Protein AF-A0AAV6L7T2-F1 (afdb_monomer)

Foldseek 3Di:
DDPPQDDQKDKDWPPVQLVVLVVVVVVVVVVLVVVLVVLVVCLVVPDDVPDVVVNVVSVVVSVVSVVVVVVVVVVSVCRNIDMDMDGDPVSPDPPDDDFAKEKEFEDEFCVQDPLLVSLLVVLLQQLDPDDQARYAYEYEYQLPWVLNVVLNLLSVCLSQVAQNCLCVVVVPPPRRPVCVVPDDPPPPPPPDDPVNVVSNVVSVVSVVVSVVVSVVSVVVDDRDSDQADAKDKDWNDDPPPPDPDDPDDSDRTHTYMYIYHGGDPPDDDDRPVRRVVVVVVVVVVVVVVVVVVPDPPVPDDPDPPVVVPVVPPPPDDDDDDDDDPPDPDDDDDDDDDPVVVVVVVVVVVVVVVVVVVVVVVPPPDDDDDDDDDDDDDDDDDDDDDDDDDDDDPDDPPPRDIDMDGDDDD

Secondary structure (DSSP, 8-state):
----PPPSEEEEE-HHHHHHHHHHHHHHHHHHHHHHHHHHHHHHHH--TT-HHHHHHHHHHHHHHHHHHHHHHHHHHHHSS-EEEEE-GGGS-TT--PPPEEEEEEE--TTTS-HHHHHHHHHHHHTSSS-TTTEEEEEEESS--HHHHHHHHHHHHHIIIIIHHHHHHTT-S---HHHHHHS-GGGS-TT--HHHHHHHHHHHHHHHHHHHHHHHHHHHS-----SSB--EEEE------------S------EEEEEE--B-TTS---SHHHHHHHHHHHHHHHHHHHHHHTS-GGG-PSPPGGGGSSS--------PPPPPTT---PPP-----HHHHHHHHHHHHHHHHHHHHHHHHS--S-----------------------------------EEEEEPPP-

InterPro domains:
  IPR005150 Cellulose synthase [PF03552] (101-283)
  IPR029044 Nucleotide-diphospho-sugar transferases [G3DSA:3.90.550.10] (89-190)

Solvent-accessible surface area (backbone atoms only — not comparable to full-atom values): 25681 Å² total; per-residue (Å²): 131,88,80,77,74,74,74,54,58,48,80,45,67,45,61,68,61,18,50,54,40,47,53,48,51,51,56,50,49,53,50,49,52,51,49,51,49,50,52,54,52,45,50,76,72,67,69,56,93,84,51,63,72,61,53,51,54,53,49,53,53,51,51,50,52,51,52,53,52,49,56,54,56,66,55,44,68,72,45,55,66,44,71,49,77,49,76,39,75,90,68,59,62,92,84,61,85,76,72,46,36,42,38,42,38,59,45,64,36,71,86,86,43,58,55,68,61,54,34,38,51,51,39,21,62,64,44,47,98,60,62,30,94,37,33,35,39,36,40,34,36,72,23,65,42,67,57,59,58,53,38,46,52,53,34,46,52,45,28,69,75,44,48,38,58,51,34,62,76,68,63,50,82,64,45,32,61,68,62,48,74,69,47,74,83,84,76,63,66,97,76,70,50,76,64,56,57,52,51,50,50,53,48,48,54,52,48,55,52,48,54,50,52,45,51,47,48,55,71,77,44,83,89,62,73,57,58,66,41,74,61,46,77,45,73,68,73,86,81,84,69,96,65,96,80,72,98,76,76,88,71,78,65,39,53,39,35,44,35,22,69,62,39,45,85,90,52,91,78,55,68,67,70,42,46,54,56,47,49,57,52,51,52,52,50,54,53,53,52,52,59,54,70,73,46,65,82,91,71,70,67,86,78,66,74,76,72,66,59,77,77,69,70,74,81,92,71,88,82,77,80,82,84,65,97,84,60,101,66,84,82,79,90,77,90,74,59,74,75,56,51,55,53,49,52,51,50,52,49,54,52,53,53,54,51,53,53,54,58,65,68,64,75,80,74,85,87,83,92,84,89,91,80,89,84,88,86,89,88,85,88,88,89,84,84,90,89,88,85,87,84,86,81,83,75,82,80,73,73,62,77,48,76,47,73,59,79,88,130

Nearest PDB structures (foldseek):
  6wlb-assembly1_B  TM=8.086E-01  e=9.911E-19  Populus tremula x Populus tremuloides
  7ck2-assembly2_B  TM=8.846E-01  e=3.029E-15  Arabidopsis thaliana
  7ck2-assembly1_A  TM=8.701E-01  e=1.972E-15  Arabidopsis thaliana
  7ck1-assembly1_A  TM=8.756E-01  e=4.650E-15  Arabidopsis thaliana
  7ck3-assembly2_B  TM=8.503E-01  e=4.114E-15  Arabidopsis thaliana

Radius of gyration: 33.1 Å; Cα contacts (8 Å, |Δi|>4): 336; chains: 1; bounding box: 85×81×101 Å

Organism: NCBI:txid479676

Sequence (409 aa):
MDNTTLPLHLSHVQKSSSIINRSHTLLHSTALIALIYYRIASFFQTTKPSDLPTTFSCLLVFTGELILSFIWFLGQAYRFRPVTRTVFPERLPENVELPAVDVFICTADPSKEPTLEVMNIVISAIALDYPPDKLHVYLSDDGGCSVTLEAMKEAWRFAKGYWVPYCRAYGIKTRCPEAYFLGEEGNTESSSGSEFMADRERVKEKYENFKSRVTRIRQNSTIIVNRDHAAVVEVINDVSIDEASQEDKAEEMPLLVYVSREKRPSLPHHFKAGALNVLAKVAKQTWQEKKLEEVPEDSFGPLPECLLSSSYRPLRGQIREARDETTDEEGEEIEMSPRNIIADLEERKKKKDAARAKTKAGSSAGGPTNQEEVADENLAPGDATESVAEGSTAEANAAAIEATVTPEA

Structure (mmCIF, N/CA/C/O backbone):
data_AF-A0AAV6L7T2-F1
#
_entry.id   AF-A0AAV6L7T2-F1
#
loop_
_atom_site.group_PDB
_atom_site.id
_atom_site.type_symbol
_atom_site.label_atom_id
_atom_site.label_alt_id
_atom_site.label_comp_id
_atom_site.label_asym_id
_atom_site.label_entity_id
_atom_site.label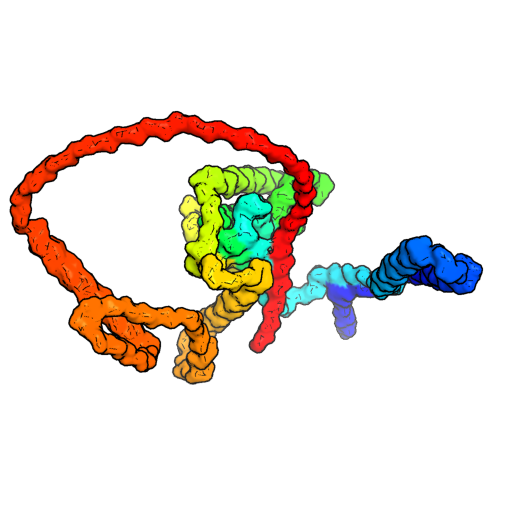_seq_id
_atom_site.pdbx_PDB_ins_code
_atom_site.Cartn_x
_atom_site.Cartn_y
_atom_site.Cartn_z
_atom_site.occupancy
_atom_site.B_iso_or_equiv
_atom_site.auth_seq_id
_atom_site.auth_comp_id
_atom_site.auth_asym_id
_atom_site.auth_atom_id
_atom_site.pdbx_PDB_model_num
ATOM 1 N N . MET A 1 1 ? -35.651 5.954 -26.604 1.00 39.06 1 MET A N 1
ATOM 2 C CA . MET A 1 1 ? -34.485 6.855 -26.661 1.00 39.06 1 MET A CA 1
ATOM 3 C C . MET A 1 1 ? -33.321 6.028 -26.182 1.00 39.06 1 MET A C 1
ATOM 5 O O . MET A 1 1 ? -33.349 5.582 -25.043 1.00 39.06 1 MET A O 1
ATOM 9 N N . ASP A 1 2 ? -32.414 5.697 -27.090 1.00 43.19 2 ASP A N 1
ATOM 10 C CA . ASP A 1 2 ? -31.301 4.797 -26.815 1.00 43.19 2 ASP A CA 1
ATOM 11 C C . ASP A 1 2 ? -30.358 5.469 -25.815 1.00 43.19 2 ASP A C 1
ATOM 13 O O . ASP A 1 2 ? -29.634 6.403 -26.157 1.00 43.19 2 ASP A O 1
ATOM 17 N N . ASN A 1 3 ? -30.411 5.031 -24.555 1.00 49.44 3 ASN A N 1
ATOM 18 C CA . ASN A 1 3 ? -29.464 5.433 -23.522 1.00 49.44 3 ASN A CA 1
ATOM 19 C C . ASN A 1 3 ? -28.104 4.826 -23.875 1.00 49.44 3 ASN A C 1
ATOM 21 O O . ASN A 1 3 ? -27.748 3.750 -23.400 1.00 49.44 3 ASN A O 1
ATOM 25 N N . THR A 1 4 ? -27.340 5.494 -24.738 1.00 55.94 4 THR A N 1
ATOM 26 C CA . THR A 1 4 ? -25.929 5.174 -24.942 1.00 55.94 4 THR A CA 1
ATOM 27 C C . THR A 1 4 ? -25.197 5.488 -23.642 1.00 55.94 4 THR A C 1
ATOM 29 O O . THR A 1 4 ? -24.807 6.630 -23.396 1.00 55.94 4 THR A O 1
ATOM 32 N N . THR A 1 5 ? -25.071 4.487 -22.774 1.00 75.50 5 THR A N 1
ATOM 33 C CA . THR A 1 5 ? -24.314 4.562 -21.525 1.00 75.50 5 THR A CA 1
ATOM 34 C C . THR A 1 5 ? -22.894 5.008 -21.846 1.00 75.50 5 THR A C 1
ATOM 36 O O . THR A 1 5 ? -22.181 4.345 -22.604 1.00 75.50 5 THR A O 1
ATOM 39 N N . LEU A 1 6 ? -22.499 6.165 -21.312 1.00 85.31 6 LEU A N 1
ATOM 40 C CA . LEU A 1 6 ? -21.147 6.686 -21.470 1.00 85.31 6 LEU A CA 1
ATOM 41 C C . LEU A 1 6 ? -20.125 5.656 -20.955 1.00 85.31 6 LEU A C 1
ATOM 43 O O . LEU A 1 6 ? -20.397 4.957 -19.979 1.00 85.31 6 LEU A O 1
ATOM 47 N N . PRO A 1 7 ? -18.934 5.559 -21.568 1.00 86.19 7 PRO A N 1
ATOM 48 C CA . PRO A 1 7 ? -17.927 4.601 -21.133 1.00 86.19 7 PRO A CA 1
ATOM 49 C C . PRO A 1 7 ? -17.406 4.946 -19.729 1.00 86.19 7 PRO A C 1
ATOM 51 O O . PRO A 1 7 ? -17.123 6.112 -19.433 1.00 86.19 7 PRO A O 1
ATOM 54 N N . LEU A 1 8 ? -17.230 3.916 -18.895 1.00 84.25 8 LEU A N 1
ATOM 55 C CA . LEU A 1 8 ? -16.670 4.015 -17.535 1.00 84.25 8 LEU A CA 1
ATOM 56 C C . LEU A 1 8 ? -15.159 4.293 -17.532 1.00 84.25 8 LEU A C 1
ATOM 58 O O . LEU A 1 8 ? -14.614 4.828 -16.570 1.00 84.25 8 LEU A O 1
ATOM 62 N N . HIS A 1 9 ? -14.472 3.945 -18.620 1.00 88.75 9 HIS A N 1
ATOM 63 C CA . HIS A 1 9 ? -13.054 4.226 -18.805 1.00 88.75 9 HIS A CA 1
ATOM 64 C C . HIS A 1 9 ? -12.739 4.498 -20.277 1.00 88.75 9 HIS A C 1
ATOM 66 O O . HIS A 1 9 ? -13.398 3.978 -21.179 1.00 88.75 9 HIS A O 1
ATOM 72 N N . LEU A 1 10 ? -11.703 5.292 -20.531 1.00 89.06 10 LEU A N 1
ATOM 73 C CA . LEU A 1 10 ? -11.167 5.534 -21.867 1.00 89.06 10 LEU A CA 1
ATOM 74 C C . LEU A 1 10 ? -9.681 5.182 -21.902 1.00 89.06 10 LEU A C 1
ATOM 76 O O . LEU A 1 10 ? -8.926 5.437 -20.966 1.00 89.06 10 LEU A O 1
ATOM 80 N N . SER A 1 11 ? -9.253 4.577 -23.009 1.00 89.56 11 SER A N 1
ATOM 81 C CA . SER A 1 11 ? -7.847 4.261 -23.260 1.00 89.56 11 SER A CA 1
ATOM 82 C C . SER A 1 11 ? -7.298 5.194 -24.335 1.00 89.56 11 SER A C 1
ATOM 84 O O . SER A 1 11 ? -7.688 5.121 -25.500 1.00 89.56 11 SER A O 1
ATOM 86 N N . HIS A 1 12 ? -6.368 6.061 -23.950 1.00 89.81 12 HIS A N 1
ATOM 87 C CA . HIS A 1 12 ? -5.725 7.029 -24.827 1.00 89.81 12 HIS A CA 1
ATOM 88 C C . HIS A 1 12 ? -4.330 6.542 -25.214 1.00 89.81 12 HIS A C 1
ATOM 90 O O . HIS A 1 12 ? -3.447 6.367 -24.376 1.00 89.81 12 HIS A O 1
ATOM 96 N N . VAL A 1 13 ? -4.110 6.340 -26.512 1.00 89.81 13 VAL A N 1
ATOM 97 C CA . VAL A 1 13 ? -2.767 6.070 -27.037 1.00 89.81 13 VAL A CA 1
ATOM 98 C C . VAL A 1 13 ? -2.040 7.395 -27.197 1.00 89.81 13 VAL A C 1
ATOM 100 O O . VAL A 1 13 ? -2.502 8.272 -27.933 1.00 89.81 13 VAL A O 1
ATOM 103 N N . GLN A 1 14 ? -0.875 7.529 -26.569 1.00 90.19 14 GLN A N 1
ATOM 104 C CA . GLN A 1 14 ? -0.043 8.721 -26.717 1.00 90.19 14 GLN A CA 1
ATOM 105 C C . GLN A 1 14 ? 0.672 8.690 -28.076 1.00 90.19 14 GLN A C 1
ATOM 107 O O . GLN A 1 14 ? 1.778 8.162 -28.211 1.00 90.19 14 GLN A O 1
ATOM 112 N N . LYS A 1 15 ? 0.012 9.216 -29.116 1.00 89.81 15 LYS A N 1
ATOM 113 C CA . LYS A 1 15 ? 0.489 9.144 -30.509 1.00 89.81 15 LYS A CA 1
ATOM 114 C C . LYS A 1 15 ? 1.849 9.822 -30.703 1.00 89.81 15 LYS A C 1
ATOM 116 O O . LYS A 1 15 ? 2.726 9.226 -31.317 1.00 89.81 15 LYS A O 1
ATOM 121 N N . SER A 1 16 ? 2.039 11.022 -30.153 1.00 89.94 16 SER A N 1
ATOM 122 C CA . SER A 1 16 ? 3.306 11.764 -30.229 1.00 89.94 16 SER A CA 1
ATOM 123 C C . SER A 1 16 ? 4.453 10.997 -29.566 1.00 89.94 16 SER A C 1
ATOM 125 O O . SER A 1 16 ? 5.459 10.728 -30.218 1.00 89.94 16 SER A O 1
ATOM 127 N N . SER A 1 17 ? 4.269 10.549 -28.320 1.00 89.81 17 SER A N 1
ATOM 128 C CA . SER A 1 17 ? 5.251 9.735 -27.590 1.00 89.81 17 SER A CA 1
ATOM 129 C C . SER A 1 17 ? 5.570 8.426 -28.315 1.00 89.81 17 SER A C 1
ATOM 131 O O . SER A 1 17 ? 6.727 8.027 -28.388 1.00 89.81 17 SER A O 1
ATOM 133 N N . SER A 1 18 ? 4.563 7.766 -28.897 1.00 90.06 18 SER A N 1
ATOM 134 C CA . SER A 1 18 ? 4.754 6.542 -29.685 1.00 90.06 18 SER A CA 1
ATOM 135 C C . SER A 1 18 ? 5.591 6.795 -30.942 1.00 90.06 18 SER A C 1
ATOM 137 O O . SER A 1 18 ? 6.488 6.007 -31.231 1.00 90.06 18 SER A O 1
ATOM 139 N N . ILE A 1 19 ? 5.356 7.899 -31.659 1.00 93.19 19 ILE A N 1
ATOM 140 C CA . ILE A 1 19 ? 6.155 8.278 -32.834 1.00 93.19 19 ILE A CA 1
ATOM 141 C C . ILE A 1 19 ? 7.598 8.582 -32.422 1.00 93.19 19 ILE A C 1
ATOM 143 O O . ILE A 1 19 ? 8.518 8.023 -33.010 1.00 93.19 19 ILE A O 1
ATOM 147 N N . ILE A 1 20 ? 7.802 9.397 -31.382 1.00 93.62 20 ILE A N 1
ATOM 148 C CA . ILE A 1 20 ? 9.140 9.736 -30.868 1.00 93.62 20 ILE A CA 1
ATOM 149 C C . ILE A 1 20 ? 9.892 8.469 -30.454 1.00 93.62 20 ILE A C 1
ATOM 151 O O . ILE A 1 20 ? 11.025 8.259 -30.884 1.00 93.62 20 ILE A O 1
ATOM 155 N N . ASN A 1 21 ? 9.251 7.594 -29.674 1.00 93.06 21 ASN A N 1
ATOM 156 C CA . ASN A 1 21 ? 9.854 6.343 -29.231 1.00 93.06 21 ASN A CA 1
ATOM 157 C C . ASN A 1 21 ? 10.215 5.443 -30.414 1.00 93.06 21 ASN A C 1
ATOM 159 O O . ASN A 1 21 ? 11.323 4.928 -30.442 1.00 93.06 21 ASN A O 1
ATOM 163 N N . ARG A 1 22 ? 9.335 5.287 -31.411 1.00 93.25 22 ARG A N 1
ATOM 164 C CA . ARG A 1 22 ? 9.615 4.464 -32.601 1.00 93.25 22 ARG A CA 1
ATOM 165 C C . ARG A 1 22 ? 10.762 5.022 -33.435 1.00 93.25 22 ARG A C 1
ATOM 167 O O . ARG A 1 22 ? 11.619 4.254 -33.859 1.00 93.25 22 ARG A O 1
ATOM 174 N N . SER A 1 23 ? 10.804 6.336 -33.637 1.00 93.25 23 SER A N 1
ATOM 175 C CA . SER A 1 23 ? 11.905 6.997 -34.344 1.00 93.25 23 SER A CA 1
ATOM 176 C C . SER A 1 23 ? 13.228 6.827 -33.598 1.00 93.25 23 SER A C 1
ATOM 178 O O . SER A 1 23 ? 14.237 6.490 -34.211 1.00 93.25 23 SER A O 1
ATOM 180 N N . HIS A 1 24 ? 13.217 6.984 -32.271 1.00 93.00 24 HIS A N 1
ATOM 181 C CA . HIS A 1 24 ? 14.378 6.719 -31.425 1.00 93.00 24 HIS A CA 1
ATOM 182 C C . HIS A 1 24 ? 14.819 5.251 -31.512 1.00 93.00 24 HIS A C 1
ATOM 184 O O . HIS A 1 24 ? 16.001 4.982 -31.709 1.00 93.00 24 HIS A O 1
ATOM 190 N N . THR A 1 25 ? 13.886 4.297 -31.418 1.00 93.94 25 THR A N 1
ATOM 191 C CA . THR A 1 25 ? 14.174 2.864 -31.561 1.00 93.94 25 THR A CA 1
ATOM 192 C C . THR A 1 25 ? 14.802 2.562 -32.918 1.00 93.94 25 THR A C 1
ATOM 194 O O . THR A 1 25 ? 15.790 1.837 -32.966 1.00 93.94 25 THR A O 1
ATOM 197 N N . LEU A 1 26 ? 14.280 3.127 -34.011 1.00 94.12 26 LEU A N 1
ATOM 198 C CA . LEU A 1 26 ? 14.851 2.951 -35.350 1.00 94.12 26 LEU A CA 1
ATOM 199 C C . LEU A 1 26 ? 16.277 3.498 -35.428 1.00 94.12 26 LEU A C 1
ATOM 201 O O . LEU A 1 26 ? 17.187 2.754 -35.782 1.00 94.12 26 LEU A O 1
ATOM 205 N N . LEU A 1 27 ? 16.485 4.757 -35.036 1.00 95.31 27 LEU A N 1
ATOM 206 C CA . LEU A 1 27 ? 17.795 5.408 -35.100 1.00 95.31 27 LEU A CA 1
ATOM 207 C C . LEU A 1 27 ? 18.840 4.676 -34.249 1.00 95.31 27 LEU A C 1
ATOM 209 O O . LEU A 1 27 ? 19.947 4.407 -34.713 1.00 95.31 27 LEU A O 1
ATOM 213 N N . HIS A 1 28 ? 18.475 4.304 -33.025 1.00 94.31 28 HIS A N 1
ATOM 214 C CA . HIS A 1 28 ? 19.372 3.585 -32.130 1.00 94.31 28 HIS A CA 1
ATOM 215 C C . HIS A 1 28 ? 19.635 2.151 -32.613 1.00 94.31 28 HIS A C 1
ATOM 217 O O . HIS A 1 28 ? 20.776 1.704 -32.569 1.00 94.31 28 HIS A O 1
ATOM 223 N N . SER A 1 29 ? 18.634 1.454 -33.167 1.00 94.31 29 SER A N 1
ATOM 224 C CA . SER A 1 29 ? 18.840 0.127 -33.772 1.00 94.31 29 SER A CA 1
ATOM 225 C C . SER A 1 29 ? 19.802 0.198 -34.955 1.00 94.31 29 SER A C 1
ATOM 227 O O . SER A 1 29 ? 20.690 -0.640 -35.070 1.00 94.31 29 SER A O 1
ATOM 229 N N . THR A 1 30 ? 19.679 1.215 -35.812 1.00 95.94 30 THR A N 1
ATOM 230 C CA . THR A 1 30 ? 20.620 1.431 -36.918 1.00 95.94 30 THR A CA 1
ATOM 231 C C . THR A 1 30 ? 22.038 1.680 -36.403 1.00 95.94 30 THR A C 1
ATOM 233 O O . THR A 1 30 ? 22.980 1.081 -36.920 1.00 95.94 30 THR A O 1
ATOM 236 N N . ALA A 1 31 ? 22.199 2.503 -35.362 1.00 95.69 31 ALA A N 1
ATOM 237 C CA . ALA A 1 31 ? 23.500 2.756 -34.744 1.00 95.69 31 ALA A CA 1
ATOM 238 C C . ALA A 1 31 ? 24.110 1.487 -34.121 1.00 95.69 31 ALA A C 1
ATOM 240 O O . ALA A 1 31 ? 25.292 1.218 -34.323 1.00 95.69 31 ALA A O 1
ATOM 241 N N . LEU A 1 32 ? 23.305 0.672 -33.429 1.00 95.38 32 LEU A N 1
ATOM 242 C CA . LEU A 1 32 ? 23.744 -0.605 -32.860 1.00 95.38 32 LEU A CA 1
ATOM 243 C C . LEU A 1 32 ? 24.150 -1.605 -33.943 1.00 95.38 32 LEU A C 1
ATOM 245 O O . LEU A 1 32 ? 25.199 -2.230 -33.826 1.00 95.38 32 LEU A O 1
ATOM 249 N N . ILE A 1 33 ? 23.374 -1.726 -35.024 1.00 94.94 33 ILE A N 1
ATOM 250 C CA . ILE A 1 33 ? 23.723 -2.594 -36.159 1.00 94.94 33 ILE A CA 1
ATOM 251 C C . ILE A 1 33 ? 25.045 -2.140 -36.789 1.00 94.94 33 ILE A C 1
ATOM 253 O O . ILE A 1 33 ? 25.905 -2.976 -37.067 1.00 94.94 33 ILE A O 1
ATOM 257 N N . ALA A 1 34 ? 25.241 -0.831 -36.973 1.00 95.88 34 ALA A N 1
ATOM 258 C CA . ALA A 1 34 ? 26.489 -0.284 -37.500 1.00 95.88 34 ALA A CA 1
ATOM 259 C C . ALA A 1 34 ? 27.681 -0.551 -36.564 1.00 95.88 34 ALA A C 1
ATOM 261 O O . ALA A 1 34 ? 28.755 -0.923 -37.036 1.00 95.88 34 ALA A O 1
ATOM 262 N N . LEU A 1 35 ? 27.490 -0.418 -35.248 1.00 93.94 35 LEU A N 1
ATOM 263 C CA . LEU A 1 35 ? 28.510 -0.718 -34.243 1.00 93.94 35 LEU A CA 1
ATOM 264 C C . LEU A 1 35 ? 28.868 -2.207 -34.234 1.00 93.94 35 LEU A C 1
ATOM 266 O O . LEU A 1 35 ? 30.049 -2.546 -34.280 1.00 93.94 35 LEU A O 1
ATOM 270 N N . ILE A 1 36 ? 27.873 -3.097 -34.241 1.00 93.69 36 ILE A N 1
ATOM 271 C CA . ILE A 1 36 ? 28.083 -4.550 -34.297 1.00 93.69 36 ILE A CA 1
ATOM 272 C C . ILE A 1 36 ? 28.819 -4.924 -35.586 1.00 93.69 36 ILE A C 1
ATOM 274 O O . ILE A 1 36 ? 29.802 -5.662 -35.538 1.00 93.69 36 ILE A O 1
ATOM 278 N N . TYR A 1 37 ? 28.408 -4.369 -36.729 1.00 93.69 37 TYR A N 1
ATOM 279 C CA . TYR A 1 37 ? 29.098 -4.575 -38.000 1.00 93.69 37 TYR A CA 1
ATOM 280 C C . TYR A 1 37 ? 30.554 -4.100 -37.940 1.00 93.69 37 TYR A C 1
ATOM 282 O O . TYR A 1 37 ? 31.453 -4.840 -38.334 1.00 93.69 37 TYR A O 1
ATOM 290 N N . TYR A 1 38 ? 30.806 -2.904 -37.400 1.00 91.69 38 TYR A N 1
ATOM 291 C CA . TYR A 1 38 ? 32.156 -2.370 -37.225 1.00 91.69 38 TYR A CA 1
ATOM 292 C C . TYR A 1 38 ? 33.021 -3.270 -36.334 1.00 91.69 38 TYR A C 1
ATOM 294 O O . TYR A 1 38 ? 34.166 -3.553 -36.683 1.00 91.69 38 TYR A O 1
ATOM 302 N N . ARG A 1 39 ? 32.478 -3.771 -35.217 1.00 88.50 39 ARG A N 1
ATOM 303 C CA . ARG A 1 39 ? 33.181 -4.689 -34.307 1.00 88.50 39 ARG A CA 1
ATOM 304 C C . ARG A 1 39 ? 33.532 -6.008 -34.987 1.00 88.50 39 ARG A C 1
ATOM 306 O O . ARG A 1 39 ? 34.678 -6.439 -34.894 1.00 88.50 39 ARG A O 1
ATOM 313 N N . ILE A 1 40 ? 32.589 -6.602 -35.718 1.00 88.75 40 ILE A N 1
ATOM 314 C CA . ILE A 1 40 ? 32.805 -7.844 -36.472 1.00 88.75 40 ILE A CA 1
ATOM 315 C C . ILE A 1 40 ? 33.845 -7.628 -37.582 1.00 88.75 40 ILE A C 1
ATOM 317 O O . ILE A 1 40 ? 34.794 -8.400 -37.703 1.00 88.75 40 ILE A O 1
ATOM 321 N N . ALA A 1 41 ? 33.712 -6.560 -38.370 1.00 88.44 41 ALA A N 1
ATOM 322 C CA . ALA A 1 41 ? 34.638 -6.245 -39.455 1.00 88.44 41 ALA A CA 1
ATOM 323 C C . ALA A 1 41 ? 36.052 -5.941 -38.938 1.00 88.44 41 ALA A C 1
ATOM 325 O O . ALA A 1 41 ? 37.027 -6.427 -39.508 1.00 88.44 41 ALA A O 1
ATOM 326 N N . SER A 1 42 ? 36.168 -5.182 -37.843 1.00 83.50 42 SER A N 1
ATOM 327 C CA . SER A 1 42 ? 37.450 -4.919 -37.190 1.00 83.50 42 SER A CA 1
ATOM 328 C C . SER A 1 42 ? 38.066 -6.211 -36.676 1.00 83.50 42 SER A C 1
ATOM 330 O O . SER A 1 42 ? 39.248 -6.421 -36.916 1.00 83.50 42 SER A O 1
ATOM 332 N N . PHE A 1 43 ? 37.286 -7.087 -36.035 1.00 82.50 43 PHE A N 1
ATOM 333 C CA . PHE A 1 43 ? 37.775 -8.379 -35.558 1.00 82.50 43 PHE A CA 1
ATOM 334 C C . PHE A 1 43 ? 38.423 -9.177 -36.696 1.00 82.50 43 PHE A C 1
ATOM 336 O O . PHE A 1 43 ? 39.568 -9.582 -36.565 1.00 82.50 43 PHE A O 1
ATOM 343 N N . PHE A 1 44 ? 37.770 -9.301 -37.856 1.00 81.06 44 PHE A N 1
ATOM 344 C CA . PHE A 1 44 ? 38.341 -10.029 -38.998 1.00 81.06 44 PHE A CA 1
ATOM 345 C C . PHE A 1 44 ? 39.553 -9.349 -39.663 1.00 81.06 44 PHE A C 1
ATOM 347 O O . PHE A 1 44 ? 40.342 -10.033 -40.311 1.00 81.06 44 PHE A O 1
ATOM 354 N N . GLN A 1 45 ? 39.712 -8.027 -39.539 1.00 78.81 45 GLN A N 1
ATOM 355 C CA . GLN A 1 45 ? 40.800 -7.279 -40.186 1.00 78.81 45 GLN A CA 1
ATOM 356 C C . GLN A 1 45 ? 42.052 -7.126 -39.310 1.00 78.81 45 GLN A C 1
ATOM 358 O O . GLN A 1 45 ? 43.160 -7.073 -39.844 1.00 78.81 45 GLN A O 1
ATOM 363 N N . THR A 1 46 ? 41.905 -7.026 -37.985 1.00 67.25 46 THR A N 1
ATOM 364 C CA . THR A 1 46 ? 43.015 -6.694 -37.073 1.00 67.25 46 THR A CA 1
ATOM 365 C C . THR A 1 46 ? 43.531 -7.867 -36.247 1.00 67.25 46 THR A C 1
ATOM 367 O O . THR A 1 46 ? 44.607 -7.743 -35.657 1.00 67.25 46 THR A O 1
ATOM 370 N N . THR A 1 47 ? 42.850 -9.017 -36.216 1.00 62.94 47 THR A N 1
ATOM 371 C CA . THR A 1 47 ? 43.349 -10.193 -35.491 1.00 62.94 47 THR A CA 1
ATOM 372 C C . THR A 1 47 ? 44.537 -10.822 -36.216 1.00 62.94 47 THR A C 1
ATOM 374 O O . THR A 1 47 ? 44.378 -11.638 -37.125 1.00 62.94 47 THR A O 1
ATOM 377 N N . LYS A 1 48 ? 45.751 -10.470 -35.788 1.00 64.94 48 LYS A N 1
ATOM 378 C CA . LYS A 1 48 ? 46.944 -11.286 -36.035 1.00 64.94 48 LYS A CA 1
ATOM 379 C C . LYS A 1 48 ? 47.011 -12.387 -34.968 1.00 64.94 48 LYS A C 1
ATOM 381 O O . LYS A 1 48 ? 46.791 -12.092 -33.795 1.00 64.94 48 LYS A O 1
ATOM 386 N N . PRO A 1 49 ? 47.365 -13.633 -35.323 1.00 60.91 49 PRO A N 1
ATOM 387 C CA . PRO A 1 49 ? 47.384 -14.764 -34.388 1.00 60.91 49 PRO A CA 1
ATOM 388 C C . PRO A 1 49 ? 48.423 -14.645 -33.253 1.00 60.91 49 PRO A C 1
ATOM 390 O O . PRO A 1 49 ? 48.470 -15.514 -32.389 1.00 60.91 49 PRO A O 1
ATOM 393 N N . SER A 1 50 ? 49.255 -13.596 -33.236 1.00 60.78 50 SER A N 1
ATOM 394 C CA . SER A 1 50 ? 50.321 -13.390 -32.249 1.00 60.78 50 SER A CA 1
ATOM 395 C C . SER A 1 50 ? 49.896 -12.656 -30.966 1.00 60.78 50 SER A C 1
ATOM 397 O O . SER A 1 50 ? 50.616 -12.758 -29.979 1.00 60.78 50 SER A O 1
ATOM 399 N N . ASP A 1 51 ? 48.737 -11.979 -30.934 1.00 68.50 51 ASP A N 1
ATOM 400 C CA . ASP A 1 51 ? 48.322 -11.113 -29.809 1.00 68.50 51 ASP A CA 1
ATOM 401 C C . ASP A 1 51 ? 47.072 -11.659 -29.084 1.00 68.50 51 ASP A C 1
ATOM 403 O O . ASP A 1 51 ? 45.975 -11.085 -29.103 1.00 68.50 51 ASP A O 1
ATOM 407 N N . LEU A 1 52 ? 47.240 -12.815 -28.435 1.00 69.94 52 LEU A N 1
ATOM 408 C CA . LEU A 1 52 ? 46.177 -13.538 -27.722 1.00 69.94 52 LEU A CA 1
ATOM 409 C C . LEU A 1 52 ? 45.496 -12.726 -26.589 1.00 69.94 52 LEU A C 1
ATOM 411 O O . LEU A 1 52 ? 44.263 -12.744 -26.522 1.00 69.94 52 LEU A O 1
ATOM 415 N N . PRO A 1 53 ? 46.221 -11.969 -25.733 1.00 76.00 53 PRO A N 1
ATOM 416 C CA . PRO A 1 53 ? 45.602 -11.227 -24.626 1.00 76.00 53 PRO A CA 1
ATOM 417 C C . PRO A 1 53 ? 44.704 -10.074 -25.097 1.00 76.00 53 PRO A C 1
ATOM 419 O O . PRO A 1 53 ? 43.631 -9.839 -24.543 1.00 76.00 53 PRO A O 1
ATOM 422 N N . THR A 1 54 ? 45.118 -9.368 -26.151 1.00 76.25 54 THR A N 1
ATOM 423 C CA . THR A 1 54 ? 44.358 -8.254 -26.737 1.00 76.25 54 THR A CA 1
ATOM 424 C C . THR A 1 54 ? 43.074 -8.756 -27.392 1.00 76.25 54 THR A C 1
ATOM 426 O O . THR A 1 54 ? 42.006 -8.180 -27.196 1.00 76.25 54 THR A O 1
ATOM 429 N N . THR A 1 55 ? 43.160 -9.882 -28.104 1.00 78.75 55 THR A N 1
ATOM 430 C CA . THR A 1 55 ? 42.009 -10.521 -28.759 1.00 78.75 55 THR A CA 1
ATOM 431 C C . THR A 1 55 ? 40.957 -10.965 -27.739 1.00 78.75 55 THR A C 1
ATOM 433 O O . THR A 1 55 ? 39.763 -10.741 -27.944 1.00 78.75 55 THR A O 1
ATOM 436 N N . PHE A 1 56 ? 41.394 -11.532 -26.611 1.00 82.69 56 PHE A N 1
ATOM 437 C CA . PHE A 1 56 ? 40.506 -11.938 -25.522 1.00 82.69 56 PHE A CA 1
ATOM 438 C C . PHE A 1 56 ? 39.777 -10.742 -24.888 1.00 82.69 56 PHE A C 1
ATOM 440 O O . PHE A 1 56 ? 38.555 -10.773 -24.743 1.00 82.69 56 PHE A O 1
ATOM 447 N N . SER A 1 57 ? 40.497 -9.657 -24.586 1.00 83.50 57 SER A N 1
ATOM 448 C CA . SER A 1 57 ? 39.900 -8.426 -24.048 1.00 83.50 57 SER A CA 1
ATOM 449 C C . SER A 1 57 ? 38.874 -7.808 -25.007 1.00 83.50 57 SER A C 1
ATOM 451 O O . SER A 1 57 ? 37.793 -7.406 -24.576 1.00 83.50 57 SER A O 1
ATOM 453 N N . CYS A 1 58 ? 39.156 -7.780 -26.314 1.00 83.69 58 CYS A N 1
ATOM 454 C CA . CYS A 1 58 ? 38.206 -7.296 -27.321 1.00 83.69 58 CYS A CA 1
ATOM 455 C C . CYS A 1 58 ? 36.940 -8.162 -27.406 1.00 83.69 58 CYS A C 1
ATOM 457 O O . CYS A 1 58 ? 35.843 -7.619 -27.531 1.00 83.69 58 CYS A O 1
ATOM 459 N N . LEU A 1 59 ? 37.072 -9.488 -27.309 1.00 86.94 59 LEU A N 1
ATOM 460 C CA . LEU A 1 59 ? 35.934 -10.410 -27.324 1.00 86.94 59 LEU A CA 1
ATOM 461 C C . LEU A 1 59 ? 35.055 -10.249 -26.079 1.00 86.94 59 LEU A C 1
ATOM 463 O O . LEU A 1 59 ? 33.828 -10.274 -26.191 1.00 86.94 59 LEU A O 1
ATOM 467 N N . LEU A 1 60 ? 35.660 -10.032 -24.910 1.00 90.56 60 LEU A N 1
ATOM 468 C CA . LEU A 1 60 ? 34.934 -9.768 -23.668 1.00 90.56 60 LEU A CA 1
ATOM 469 C C . LEU A 1 60 ? 34.128 -8.466 -23.771 1.00 90.56 60 LEU A C 1
ATOM 471 O O . LEU A 1 60 ? 32.927 -8.469 -23.496 1.00 90.56 60 LEU A O 1
ATOM 475 N N . VAL A 1 61 ? 34.753 -7.379 -24.239 1.00 91.25 61 VAL A N 1
ATOM 476 C CA . VAL A 1 61 ? 34.068 -6.092 -24.464 1.00 91.25 61 VAL A CA 1
ATOM 477 C C . VAL A 1 61 ? 32.926 -6.249 -25.467 1.00 91.25 61 VAL A C 1
ATOM 479 O O . VAL A 1 61 ? 31.812 -5.809 -25.193 1.00 91.25 61 VAL A O 1
ATOM 482 N N . PHE A 1 62 ? 33.162 -6.933 -26.588 1.00 93.12 62 PHE A N 1
ATOM 483 C CA . PHE A 1 62 ? 32.132 -7.168 -27.600 1.00 93.12 62 PHE A CA 1
ATOM 484 C C . PHE A 1 62 ? 30.963 -8.005 -27.061 1.00 93.12 62 PHE A C 1
ATOM 486 O O . PHE A 1 62 ? 29.802 -7.705 -27.332 1.00 93.12 62 PHE A O 1
ATOM 493 N N . THR A 1 63 ? 31.247 -9.016 -26.239 1.00 93.75 63 THR A N 1
ATOM 494 C CA . THR A 1 63 ? 30.212 -9.818 -25.570 1.00 93.75 63 THR A CA 1
ATOM 495 C C . THR A 1 63 ? 29.365 -8.949 -24.636 1.00 93.75 63 THR A C 1
ATOM 497 O O . THR A 1 63 ? 28.138 -9.046 -24.654 1.00 93.75 63 THR A O 1
ATOM 500 N N . GLY A 1 64 ? 29.992 -8.048 -23.874 1.00 95.69 64 GLY A N 1
ATOM 501 C CA . GLY A 1 64 ? 29.286 -7.064 -23.049 1.00 95.69 64 GLY A CA 1
ATOM 502 C C . GLY A 1 64 ? 28.402 -6.122 -23.874 1.00 95.69 64 GLY A C 1
ATOM 503 O O . GLY A 1 64 ? 27.233 -5.930 -23.540 1.00 95.69 64 GLY A O 1
ATOM 504 N N . GLU A 1 65 ? 28.915 -5.589 -24.987 1.00 94.75 65 GLU A N 1
ATOM 505 C CA . GLU A 1 65 ? 28.151 -4.743 -25.918 1.00 94.75 65 GLU A CA 1
ATOM 506 C C . GLU A 1 65 ? 26.931 -5.484 -26.494 1.00 94.75 65 GLU A C 1
ATOM 508 O O . GLU A 1 65 ? 25.843 -4.906 -26.562 1.00 94.75 65 GLU A O 1
ATOM 513 N N . LEU A 1 66 ? 27.067 -6.767 -26.854 1.00 95.44 66 LEU A N 1
ATOM 514 C CA . LEU A 1 66 ? 25.955 -7.592 -27.339 1.00 95.44 66 LEU A CA 1
ATOM 515 C C . LEU A 1 66 ? 24.890 -7.826 -26.264 1.00 95.44 66 LEU A C 1
ATOM 517 O O . LEU A 1 66 ? 23.701 -7.691 -26.554 1.00 95.44 66 LEU A O 1
ATOM 521 N N . ILE A 1 67 ? 25.296 -8.134 -25.029 1.00 96.50 67 ILE A N 1
ATOM 522 C CA . ILE A 1 67 ? 24.365 -8.324 -23.906 1.00 96.50 67 ILE A CA 1
ATOM 523 C C . ILE A 1 67 ? 23.598 -7.028 -23.630 1.00 96.50 67 ILE A C 1
ATOM 525 O O . ILE A 1 67 ? 22.370 -7.049 -23.542 1.00 96.50 67 ILE A O 1
ATOM 529 N N . LEU A 1 68 ? 24.291 -5.889 -23.555 1.00 95.75 68 LEU A N 1
ATOM 530 C CA . LEU A 1 68 ? 23.657 -4.585 -23.345 1.00 95.75 68 LEU A CA 1
ATOM 531 C C . LEU A 1 68 ? 22.713 -4.218 -24.499 1.00 95.75 68 LEU A C 1
ATOM 533 O O . LEU A 1 68 ? 21.600 -3.753 -24.255 1.00 95.75 68 LEU A O 1
ATOM 537 N N . SER A 1 69 ? 23.114 -4.487 -25.745 1.00 95.38 69 SER A N 1
ATOM 538 C CA . SER A 1 69 ? 22.273 -4.280 -26.933 1.00 95.38 69 SER A CA 1
ATOM 539 C C . SER A 1 69 ? 21.016 -5.150 -26.897 1.00 95.38 69 SER A C 1
ATOM 541 O O . SER A 1 69 ? 19.927 -4.687 -27.240 1.00 95.38 69 SER A O 1
ATOM 543 N N . PHE A 1 70 ? 21.144 -6.400 -26.448 1.00 94.94 70 PHE A N 1
ATOM 544 C CA . PHE A 1 70 ? 20.027 -7.327 -26.309 1.00 94.94 70 PHE A CA 1
ATOM 545 C C . PHE A 1 70 ? 19.055 -6.892 -25.206 1.00 94.94 70 PHE A C 1
ATOM 547 O O . PHE A 1 70 ? 17.850 -6.829 -25.448 1.00 94.94 70 PHE A O 1
ATOM 554 N N . ILE A 1 71 ? 19.560 -6.504 -24.030 1.00 95.19 71 ILE A N 1
ATOM 555 C CA . ILE A 1 71 ? 18.736 -5.950 -22.941 1.00 95.19 71 ILE A CA 1
ATOM 556 C C . ILE A 1 71 ? 17.996 -4.696 -23.422 1.00 95.19 71 ILE A C 1
ATOM 558 O O . ILE A 1 71 ? 16.787 -4.565 -23.212 1.00 95.19 71 ILE A O 1
ATOM 562 N N . TRP A 1 72 ? 18.693 -3.795 -24.120 1.00 94.88 72 TRP A N 1
ATOM 563 C CA . TRP A 1 72 ? 18.082 -2.600 -24.697 1.00 94.88 72 TRP A CA 1
ATOM 564 C C . TRP A 1 72 ? 16.972 -2.945 -25.698 1.00 94.88 72 TRP A C 1
ATOM 566 O O . TRP A 1 72 ? 15.900 -2.335 -25.648 1.00 94.88 72 TRP A O 1
ATOM 576 N N . PHE A 1 73 ? 17.195 -3.931 -26.574 1.00 93.06 73 PHE A N 1
ATOM 577 C CA . PHE A 1 73 ? 16.208 -4.396 -27.551 1.00 93.06 73 PHE A CA 1
ATOM 578 C C . PHE A 1 73 ? 14.947 -4.944 -26.872 1.00 93.06 73 PHE A C 1
ATOM 580 O O . PHE A 1 73 ? 13.838 -4.538 -27.229 1.00 93.06 73 PHE A O 1
ATOM 587 N N . LEU A 1 74 ? 15.101 -5.788 -25.845 1.00 93.62 74 LEU A N 1
ATOM 588 C CA . LEU A 1 74 ? 13.973 -6.292 -25.051 1.00 93.62 74 LEU A CA 1
ATOM 589 C C . LEU A 1 74 ? 13.172 -5.147 -24.406 1.00 93.62 74 LEU A C 1
ATOM 591 O O . LEU A 1 74 ? 11.942 -5.186 -24.370 1.00 93.62 74 LEU A O 1
ATOM 595 N N . GLY A 1 75 ? 13.851 -4.081 -23.973 1.00 91.19 75 GLY A N 1
ATOM 596 C CA . GLY A 1 75 ? 13.219 -2.885 -23.413 1.00 91.19 75 GLY A CA 1
ATOM 597 C C . GLY A 1 75 ? 12.356 -2.080 -24.398 1.00 91.19 75 GLY A C 1
ATOM 598 O O . GLY A 1 75 ? 11.502 -1.300 -23.968 1.00 91.19 75 GLY A O 1
ATOM 599 N N . GLN A 1 76 ? 12.517 -2.261 -25.715 1.00 91.56 76 GLN A N 1
ATOM 600 C CA . GLN A 1 76 ? 11.773 -1.479 -26.715 1.00 91.56 76 GLN A CA 1
ATOM 601 C C . GLN A 1 76 ? 10.283 -1.834 -26.765 1.00 91.56 76 GLN A C 1
ATOM 603 O O . GLN A 1 76 ? 9.462 -0.967 -27.080 1.00 91.56 76 GLN A O 1
ATOM 608 N N . ALA A 1 77 ? 9.917 -3.068 -26.402 1.00 88.69 77 ALA A N 1
ATOM 609 C CA . ALA A 1 77 ? 8.529 -3.529 -26.396 1.00 88.69 77 ALA A CA 1
ATOM 610 C C . ALA A 1 77 ? 7.622 -2.613 -25.549 1.00 88.69 77 ALA A C 1
ATOM 612 O O . ALA A 1 77 ? 6.546 -2.213 -26.001 1.00 88.69 77 ALA A O 1
ATOM 613 N N . TYR A 1 78 ? 8.099 -2.180 -24.376 1.00 88.56 78 TYR A N 1
ATOM 614 C CA . TYR A 1 78 ? 7.357 -1.304 -23.459 1.00 88.56 78 TYR A CA 1
ATOM 615 C C . TYR A 1 78 ? 7.141 0.115 -24.004 1.00 88.56 78 TYR A C 1
ATOM 617 O O . TYR A 1 78 ? 6.180 0.793 -23.642 1.00 88.56 78 TYR A O 1
ATOM 625 N N . ARG A 1 79 ? 8.018 0.582 -24.899 1.00 88.44 79 ARG A N 1
ATOM 626 C CA . ARG A 1 79 ? 7.998 1.955 -25.434 1.00 88.44 79 ARG A CA 1
ATOM 627 C C . ARG A 1 79 ? 7.207 2.081 -26.735 1.00 88.44 79 ARG A C 1
ATOM 629 O O . ARG A 1 79 ? 6.919 3.199 -27.171 1.00 88.44 79 ARG A O 1
ATOM 636 N N . PHE A 1 80 ? 6.843 0.958 -27.355 1.00 87.06 80 PHE A N 1
ATOM 637 C CA . PHE A 1 80 ? 6.294 0.929 -28.711 1.00 87.06 80 PHE A CA 1
ATOM 638 C C . PHE A 1 80 ? 4.881 1.523 -28.819 1.00 87.06 80 PHE A C 1
ATOM 640 O O . PHE A 1 80 ? 4.528 2.134 -29.839 1.00 87.06 80 PHE A O 1
ATOM 647 N N . ARG A 1 81 ? 4.062 1.355 -27.773 1.00 89.19 81 ARG A N 1
ATOM 648 C CA . ARG A 1 81 ? 2.682 1.857 -27.707 1.00 89.19 81 ARG A CA 1
ATOM 649 C C . ARG A 1 81 ? 2.304 2.249 -26.269 1.00 89.19 81 ARG A C 1
ATOM 651 O O . ARG A 1 81 ? 1.567 1.510 -25.623 1.00 89.19 81 ARG A O 1
ATOM 658 N N . PRO A 1 82 ? 2.777 3.404 -25.770 1.00 89.75 82 PRO A N 1
ATOM 659 C CA . PRO A 1 82 ? 2.338 3.923 -24.478 1.00 89.75 82 PRO A CA 1
ATOM 660 C C . PRO A 1 82 ? 0.825 4.191 -24.490 1.00 89.75 82 PRO A C 1
ATOM 662 O O . PRO A 1 82 ? 0.306 4.882 -25.377 1.00 89.75 82 PRO A O 1
ATOM 665 N N . VAL A 1 83 ? 0.123 3.624 -23.508 1.00 90.44 83 VAL A N 1
ATOM 666 C CA . VAL A 1 83 ? -1.322 3.781 -23.304 1.00 90.44 83 VAL A CA 1
ATOM 667 C C . VAL A 1 83 ? -1.559 4.392 -21.931 1.00 90.44 83 VAL A C 1
ATOM 669 O O . VAL A 1 83 ? -1.058 3.886 -20.931 1.00 90.44 83 VAL A O 1
ATOM 672 N N . THR A 1 84 ? -2.353 5.455 -21.885 1.00 88.50 84 THR A N 1
ATOM 673 C CA . THR A 1 84 ? -2.863 6.053 -20.649 1.00 88.50 84 THR A CA 1
ATOM 674 C C . THR A 1 84 ? -4.341 5.704 -20.518 1.00 88.50 84 THR A C 1
ATOM 676 O O . THR A 1 84 ? -5.073 5.761 -21.507 1.00 88.50 84 THR A O 1
ATOM 679 N N . ARG A 1 85 ? -4.790 5.335 -19.317 1.00 88.88 85 ARG A N 1
ATOM 680 C CA . ARG A 1 85 ? -6.205 5.077 -19.029 1.00 88.88 85 ARG A CA 1
ATOM 681 C C . ARG A 1 85 ? -6.769 6.202 -18.173 1.00 88.88 85 ARG A C 1
ATOM 683 O O . ARG A 1 85 ? -6.132 6.603 -17.206 1.00 88.88 85 ARG A O 1
ATOM 690 N N . THR A 1 86 ? -7.941 6.693 -18.541 1.00 87.38 86 THR A N 1
ATOM 691 C CA . THR A 1 86 ? -8.743 7.626 -17.746 1.00 87.38 86 THR A CA 1
ATOM 692 C C . THR A 1 86 ? -9.992 6.892 -17.275 1.00 87.38 86 THR A C 1
ATOM 694 O O . THR A 1 86 ? -10.590 6.129 -18.036 1.00 87.38 86 THR A O 1
ATOM 697 N N . VAL A 1 87 ? -10.347 7.065 -16.005 1.00 87.81 87 VAL A N 1
ATOM 698 C CA . VAL A 1 87 ? -11.495 6.414 -15.358 1.00 87.81 87 VAL A CA 1
ATOM 699 C C . VAL A 1 87 ? -12.508 7.475 -14.949 1.00 87.81 87 VAL A C 1
ATOM 701 O O . VAL A 1 87 ? -12.116 8.603 -14.656 1.00 87.81 87 VAL A O 1
ATOM 704 N N . PHE A 1 88 ? -13.791 7.118 -14.950 1.00 84.94 88 PHE A N 1
ATOM 705 C CA . PHE A 1 88 ? -14.894 8.013 -14.592 1.00 84.94 88 PHE A CA 1
ATOM 706 C C . PHE A 1 88 ? -15.780 7.351 -13.528 1.00 84.94 88 PHE A C 1
ATOM 708 O O . PHE A 1 88 ? -16.830 6.800 -13.878 1.00 84.94 88 PHE A O 1
ATOM 715 N N . PRO A 1 89 ? -15.358 7.347 -12.249 1.00 81.56 89 PRO A N 1
ATOM 716 C CA . PRO A 1 89 ? -16.140 6.759 -11.163 1.00 81.56 89 PRO A CA 1
ATOM 717 C C . PRO A 1 89 ? -17.538 7.376 -11.035 1.00 81.56 89 PRO A C 1
ATOM 719 O O . PRO A 1 89 ? -18.488 6.683 -10.703 1.00 81.56 89 PRO A O 1
ATOM 722 N N . GLU A 1 90 ? -17.706 8.645 -11.402 1.00 82.38 90 GLU A N 1
ATOM 723 C CA . GLU A 1 90 ? -18.978 9.377 -11.321 1.00 82.38 90 GLU A CA 1
ATOM 724 C C . GLU A 1 90 ? -20.044 8.838 -12.289 1.00 82.38 90 GLU A C 1
ATOM 726 O O . GLU A 1 90 ? -21.211 9.210 -12.212 1.00 82.38 90 GLU A O 1
ATOM 731 N N . ARG A 1 91 ? -19.642 7.989 -13.243 1.00 83.75 91 ARG A N 1
ATOM 732 C CA . ARG A 1 91 ? -20.540 7.342 -14.210 1.00 83.75 91 ARG A CA 1
ATOM 733 C C . ARG A 1 91 ? -20.976 5.947 -13.771 1.00 83.75 91 ARG A C 1
ATOM 735 O O . ARG A 1 91 ? -21.700 5.295 -14.525 1.00 83.75 91 ARG A O 1
ATOM 742 N N . LEU A 1 92 ? -20.510 5.466 -12.616 1.00 81.88 92 LEU A N 1
ATOM 743 C CA . LEU A 1 92 ? -20.999 4.220 -12.037 1.00 81.88 92 LEU A CA 1
ATOM 744 C C . LEU A 1 92 ? -22.499 4.376 -11.721 1.00 81.88 92 LEU A C 1
ATOM 746 O O . LEU A 1 92 ? -22.882 5.351 -11.079 1.00 81.88 92 LEU A O 1
ATOM 750 N N . PRO A 1 93 ? -23.360 3.457 -12.191 1.00 80.12 93 PRO A N 1
ATOM 751 C CA . PRO A 1 93 ? -24.765 3.456 -11.811 1.00 80.12 93 PRO A CA 1
ATOM 752 C C . PRO A 1 93 ? -24.916 3.300 -10.293 1.00 80.12 93 PRO A C 1
ATOM 754 O O . PRO A 1 93 ? -24.214 2.497 -9.686 1.00 80.12 93 PRO A O 1
ATOM 757 N N . GLU A 1 94 ? -25.887 3.998 -9.704 1.00 73.06 94 GLU A N 1
ATOM 758 C CA . GLU A 1 94 ? -26.158 3.950 -8.255 1.00 73.06 94 GLU A CA 1
ATOM 759 C C . GLU A 1 94 ? -26.502 2.536 -7.750 1.00 73.06 94 GLU A C 1
ATOM 761 O O . GLU A 1 94 ? -26.209 2.203 -6.610 1.00 73.06 94 GLU A O 1
ATOM 766 N N . ASN A 1 95 ? -27.067 1.681 -8.611 1.00 73.88 95 ASN A N 1
ATOM 767 C CA . ASN A 1 95 ? -27.483 0.314 -8.272 1.00 73.88 95 ASN A CA 1
ATOM 768 C C . ASN A 1 95 ? -26.442 -0.763 -8.639 1.00 73.88 95 ASN A C 1
ATOM 770 O O . ASN A 1 95 ? -26.812 -1.923 -8.829 1.00 73.88 95 ASN A O 1
ATOM 774 N N . VAL A 1 96 ? -25.167 -0.411 -8.838 1.00 77.06 96 VAL A N 1
ATOM 775 C CA . VAL A 1 96 ? -24.136 -1.431 -9.087 1.00 77.06 96 VAL A CA 1
ATOM 776 C C . VAL A 1 96 ? -23.755 -2.109 -7.785 1.00 77.06 96 VAL A C 1
ATOM 778 O O . VAL A 1 96 ? -23.268 -1.476 -6.851 1.00 77.06 96 VAL A O 1
ATOM 781 N N . GLU A 1 97 ? -23.913 -3.426 -7.763 1.00 84.75 97 GLU A N 1
ATOM 782 C CA . GLU A 1 97 ? -23.358 -4.258 -6.713 1.00 84.75 97 GLU A CA 1
ATOM 783 C C . GLU A 1 97 ? -21.829 -4.261 -6.819 1.00 84.75 97 GLU A C 1
ATOM 785 O O . GLU A 1 97 ? -21.236 -4.810 -7.749 1.00 84.75 97 GLU A O 1
ATOM 790 N N . LEU A 1 98 ? -21.186 -3.556 -5.889 1.00 86.31 98 LEU A N 1
ATOM 791 C CA . LEU A 1 98 ? -19.733 -3.507 -5.791 1.00 86.31 98 LEU A CA 1
ATOM 792 C C . LEU A 1 98 ? -19.189 -4.854 -5.281 1.00 86.31 98 LEU A C 1
ATOM 794 O O . LEU A 1 98 ? -19.819 -5.446 -4.403 1.00 86.31 98 LEU A O 1
ATOM 798 N N . PRO A 1 99 ? -18.043 -5.344 -5.789 1.00 89.62 99 PRO A N 1
ATOM 799 C CA . PRO A 1 99 ? -17.451 -6.589 -5.311 1.00 89.62 99 PRO A CA 1
ATOM 800 C C . PRO A 1 99 ? -16.856 -6.434 -3.908 1.00 89.62 99 PRO A C 1
ATOM 802 O O . PRO A 1 99 ? -16.490 -5.342 -3.484 1.00 89.62 99 PRO A O 1
ATOM 805 N N . ALA A 1 100 ? -16.684 -7.537 -3.200 1.00 90.12 100 ALA A N 1
ATOM 806 C CA . ALA A 1 100 ? -15.842 -7.585 -2.014 1.00 90.12 100 ALA A CA 1
ATOM 807 C C . ALA A 1 100 ? -14.364 -7.264 -2.338 1.00 90.12 100 ALA A C 1
ATOM 809 O O . ALA A 1 100 ? -13.830 -7.704 -3.363 1.00 90.12 100 ALA A O 1
ATOM 810 N N . VAL A 1 101 ? -13.689 -6.509 -1.467 1.00 91.00 101 VAL A N 1
ATOM 811 C CA . VAL A 1 101 ? -12.273 -6.135 -1.612 1.00 91.00 101 VAL A CA 1
ATOM 812 C C . VAL A 1 101 ? -11.514 -6.409 -0.319 1.00 91.00 101 VAL A C 1
ATOM 814 O O . VAL A 1 101 ? -11.810 -5.825 0.725 1.00 91.00 101 VAL A O 1
ATOM 817 N N . ASP A 1 102 ? -10.467 -7.227 -0.428 1.00 94.69 102 ASP A N 1
ATOM 818 C CA . ASP A 1 102 ? -9.524 -7.484 0.656 1.00 94.69 102 ASP A CA 1
ATOM 819 C C . ASP A 1 102 ? -8.226 -6.693 0.418 1.00 94.69 102 ASP A C 1
ATOM 821 O O . ASP A 1 102 ? -7.569 -6.820 -0.624 1.00 94.69 102 ASP A O 1
ATOM 825 N N . VAL A 1 103 ? -7.831 -5.877 1.395 1.00 95.62 103 VAL A N 1
ATOM 826 C CA . VAL A 1 103 ? -6.570 -5.124 1.391 1.00 95.62 103 VAL A CA 1
ATOM 827 C C . VAL A 1 103 ? -5.557 -5.836 2.277 1.00 95.62 103 VAL A C 1
ATOM 829 O O . VAL A 1 103 ? -5.741 -5.941 3.491 1.00 95.62 103 VAL A O 1
ATOM 832 N N . PHE A 1 104 ? -4.462 -6.299 1.680 1.00 96.31 104 PHE A N 1
ATOM 833 C CA . PHE A 1 104 ? -3.376 -6.969 2.385 1.00 96.31 104 PHE A CA 1
ATOM 834 C C . PHE A 1 104 ? -2.209 -6.016 2.622 1.00 96.31 104 PHE A C 1
ATOM 836 O O . PHE A 1 104 ? -1.622 -5.456 1.692 1.00 96.31 104 PHE A O 1
ATOM 843 N N . ILE A 1 105 ? -1.854 -5.866 3.896 1.00 96.00 105 ILE A N 1
ATOM 844 C CA . ILE A 1 105 ? -0.708 -5.091 4.362 1.00 96.00 105 ILE A CA 1
ATOM 845 C C . ILE A 1 105 ? 0.251 -6.080 5.019 1.00 96.00 105 ILE A C 1
ATOM 847 O O . ILE A 1 105 ? -0.124 -6.791 5.947 1.00 96.00 105 ILE A O 1
ATOM 851 N N . CYS A 1 106 ? 1.490 -6.160 4.545 1.00 94.12 106 CYS A N 1
ATOM 852 C CA . CYS A 1 106 ? 2.527 -6.973 5.181 1.00 94.12 106 CYS A CA 1
AT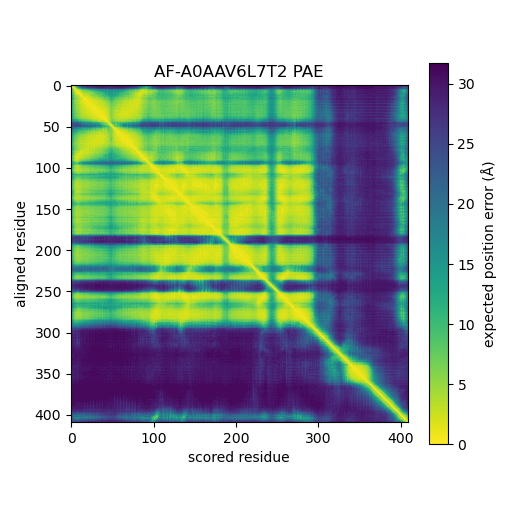OM 853 C C . CYS A 1 106 ? 3.562 -6.057 5.822 1.00 94.12 106 CYS A C 1
ATOM 855 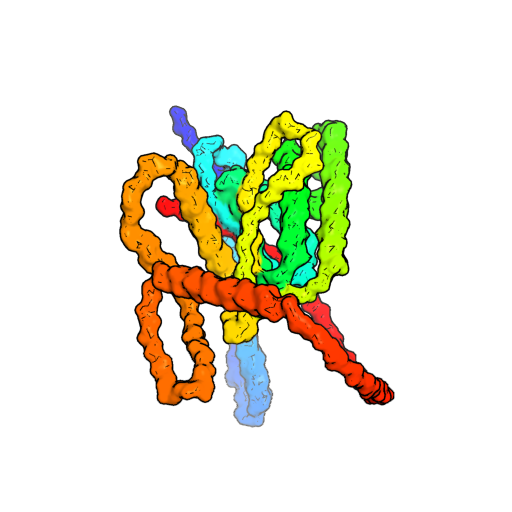O O . CYS A 1 106 ? 4.061 -5.155 5.151 1.00 94.12 106 CYS A O 1
ATOM 857 N N . THR A 1 107 ? 3.915 -6.335 7.074 1.00 93.44 107 THR A N 1
ATOM 858 C CA . THR A 1 107 ? 5.011 -5.669 7.776 1.00 93.44 107 THR A CA 1
ATOM 859 C C . THR A 1 107 ? 6.049 -6.676 8.255 1.00 93.44 107 THR A C 1
ATOM 861 O O . THR A 1 107 ? 5.714 -7.808 8.618 1.00 93.44 107 THR A O 1
ATOM 864 N N . ALA A 1 108 ? 7.322 -6.290 8.186 1.00 89.00 108 ALA A N 1
ATOM 865 C CA . ALA A 1 108 ? 8.439 -7.148 8.562 1.00 89.00 108 ALA A CA 1
ATOM 866 C C . ALA A 1 108 ? 8.656 -7.177 10.077 1.00 89.00 108 ALA A C 1
ATOM 868 O O . ALA A 1 108 ? 8.559 -8.235 10.686 1.00 89.00 108 ALA A O 1
ATOM 869 N N . ASP A 1 109 ? 8.997 -6.035 10.670 1.00 85.62 109 ASP A N 1
ATOM 870 C CA . ASP A 1 109 ? 9.138 -5.856 12.112 1.00 85.62 109 ASP A CA 1
ATOM 871 C C . ASP A 1 109 ? 9.207 -4.344 12.444 1.00 85.62 109 ASP A C 1
ATOM 873 O O . ASP A 1 109 ? 9.644 -3.553 11.599 1.00 85.62 109 ASP A O 1
ATOM 877 N N . PRO A 1 110 ? 8.853 -3.923 13.676 1.00 88.00 110 PRO A N 1
ATOM 878 C CA . PRO A 1 110 ? 8.914 -2.520 14.115 1.00 88.00 110 PRO A CA 1
ATOM 879 C C . PRO A 1 110 ? 10.305 -1.861 14.111 1.00 88.00 110 PRO A C 1
ATOM 881 O O . PRO A 1 110 ? 10.421 -0.661 14.385 1.00 88.00 110 PRO A O 1
ATOM 884 N N . SER A 1 111 ? 11.379 -2.637 13.916 1.00 86.31 111 SER A N 1
ATOM 885 C CA . SER A 1 111 ? 12.753 -2.123 13.893 1.00 86.31 111 SER A CA 1
ATOM 886 C C . SER A 1 111 ? 13.186 -1.697 12.491 1.00 86.31 111 SER A C 1
ATOM 888 O 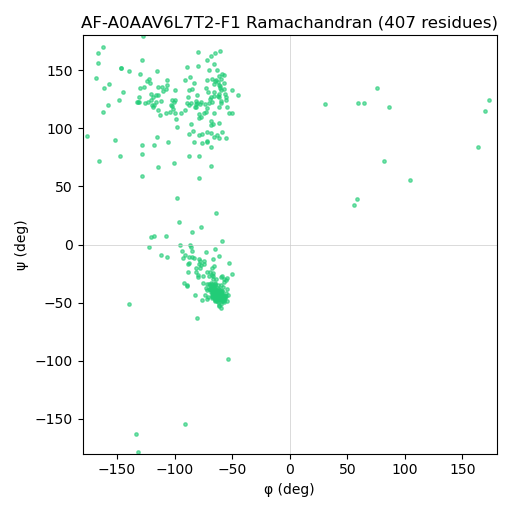O . SER A 1 111 ? 13.893 -0.699 12.357 1.00 86.31 111 SER A O 1
ATOM 890 N N . LYS A 1 112 ? 12.725 -2.409 11.458 1.00 88.00 112 LYS A N 1
ATOM 891 C CA . LYS A 1 112 ? 12.985 -2.103 10.045 1.00 88.00 112 LYS A CA 1
ATOM 892 C C . LYS A 1 112 ? 11.951 -1.163 9.444 1.00 88.00 112 LYS A C 1
ATOM 894 O O . LYS A 1 112 ? 12.302 -0.348 8.599 1.00 88.00 112 LYS A O 1
ATOM 899 N N . GLU A 1 113 ? 10.697 -1.291 9.865 1.00 90.00 113 GLU A N 1
ATOM 900 C CA . GLU A 1 113 ? 9.577 -0.507 9.352 1.00 90.00 113 GLU A CA 1
ATOM 901 C C . GLU A 1 113 ? 8.971 0.308 10.502 1.00 90.00 113 GLU A C 1
ATOM 903 O O . GLU A 1 113 ? 8.515 -0.270 11.495 1.00 90.00 113 GLU A O 1
ATOM 908 N N . PRO A 1 114 ? 8.977 1.652 10.428 1.00 91.81 114 PRO A N 1
ATOM 909 C CA . PRO A 1 114 ? 8.449 2.483 11.501 1.00 91.81 114 PRO A CA 1
ATOM 910 C C . PRO A 1 114 ? 6.968 2.192 11.764 1.00 91.81 114 PRO A C 1
ATOM 912 O O . PRO A 1 114 ? 6.118 2.370 10.895 1.00 91.81 114 PRO A O 1
ATOM 915 N N . THR A 1 115 ? 6.636 1.803 13.000 1.00 93.50 115 THR A N 1
ATOM 916 C CA . THR A 1 115 ? 5.265 1.416 13.382 1.00 93.50 115 THR A CA 1
ATOM 917 C C . THR A 1 115 ? 4.234 2.492 13.045 1.00 93.50 115 THR A C 1
ATOM 919 O O . THR A 1 115 ? 3.144 2.171 12.588 1.00 93.50 115 THR A O 1
ATOM 922 N N . LEU A 1 116 ? 4.579 3.772 13.221 1.00 95.12 116 LEU A N 1
ATOM 923 C CA . LEU A 1 116 ? 3.679 4.878 12.899 1.00 95.12 116 LEU A CA 1
ATOM 924 C C . LEU A 1 116 ? 3.348 4.951 11.398 1.00 95.12 116 LEU A C 1
ATOM 926 O O . LEU A 1 116 ? 2.199 5.200 11.040 1.00 95.12 116 LEU A O 1
ATOM 930 N N . GLU A 1 117 ? 4.324 4.708 10.522 1.00 95.00 117 GLU A N 1
ATOM 931 C CA . GLU A 1 117 ? 4.107 4.696 9.070 1.00 95.00 117 GLU A CA 1
ATOM 932 C C . GLU A 1 117 ? 3.186 3.541 8.672 1.00 95.00 117 GLU A C 1
ATOM 934 O O . GLU A 1 117 ? 2.218 3.748 7.938 1.00 95.00 117 GLU A O 1
ATOM 939 N N . VAL A 1 118 ? 3.411 2.350 9.239 1.00 95.88 118 VAL A N 1
ATOM 940 C CA . VAL A 1 118 ? 2.536 1.185 9.034 1.00 95.88 118 VAL A CA 1
ATOM 941 C C . VAL A 1 118 ? 1.114 1.482 9.517 1.00 95.88 118 VAL A C 1
ATOM 943 O O . VAL A 1 118 ? 0.153 1.192 8.807 1.00 95.88 118 VAL A O 1
ATOM 946 N N . MET A 1 119 ? 0.950 2.116 10.681 1.00 97.00 119 MET A N 1
ATOM 947 C CA . MET A 1 119 ? -0.382 2.464 11.183 1.00 97.00 119 MET A CA 1
ATOM 948 C C . MET A 1 119 ? -1.081 3.524 10.328 1.00 97.00 119 MET A C 1
ATOM 950 O O . MET A 1 119 ? -2.289 3.430 10.128 1.00 97.00 119 MET A O 1
ATOM 954 N N . ASN A 1 120 ? -0.353 4.488 9.763 1.00 96.25 120 ASN A N 1
ATOM 955 C CA . ASN A 1 120 ? -0.923 5.430 8.798 1.00 96.25 120 ASN A CA 1
ATOM 956 C C . ASN A 1 120 ? -1.426 4.721 7.534 1.00 96.25 120 ASN A C 1
ATOM 958 O O . ASN A 1 120 ? -2.482 5.084 7.015 1.00 96.25 120 ASN A O 1
ATOM 962 N N . ILE A 1 121 ? -0.727 3.683 7.065 1.00 96.50 121 ILE A N 1
ATOM 963 C CA . ILE A 1 121 ? -1.195 2.837 5.957 1.00 96.50 121 ILE A CA 1
ATOM 964 C C . ILE A 1 121 ? -2.478 2.095 6.348 1.00 96.50 121 ILE A C 1
ATOM 966 O O . ILE A 1 121 ? -3.441 2.112 5.584 1.00 96.50 121 ILE A O 1
ATOM 970 N N . VAL A 1 122 ? -2.526 1.502 7.546 1.00 97.12 122 VAL A N 1
ATOM 971 C CA . VAL A 1 122 ? -3.722 0.813 8.063 1.00 97.12 122 VAL A CA 1
ATOM 972 C C . VAL A 1 122 ? -4.917 1.768 8.148 1.00 97.12 122 VAL A C 1
ATOM 974 O O . VAL A 1 122 ? -5.981 1.464 7.615 1.00 97.12 122 VAL A O 1
ATOM 977 N N . ILE A 1 123 ? -4.739 2.953 8.738 1.00 96.69 123 ILE A N 1
ATOM 978 C CA . ILE A 1 123 ? -5.784 3.986 8.832 1.00 96.69 123 ILE A CA 1
ATOM 979 C C . ILE A 1 123 ? -6.246 4.421 7.434 1.00 96.69 123 ILE A C 1
ATOM 981 O O . ILE A 1 123 ? -7.444 4.569 7.200 1.00 96.69 123 ILE A O 1
ATOM 985 N N . SER A 1 124 ? -5.313 4.580 6.491 1.00 95.75 124 SER A N 1
ATOM 986 C CA . SER A 1 124 ? -5.632 4.938 5.102 1.00 95.75 124 SER A CA 1
ATOM 987 C C . SER A 1 124 ? -6.453 3.864 4.397 1.00 95.75 124 SER A C 1
ATOM 989 O O . SER A 1 124 ? -7.364 4.200 3.645 1.00 95.75 124 SER A O 1
ATOM 991 N N . ALA A 1 125 ? -6.130 2.588 4.628 1.00 95.56 125 ALA A N 1
ATOM 992 C CA . ALA A 1 125 ? -6.846 1.453 4.056 1.00 95.56 125 ALA A CA 1
ATOM 993 C C . ALA A 1 125 ? -8.276 1.361 4.602 1.00 95.56 125 ALA A C 1
ATOM 995 O O . ALA A 1 125 ? -9.209 1.162 3.836 1.00 95.56 125 ALA A O 1
ATOM 996 N N . ILE A 1 126 ? -8.458 1.576 5.906 1.00 94.69 126 ILE A N 1
ATOM 997 C CA . ILE A 1 126 ? -9.775 1.604 6.562 1.00 94.69 126 ILE A CA 1
ATOM 998 C C . ILE A 1 126 ? -10.621 2.786 6.064 1.00 94.69 126 ILE A C 1
ATOM 1000 O O . ILE A 1 126 ? -11.835 2.671 5.926 1.00 94.69 126 ILE A O 1
ATOM 1004 N N . ALA A 1 127 ? -9.989 3.928 5.785 1.00 93.69 127 ALA A N 1
ATOM 1005 C CA . ALA A 1 127 ? -10.658 5.141 5.321 1.00 93.69 127 ALA A CA 1
ATOM 1006 C C . ALA A 1 127 ? -10.897 5.182 3.799 1.00 93.69 127 ALA A C 1
ATOM 1008 O O . ALA A 1 127 ? -11.244 6.241 3.271 1.00 93.69 127 ALA A O 1
ATOM 1009 N N . LEU A 1 128 ? -10.689 4.077 3.072 1.00 92.19 128 LEU A N 1
ATOM 1010 C CA . LEU A 1 128 ? -11.024 4.008 1.650 1.00 92.19 128 LEU A CA 1
ATOM 1011 C C . LEU A 1 128 ? -12.516 4.288 1.428 1.00 92.19 128 LEU A C 1
ATOM 1013 O O . LEU A 1 128 ? -13.367 3.952 2.248 1.00 92.19 128 LEU A O 1
ATOM 1017 N N . ASP A 1 129 ? -12.817 4.923 0.295 1.00 88.81 129 ASP A N 1
ATOM 1018 C CA . ASP A 1 129 ? -14.189 5.243 -0.101 1.00 88.81 129 ASP A CA 1
ATOM 1019 C C . ASP A 1 129 ? -14.868 3.999 -0.682 1.00 88.81 129 ASP A C 1
ATOM 1021 O O . ASP A 1 129 ? -14.916 3.801 -1.898 1.00 88.81 129 ASP A O 1
ATOM 1025 N N . TYR A 1 130 ? -15.267 3.090 0.204 1.00 89.38 130 TYR A N 1
ATOM 1026 C CA . TYR A 1 130 ? -15.883 1.818 -0.147 1.00 89.38 130 TYR A CA 1
ATOM 1027 C C . TYR A 1 130 ? -16.917 1.411 0.907 1.00 89.38 130 TYR A C 1
ATOM 1029 O O . TYR A 1 130 ? -16.753 1.784 2.075 1.00 89.38 130 TYR A O 1
ATOM 1037 N N . PRO A 1 131 ? -17.957 0.639 0.537 1.00 89.44 131 PRO A N 1
ATOM 1038 C CA . PRO A 1 131 ? -18.892 0.097 1.512 1.00 89.44 131 PRO A CA 1
ATOM 1039 C C . PRO A 1 131 ? -18.154 -0.707 2.601 1.00 89.44 131 PRO A C 1
ATOM 1041 O O . PRO A 1 131 ? -17.342 -1.579 2.268 1.00 89.44 131 PRO A O 1
ATOM 1044 N N . PRO A 1 132 ? -18.371 -0.396 3.893 1.00 89.00 132 PRO A N 1
ATOM 1045 C CA . PRO A 1 132 ? -17.627 -1.006 4.996 1.00 89.00 132 PRO A CA 1
ATOM 1046 C C . PRO A 1 132 ? -17.916 -2.504 5.152 1.00 89.00 132 PRO A C 1
ATOM 1048 O O . PRO A 1 132 ? -17.042 -3.258 5.566 1.00 89.00 132 PRO A O 1
ATOM 1051 N N . ASP A 1 133 ? -19.094 -2.959 4.737 1.00 87.75 133 ASP A N 1
ATOM 1052 C CA . ASP A 1 133 ? -19.485 -4.366 4.659 1.00 87.75 133 ASP A CA 1
ATOM 1053 C C . ASP A 1 133 ? -18.702 -5.154 3.592 1.00 87.75 133 ASP A C 1
ATOM 1055 O O . ASP A 1 133 ? -18.610 -6.381 3.673 1.00 87.75 133 ASP A O 1
ATOM 1059 N N . LYS A 1 134 ? -18.107 -4.471 2.608 1.00 89.12 134 LYS A N 1
ATOM 1060 C CA . LYS A 1 134 ? -17.390 -5.091 1.480 1.00 89.12 134 LYS A CA 1
ATOM 1061 C C . LYS A 1 134 ? -15.888 -4.863 1.498 1.00 89.12 134 LYS A C 1
ATOM 1063 O O . LYS A 1 134 ? -15.183 -5.454 0.683 1.00 89.12 134 LYS A O 1
ATOM 1068 N N . LEU A 1 135 ? -15.402 -4.006 2.387 1.00 90.62 135 LEU A N 1
ATOM 1069 C CA . LEU A 1 135 ? -13.988 -3.710 2.544 1.00 90.62 135 LEU A CA 1
ATOM 1070 C C . LEU A 1 135 ? -13.450 -4.425 3.778 1.00 90.62 135 LEU A C 1
ATOM 1072 O O . LEU A 1 135 ? -13.876 -4.147 4.897 1.00 90.62 135 LEU A O 1
ATOM 1076 N N . HIS A 1 136 ? -12.464 -5.292 3.589 1.00 93.94 136 HIS A N 1
ATOM 1077 C CA . HIS A 1 136 ? -11.747 -5.925 4.690 1.00 93.94 136 HIS A CA 1
ATOM 1078 C C . HIS A 1 136 ? -10.255 -5.600 4.603 1.00 93.94 136 HIS A C 1
ATOM 1080 O O . HIS A 1 136 ? -9.653 -5.598 3.528 1.00 93.94 136 HIS A O 1
ATOM 1086 N N . VAL A 1 137 ? -9.635 -5.326 5.744 1.00 95.94 137 VAL A N 1
ATOM 1087 C CA . VAL A 1 137 ? -8.226 -4.948 5.851 1.00 95.94 137 VAL A CA 1
ATOM 1088 C C . VAL A 1 137 ? -7.510 -5.964 6.729 1.00 95.94 137 VAL A C 1
ATOM 1090 O O . VAL A 1 137 ? -7.881 -6.183 7.882 1.00 95.94 137 VAL A O 1
ATOM 1093 N N . TYR A 1 138 ? -6.444 -6.560 6.202 1.00 96.31 138 TYR A N 1
ATOM 1094 C CA . TYR A 1 138 ? -5.632 -7.536 6.919 1.00 96.31 138 TYR A CA 1
ATOM 1095 C C . TYR A 1 138 ? -4.195 -7.037 7.051 1.00 96.31 138 TYR A C 1
ATOM 1097 O O . TYR A 1 138 ? -3.542 -6.725 6.052 1.00 96.31 138 TYR A O 1
ATOM 1105 N N . LEU A 1 139 ? -3.681 -7.012 8.280 1.00 96.25 139 LEU A N 1
ATOM 1106 C CA . LEU A 1 139 ? -2.278 -6.732 8.571 1.00 96.25 139 LEU A CA 1
ATOM 1107 C C . LEU A 1 139 ? -1.562 -8.035 8.929 1.00 96.25 139 LEU A C 1
ATOM 1109 O O . LEU A 1 139 ? -1.838 -8.624 9.970 1.00 96.25 139 LEU A O 1
ATOM 1113 N N . SER A 1 140 ? -0.616 -8.463 8.095 1.00 94.81 140 SER A N 1
ATOM 1114 C CA . SER A 1 140 ? 0.316 -9.542 8.419 1.00 94.81 140 SER A CA 1
ATOM 1115 C C . SER A 1 140 ? 1.580 -8.981 9.059 1.00 94.81 140 SER A C 1
ATOM 1117 O O . SER A 1 140 ? 2.358 -8.311 8.383 1.00 94.81 140 SER A O 1
ATOM 1119 N N . ASP A 1 141 ? 1.833 -9.332 10.314 1.00 93.06 141 ASP 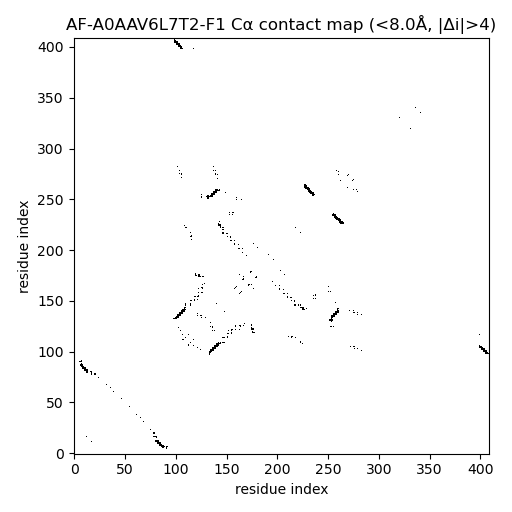A N 1
ATOM 1120 C CA . ASP A 1 141 ? 3.062 -9.023 11.044 1.00 93.06 141 ASP A CA 1
ATOM 1121 C C . ASP A 1 141 ? 4.007 -10.229 11.029 1.00 93.06 141 ASP A C 1
ATOM 1123 O O . ASP A 1 141 ? 3.759 -11.253 11.668 1.00 93.06 141 ASP A O 1
ATOM 1127 N N . ASP A 1 142 ? 5.095 -10.121 10.267 1.00 89.31 142 ASP A N 1
ATOM 1128 C CA . ASP A 1 142 ? 6.102 -11.176 10.164 1.00 89.31 142 ASP A CA 1
ATOM 1129 C C . ASP A 1 142 ? 7.036 -11.219 11.389 1.00 89.31 142 ASP A C 1
ATOM 1131 O O . ASP A 1 142 ? 7.712 -12.225 11.611 1.00 89.31 142 ASP A O 1
ATOM 1135 N N . GLY A 1 143 ? 7.086 -10.152 12.186 1.00 86.38 143 GLY A N 1
ATOM 1136 C CA . GLY A 1 143 ? 7.893 -10.054 13.401 1.00 86.38 143 GLY A CA 1
ATOM 1137 C C . GLY A 1 143 ? 7.162 -10.559 14.641 1.00 86.38 143 GLY A C 1
ATOM 1138 O O . GLY A 1 143 ? 7.807 -10.823 15.657 1.00 86.38 143 GLY A O 1
ATOM 1139 N N . GLY A 1 144 ? 5.832 -10.684 14.558 1.00 86.19 144 GLY A N 1
ATOM 1140 C CA . GLY A 1 144 ? 4.970 -11.136 15.649 1.00 86.19 144 GLY A CA 1
ATOM 1141 C C . GLY A 1 144 ? 5.126 -10.298 16.917 1.00 86.19 144 GLY A C 1
ATOM 1142 O O . GLY A 1 144 ? 5.080 -10.836 18.023 1.00 86.19 144 GLY A O 1
ATOM 1143 N N . CYS A 1 145 ? 5.380 -8.997 16.769 1.00 87.31 145 CYS A N 1
ATOM 1144 C CA . CYS A 1 145 ? 5.682 -8.114 17.888 1.00 87.31 145 CYS A CA 1
ATOM 1145 C C . CYS A 1 145 ? 4.393 -7.545 18.493 1.00 87.31 145 CYS A C 1
ATOM 1147 O O . CYS A 1 145 ? 3.562 -6.973 17.788 1.00 87.31 145 CYS A O 1
ATOM 1149 N N . SER A 1 146 ? 4.273 -7.590 19.825 1.00 88.50 146 SER A N 1
ATOM 1150 C CA . SER A 1 146 ? 3.132 -6.997 20.546 1.00 88.50 146 SER A CA 1
ATOM 1151 C C . SER A 1 146 ? 2.962 -5.502 20.259 1.00 88.50 146 SER A C 1
ATOM 1153 O O . SER A 1 146 ? 1.837 -5.022 20.169 1.00 88.50 146 SER A O 1
ATOM 1155 N N . VAL A 1 147 ? 4.068 -4.785 20.023 1.00 92.31 147 VAL A N 1
ATOM 1156 C CA . VAL A 1 147 ? 4.088 -3.364 19.629 1.00 92.31 147 VAL A CA 1
ATOM 1157 C C . VAL A 1 147 ? 3.213 -3.097 18.406 1.00 92.31 147 VAL A C 1
ATOM 1159 O O . VAL A 1 147 ? 2.473 -2.116 18.393 1.00 92.31 147 VAL A O 1
ATOM 1162 N N . THR A 1 148 ? 3.278 -3.956 17.384 1.00 93.00 148 THR A N 1
ATOM 1163 C CA . THR A 1 148 ? 2.494 -3.800 16.152 1.00 93.00 148 THR A CA 1
ATOM 1164 C C . THR A 1 148 ? 1.005 -3.964 16.438 1.00 93.00 148 THR A C 1
ATOM 1166 O O . THR A 1 148 ? 0.199 -3.149 15.998 1.00 93.00 148 THR A O 1
ATOM 1169 N N . LEU A 1 149 ? 0.647 -4.992 17.212 1.00 92.38 149 LEU A N 1
ATOM 1170 C CA . LEU A 1 149 ? -0.734 -5.290 17.586 1.00 92.38 149 LEU A CA 1
ATOM 1171 C C . LEU A 1 149 ? -1.346 -4.182 18.459 1.00 92.38 149 LEU A C 1
ATOM 1173 O O . LEU A 1 149 ? -2.465 -3.738 18.208 1.00 92.38 149 LEU A O 1
ATOM 1177 N N . GLU A 1 150 ? -0.618 -3.694 19.463 1.00 93.31 150 GLU A N 1
ATOM 1178 C CA . GLU A 1 150 ? -1.076 -2.594 20.320 1.00 93.31 150 GLU A CA 1
ATOM 1179 C C . GLU A 1 150 ? -1.214 -1.282 19.541 1.00 93.31 150 GLU A C 1
ATOM 1181 O O . GLU A 1 150 ? -2.220 -0.582 19.674 1.00 93.31 150 GLU A O 1
ATOM 1186 N N . ALA A 1 151 ? -0.248 -0.967 18.673 1.00 94.94 151 ALA A N 1
ATOM 1187 C CA . ALA A 1 151 ? -0.333 0.203 17.807 1.00 94.94 151 ALA A CA 1
ATOM 1188 C C . ALA A 1 151 ? -1.522 0.115 16.837 1.00 94.94 151 ALA A C 1
ATOM 1190 O O . ALA A 1 151 ? -2.161 1.131 16.568 1.00 94.94 151 ALA A O 1
ATOM 1191 N N . MET A 1 152 ? -1.864 -1.086 16.364 1.00 94.94 152 MET A N 1
ATOM 1192 C CA . MET A 1 152 ? -3.025 -1.330 15.505 1.00 94.94 152 MET A CA 1
ATOM 1193 C C . MET A 1 152 ? -4.351 -1.108 16.235 1.00 94.94 152 MET A C 1
ATOM 1195 O O . MET A 1 152 ? -5.273 -0.534 15.656 1.00 94.94 152 MET A O 1
ATOM 1199 N N . LYS A 1 153 ? -4.440 -1.464 17.522 1.00 94.56 153 LYS A N 1
ATOM 1200 C CA . LYS A 1 153 ? -5.602 -1.134 18.369 1.00 94.56 153 LYS A CA 1
ATOM 1201 C C . LYS A 1 153 ? -5.750 0.377 18.556 1.00 94.56 153 LYS A C 1
ATOM 1203 O O . LYS A 1 153 ? -6.848 0.912 18.421 1.00 94.56 153 LYS A O 1
ATOM 1208 N N . GLU A 1 154 ? -4.649 1.086 18.796 1.00 94.81 154 GLU A N 1
ATOM 1209 C CA . GLU A 1 154 ? -4.652 2.555 18.857 1.00 94.81 154 GLU A CA 1
ATOM 1210 C C . GLU A 1 154 ? -5.041 3.203 17.520 1.00 94.81 154 GLU A C 1
ATOM 1212 O O . GLU A 1 154 ? -5.804 4.172 17.498 1.00 94.81 154 GLU A O 1
ATOM 1217 N N . ALA A 1 155 ? -4.562 2.649 16.405 1.00 95.69 155 ALA A N 1
ATOM 1218 C CA . ALA A 1 155 ? -4.910 3.096 15.062 1.00 95.69 155 ALA A CA 1
ATOM 1219 C C . ALA A 1 155 ? -6.404 2.902 14.774 1.00 95.69 155 ALA A C 1
ATOM 1221 O O . ALA A 1 155 ? -7.049 3.817 14.267 1.00 95.69 155 ALA A O 1
ATOM 1222 N N . TRP A 1 156 ? -6.972 1.759 15.168 1.00 94.75 156 TRP A N 1
ATOM 1223 C CA . TRP A 1 156 ? -8.407 1.487 15.069 1.00 94.75 156 TRP A CA 1
ATOM 1224 C C . TRP A 1 156 ? -9.246 2.491 15.865 1.00 94.75 156 TRP A C 1
ATOM 1226 O O . TRP A 1 156 ? -10.197 3.056 15.326 1.00 94.75 156 TRP A O 1
ATOM 1236 N N . ARG A 1 157 ? -8.868 2.779 17.119 1.00 93.50 157 ARG A N 1
ATOM 1237 C CA . ARG A 1 157 ? -9.552 3.778 17.965 1.00 93.50 157 ARG A CA 1
ATOM 1238 C C . ARG A 1 157 ? -9.560 5.160 17.320 1.00 93.50 157 ARG A C 1
ATOM 1240 O O . ARG A 1 157 ? -10.594 5.825 17.298 1.00 93.50 157 ARG A O 1
ATOM 1247 N N . PHE A 1 158 ? -8.418 5.592 16.786 1.00 95.00 158 PHE A N 1
ATOM 1248 C CA . PHE A 1 158 ? -8.316 6.871 16.085 1.00 95.00 158 PHE A CA 1
ATOM 1249 C C . PHE A 1 158 ? -9.136 6.881 14.785 1.00 95.00 158 PHE A C 1
ATOM 1251 O O . PHE A 1 158 ? -9.869 7.841 14.531 1.00 95.00 158 PHE A O 1
ATOM 1258 N N . ALA A 1 159 ? -9.052 5.807 13.995 1.00 94.56 159 ALA A N 1
ATOM 1259 C CA . ALA A 1 159 ? -9.778 5.667 12.739 1.00 94.56 159 ALA A CA 1
ATOM 1260 C C . ALA A 1 159 ? -11.292 5.749 12.954 1.00 94.56 159 ALA A C 1
ATOM 1262 O O . ALA A 1 159 ? -11.945 6.608 12.364 1.00 94.56 159 ALA A O 1
ATOM 1263 N N . LYS A 1 160 ? -11.820 4.910 13.849 1.00 92.44 160 LYS A N 1
ATOM 1264 C CA . LYS A 1 160 ? -13.247 4.822 14.171 1.00 92.44 160 LYS A CA 1
ATOM 1265 C C . LYS A 1 160 ? -13.785 6.099 14.815 1.00 92.44 160 LYS A C 1
ATOM 1267 O O . LYS A 1 160 ? -14.851 6.565 14.439 1.00 92.44 160 LYS A O 1
ATOM 1272 N N . GLY A 1 161 ? -13.067 6.652 15.793 1.00 90.12 161 GLY A N 1
ATOM 1273 C CA . GLY A 1 161 ? -13.571 7.773 16.588 1.00 90.12 161 GLY A CA 1
ATOM 1274 C C . GLY A 1 161 ? -13.468 9.138 15.909 1.00 90.12 161 GLY A C 1
ATOM 1275 O O . GLY A 1 161 ? -14.225 10.038 16.256 1.00 90.12 161 GLY A O 1
ATOM 1276 N N . TYR A 1 162 ? -12.522 9.321 14.982 1.00 93.38 162 TYR A N 1
ATOM 1277 C CA . TYR A 1 162 ? -12.191 10.657 14.477 1.00 93.38 162 TYR A CA 1
ATOM 1278 C C . TYR A 1 162 ? -11.945 10.686 12.970 1.00 93.38 162 TYR A C 1
ATOM 1280 O O . TYR A 1 162 ? -12.528 11.512 12.274 1.00 93.38 162 TYR A O 1
ATOM 1288 N N . TRP A 1 163 ? -11.082 9.811 12.445 1.00 94.81 163 TRP A N 1
ATOM 1289 C CA . TRP A 1 163 ? -10.587 9.966 11.074 1.00 94.81 163 TRP A CA 1
ATOM 1290 C C . TRP A 1 163 ? -11.587 9.553 9.995 1.00 94.81 163 TRP A C 1
ATOM 1292 O O . TRP A 1 163 ? -11.774 10.303 9.040 1.00 94.81 163 TRP A O 1
ATOM 1302 N N . VAL A 1 164 ? -12.226 8.386 10.126 1.00 93.31 164 VAL A N 1
ATOM 1303 C CA . VAL A 1 164 ? -13.185 7.867 9.133 1.00 93.31 164 VAL A CA 1
ATOM 1304 C C . VAL A 1 164 ? -14.426 8.763 9.033 1.00 93.31 164 VAL A C 1
ATOM 1306 O O . VAL A 1 164 ? -14.723 9.184 7.909 1.00 93.31 164 VAL A O 1
ATOM 1309 N N . PRO A 1 165 ? -15.073 9.169 10.149 1.00 92.44 165 PRO A N 1
ATOM 1310 C CA . PRO A 1 165 ? -16.201 10.097 10.086 1.00 92.44 165 PRO A CA 1
ATOM 1311 C C . PRO A 1 165 ? -15.820 11.436 9.453 1.00 92.44 165 PRO A C 1
ATOM 1313 O O . PRO A 1 165 ? -16.515 11.924 8.566 1.00 92.44 165 PRO A O 1
ATOM 1316 N N . TYR A 1 166 ? -14.668 12.001 9.829 1.00 92.06 166 TYR A N 1
ATOM 1317 C CA . TYR A 1 166 ? -14.149 13.242 9.246 1.00 92.06 166 TYR A CA 1
ATOM 1318 C C . TYR A 1 166 ? -13.906 13.116 7.732 1.00 92.06 166 TYR A C 1
ATOM 1320 O O . TYR A 1 166 ? -14.306 13.970 6.938 1.00 92.06 166 TYR A O 1
ATOM 1328 N N . CYS A 1 167 ? -13.287 12.010 7.321 1.00 91.56 167 CYS A N 1
ATOM 1329 C CA . CYS A 1 167 ? -12.995 11.681 5.932 1.00 91.56 167 CYS A CA 1
ATOM 1330 C C . CYS A 1 167 ? -14.248 11.575 5.060 1.00 91.56 167 CYS A C 1
ATOM 1332 O O . CYS A 1 167 ? -14.207 11.976 3.891 1.00 91.56 167 CYS A O 1
ATOM 1334 N N . ARG A 1 168 ? -15.329 11.008 5.601 1.00 89.69 168 ARG A N 1
ATOM 1335 C CA . ARG A 1 168 ? -16.602 10.813 4.900 1.00 89.69 168 ARG A CA 1
ATOM 1336 C C . ARG A 1 168 ? -17.451 12.084 4.915 1.00 89.69 168 ARG A C 1
ATOM 1338 O O . ARG A 1 168 ? -17.940 12.479 3.862 1.00 89.69 168 ARG A O 1
ATOM 1345 N N . ALA A 1 169 ? -17.540 12.776 6.053 1.00 90.25 169 ALA A N 1
ATOM 1346 C CA . ALA A 1 169 ? -18.308 14.015 6.200 1.00 90.25 169 ALA A CA 1
ATOM 1347 C C . ALA A 1 169 ? -17.840 15.127 5.249 1.00 90.25 169 ALA A C 1
ATOM 1349 O O . ALA A 1 169 ? -18.664 15.830 4.667 1.00 90.25 169 ALA A O 1
ATOM 1350 N N . TYR A 1 170 ? -16.524 15.262 5.059 1.00 89.19 170 TYR A N 1
ATOM 1351 C CA . TYR A 1 170 ? -15.939 16.325 4.235 1.00 89.19 170 TYR A CA 1
ATOM 1352 C C . TYR A 1 170 ? -15.370 15.845 2.894 1.00 89.19 170 TYR A C 1
ATOM 1354 O O . TYR A 1 170 ? -14.724 16.623 2.194 1.00 89.19 170 TYR A O 1
ATOM 1362 N N . GLY A 1 171 ? -15.571 14.575 2.523 1.00 87.69 171 GLY A N 1
ATOM 1363 C CA . GLY A 1 171 ? -15.098 14.035 1.241 1.00 87.69 171 GLY A CA 1
ATOM 1364 C C . GLY A 1 171 ? -13.578 14.143 1.047 1.00 87.69 171 GLY A C 1
ATOM 1365 O O . GLY A 1 171 ? -13.102 14.465 -0.045 1.00 87.69 171 GLY A O 1
ATOM 1366 N N . ILE A 1 172 ? -12.798 13.913 2.109 1.00 87.75 172 ILE A N 1
ATOM 1367 C CA . ILE A 1 172 ? -11.340 14.100 2.103 1.00 87.75 172 ILE A CA 1
ATOM 1368 C C . ILE A 1 172 ? -10.671 13.096 1.159 1.00 87.75 172 ILE A C 1
ATOM 1370 O O . ILE A 1 172 ? -10.625 11.903 1.434 1.00 87.75 172 ILE A O 1
ATOM 1374 N N . LYS A 1 173 ? -10.074 13.571 0.061 1.00 86.94 173 LYS A N 1
ATOM 1375 C CA . LYS A 1 173 ? -9.419 12.690 -0.926 1.00 86.94 173 LYS A CA 1
ATOM 1376 C C . LYS A 1 173 ? -8.140 12.029 -0.396 1.00 86.94 173 LYS A C 1
ATOM 1378 O O . LYS A 1 173 ? -7.847 10.885 -0.735 1.00 86.94 173 LYS A O 1
ATOM 1383 N N . THR A 1 174 ? -7.373 12.731 0.437 1.00 89.38 174 THR A N 1
ATOM 1384 C CA . THR A 1 174 ? -6.119 12.217 1.009 1.00 89.38 174 THR A CA 1
ATOM 1385 C C . THR A 1 174 ? -6.414 11.370 2.244 1.00 89.38 174 THR A C 1
ATOM 1387 O O . THR A 1 174 ? -6.582 11.905 3.334 1.00 89.38 174 THR A O 1
ATOM 1390 N N . ARG A 1 175 ? -6.468 10.041 2.087 1.00 92.69 175 ARG A N 1
ATOM 1391 C CA . ARG A 1 175 ? -6.828 9.118 3.184 1.00 92.69 175 ARG A CA 1
ATOM 1392 C C . ARG A 1 175 ? -5.732 8.906 4.233 1.00 92.69 175 ARG A C 1
ATOM 1394 O O . ARG A 1 175 ? -6.042 8.447 5.326 1.00 92.69 175 ARG A O 1
ATOM 1401 N N . CYS A 1 176 ? -4.485 9.265 3.925 1.00 94.25 176 CYS A N 1
ATOM 1402 C CA . CYS A 1 176 ? -3.377 9.215 4.877 1.00 94.25 176 CYS A CA 1
ATOM 1403 C C . CYS A 1 176 ? -3.361 10.470 5.763 1.00 94.25 176 CYS A C 1
ATOM 1405 O O . CYS A 1 176 ? -3.158 11.560 5.219 1.00 94.25 176 CYS A O 1
ATOM 1407 N N . PRO A 1 177 ? -3.523 10.342 7.097 1.00 94.12 177 PRO A N 1
ATOM 1408 C CA . PRO A 1 177 ? -3.537 11.489 8.005 1.00 94.12 177 PRO A CA 1
ATOM 1409 C C . PRO A 1 177 ? -2.242 12.304 7.959 1.00 94.12 177 PRO A C 1
ATOM 1411 O O . PRO A 1 177 ? -2.295 13.525 7.834 1.00 94.12 177 PRO A O 1
ATOM 1414 N N . GLU A 1 178 ? -1.079 11.641 7.992 1.00 93.88 178 GLU A N 1
ATOM 1415 C CA . GLU A 1 178 ? 0.226 12.315 7.922 1.00 93.88 178 GLU A CA 1
ATOM 1416 C C . GLU A 1 178 ? 0.335 13.156 6.644 1.00 93.88 178 GLU A C 1
ATOM 1418 O O . GLU A 1 178 ? 0.620 14.347 6.702 1.00 93.88 178 GLU A O 1
ATOM 1423 N N . ALA A 1 179 ? 0.020 12.571 5.483 1.00 91.94 179 ALA A N 1
ATOM 1424 C CA . ALA A 1 179 ? 0.069 13.288 4.210 1.00 91.94 179 ALA A CA 1
ATOM 1425 C C . ALA A 1 179 ? -0.966 14.425 4.132 1.00 91.94 179 ALA A C 1
ATOM 1427 O O . ALA A 1 179 ? -0.689 15.468 3.543 1.00 91.94 179 ALA A O 1
ATOM 1428 N N . TYR A 1 180 ? -2.149 14.238 4.722 1.00 91.00 180 TYR A N 1
ATOM 1429 C CA . TYR A 1 180 ? -3.204 15.250 4.754 1.00 91.00 180 TYR A CA 1
ATOM 1430 C C . TYR A 1 180 ? -2.810 16.472 5.593 1.00 91.00 180 TYR A C 1
ATOM 1432 O O . TYR A 1 180 ? -3.007 17.603 5.153 1.00 91.00 180 TYR A O 1
ATOM 1440 N N . PHE A 1 181 ? -2.234 16.262 6.779 1.00 91.75 181 PHE A N 1
ATOM 1441 C CA . PHE A 1 181 ? -1.832 17.356 7.667 1.00 91.75 181 PHE A CA 1
ATOM 1442 C C . PHE A 1 181 ? -0.482 17.987 7.299 1.00 91.75 181 PHE A C 1
ATOM 1444 O O . PHE A 1 181 ? -0.240 19.127 7.695 1.00 91.75 181 PHE A O 1
ATOM 1451 N N . LEU A 1 182 ? 0.369 17.287 6.538 1.00 88.75 182 LEU A N 1
ATOM 1452 C CA . LEU A 1 182 ? 1.594 17.846 5.952 1.00 88.75 182 LEU A CA 1
ATOM 1453 C C . LEU A 1 182 ? 1.342 18.665 4.678 1.00 88.75 182 LEU A C 1
ATOM 1455 O O . LEU A 1 182 ? 2.141 19.543 4.358 1.00 88.75 182 LEU A O 1
ATOM 1459 N N . GLY A 1 183 ? 0.281 18.361 3.925 1.00 76.94 183 GLY A N 1
ATOM 1460 C CA . GLY A 1 183 ? -0.050 19.071 2.691 1.00 76.94 183 GLY A CA 1
ATOM 1461 C C . GLY A 1 183 ? -0.336 20.554 2.937 1.00 76.94 183 GLY A C 1
ATOM 1462 O O . GLY A 1 183 ? -1.028 20.906 3.893 1.00 76.94 183 GLY A O 1
ATOM 1463 N N . GLU A 1 184 ? 0.186 21.426 2.066 1.00 56.28 184 GLU A N 1
ATOM 1464 C CA . GLU A 1 184 ? -0.087 22.864 2.140 1.00 56.28 184 GLU A CA 1
ATOM 1465 C C . GLU A 1 184 ? -1.597 23.138 2.070 1.00 56.28 184 GLU A C 1
ATOM 1467 O O . GLU A 1 184 ? -2.323 22.571 1.251 1.00 56.28 184 GLU A O 1
ATOM 1472 N N . GLU A 1 185 ? -2.051 24.077 2.900 1.00 53.38 185 GLU A N 1
ATOM 1473 C CA . GLU A 1 185 ? -3.437 24.540 3.086 1.00 53.38 185 GLU A CA 1
ATOM 1474 C C . GLU A 1 185 ? -4.098 25.113 1.804 1.00 53.38 185 GLU A C 1
ATOM 1476 O O . GLU A 1 185 ? -5.240 25.575 1.827 1.00 53.38 185 GLU A O 1
ATOM 1481 N N . GLY A 1 186 ? -3.390 25.083 0.670 1.00 45.34 186 GLY A N 1
ATOM 1482 C CA . GLY A 1 186 ? -3.694 25.798 -0.568 1.00 45.34 186 GLY A CA 1
ATOM 1483 C C . GLY A 1 186 ? -4.633 25.105 -1.556 1.00 45.34 186 GLY A C 1
ATOM 1484 O O . GLY A 1 186 ? -4.913 25.692 -2.597 1.00 45.34 186 GLY A O 1
ATOM 1485 N N . ASN A 1 187 ? -5.128 23.895 -1.272 1.00 42.75 187 ASN A N 1
ATOM 1486 C CA . ASN A 1 187 ? -6.120 23.225 -2.133 1.00 42.75 187 ASN A CA 1
ATOM 1487 C C . ASN A 1 187 ? -7.461 22.956 -1.437 1.00 42.75 187 ASN A C 1
ATOM 1489 O O . ASN A 1 187 ? -8.332 22.278 -1.983 1.00 42.75 187 ASN A O 1
ATOM 1493 N N . THR A 1 188 ? -7.628 23.487 -0.227 1.00 49.53 188 THR A N 1
ATOM 1494 C CA . THR A 1 188 ? -8.932 23.590 0.417 1.00 49.53 188 THR A CA 1
ATOM 1495 C C . THR A 1 188 ? -9.725 24.604 -0.388 1.00 49.53 188 THR A C 1
ATOM 1497 O O . THR A 1 188 ? -9.453 25.802 -0.308 1.00 49.53 188 THR A O 1
ATOM 1500 N N . GLU A 1 189 ? -10.650 24.130 -1.227 1.00 49.28 189 GLU A N 1
ATOM 1501 C CA . GLU A 1 189 ? -11.583 25.011 -1.915 1.00 49.28 189 GLU A CA 1
ATOM 1502 C C . GLU A 1 189 ? -12.129 26.018 -0.900 1.00 49.28 189 GLU A C 1
ATOM 1504 O O . GLU A 1 189 ? -12.559 25.665 0.206 1.00 49.28 189 GLU A O 1
ATOM 1509 N N . SER A 1 190 ? -12.039 27.290 -1.278 1.00 45.66 190 SER A N 1
ATOM 1510 C CA . SER A 1 190 ? -12.286 28.508 -0.502 1.00 45.66 190 SER A CA 1
ATOM 1511 C C . SER A 1 190 ? -13.739 28.678 -0.023 1.00 45.66 190 SER A C 1
ATOM 1513 O O . SER A 1 190 ? -14.214 29.795 0.158 1.00 45.66 190 SER A O 1
ATOM 1515 N N . SER A 1 191 ? -14.457 27.571 0.152 1.00 49.38 191 SER A N 1
ATOM 1516 C CA . SER A 1 191 ? -15.853 27.455 0.565 1.00 49.38 191 SER A CA 1
ATOM 1517 C C . SER A 1 191 ? -16.026 26.647 1.861 1.00 49.38 191 SER A C 1
ATOM 1519 O O . SER A 1 191 ? -17.154 26.340 2.247 1.00 49.38 191 SER A O 1
ATOM 1521 N N . SER A 1 192 ? -14.938 26.265 2.534 1.00 58.81 192 SER A N 1
ATOM 1522 C CA . SER A 1 192 ? -15.020 25.432 3.736 1.00 58.81 192 SER A CA 1
ATOM 1523 C C . SER A 1 192 ? -15.407 26.291 4.949 1.00 58.81 192 SER A C 1
ATOM 1525 O O . SER A 1 192 ? -14.658 27.180 5.349 1.00 58.81 192 SER A O 1
ATOM 1527 N N . GLY A 1 193 ? -16.611 26.075 5.490 1.00 70.31 193 GLY A N 1
ATOM 1528 C CA . GLY A 1 193 ? -17.171 26.850 6.605 1.00 70.31 193 GLY A CA 1
ATOM 1529 C C . GLY A 1 193 ? -16.336 26.785 7.892 1.00 70.31 193 GLY A C 1
ATOM 1530 O O . GLY A 1 193 ? -15.463 25.934 8.049 1.00 70.31 193 GLY A O 1
ATOM 1531 N N . SER A 1 194 ? -16.623 27.670 8.853 1.00 81.69 194 SER A N 1
ATOM 1532 C CA . SER A 1 194 ? -15.915 27.735 10.147 1.00 81.69 194 SER A CA 1
ATOM 1533 C C . SER A 1 194 ? -15.910 26.408 10.917 1.00 81.69 194 SER A C 1
ATOM 1535 O O . SER A 1 194 ? -14.963 26.122 11.643 1.00 81.69 194 SER A O 1
ATOM 1537 N N . GLU A 1 195 ? -16.953 25.597 10.737 1.00 87.56 195 GLU A N 1
ATOM 1538 C CA . GLU A 1 195 ? -17.094 24.262 11.324 1.00 87.56 195 GLU A CA 1
ATOM 1539 C C . GLU A 1 195 ? -16.033 23.284 10.803 1.00 87.56 195 GLU A C 1
ATOM 1541 O O . GLU A 1 195 ? -15.357 22.643 11.600 1.00 87.56 195 GLU A O 1
ATOM 1546 N N . PHE A 1 196 ? -15.779 23.265 9.488 1.00 88.62 196 PHE A N 1
ATOM 1547 C CA . PHE A 1 196 ? -14.732 22.431 8.891 1.00 88.62 196 PHE A CA 1
ATOM 1548 C C . PHE A 1 196 ? -13.349 22.748 9.463 1.00 88.62 196 PHE A C 1
ATOM 1550 O O . PHE A 1 196 ? -12.573 21.841 9.754 1.00 88.62 196 PHE A O 1
ATOM 1557 N N . MET A 1 197 ? -13.031 24.034 9.636 1.00 87.12 197 MET A N 1
ATOM 1558 C CA . MET A 1 197 ? -11.744 24.452 10.200 1.00 87.12 197 MET A CA 1
ATOM 1559 C C . MET A 1 197 ? -11.608 24.041 11.670 1.00 87.12 197 MET A C 1
ATOM 1561 O O . MET A 1 197 ? -10.537 23.592 12.078 1.00 87.12 197 MET A O 1
ATOM 1565 N N . ALA A 1 198 ? -12.686 24.155 12.451 1.00 90.62 198 ALA A N 1
ATOM 1566 C CA . ALA A 1 198 ? -12.705 23.724 13.845 1.00 90.62 198 ALA A CA 1
ATOM 1567 C C . ALA A 1 198 ? -12.536 22.201 13.975 1.00 90.62 198 ALA A C 1
ATOM 1569 O O . ALA A 1 198 ? -11.725 21.740 14.781 1.00 90.62 198 ALA A O 1
ATOM 1570 N N . ASP A 1 199 ? -13.236 21.420 13.152 1.00 91.12 199 ASP A N 1
ATOM 1571 C CA . ASP A 1 199 ? -13.127 19.961 13.166 1.00 91.12 199 ASP A CA 1
ATOM 1572 C C . ASP A 1 199 ? -11.800 19.469 12.591 1.00 91.12 199 ASP A C 1
ATOM 1574 O O . ASP A 1 199 ? -11.221 18.523 13.125 1.00 91.12 199 ASP A O 1
ATOM 1578 N N . ARG A 1 200 ? -11.242 20.154 11.586 1.00 92.31 200 ARG A N 1
ATOM 1579 C CA . ARG A 1 200 ? -9.882 19.886 11.100 1.00 92.31 200 ARG A CA 1
ATOM 1580 C C . ARG A 1 200 ? -8.861 20.009 12.227 1.00 92.31 200 ARG A C 1
ATOM 1582 O O . ARG A 1 200 ? -8.027 19.118 12.377 1.00 92.31 200 ARG A O 1
ATOM 1589 N N . GLU A 1 201 ? -8.918 21.084 13.014 1.00 92.38 201 GLU A N 1
ATOM 1590 C CA . GLU A 1 201 ? -7.978 21.290 14.122 1.00 92.38 201 GLU A CA 1
ATOM 1591 C C . GLU A 1 201 ? -8.198 20.270 15.246 1.00 92.38 201 GLU A C 1
ATOM 1593 O O . GLU A 1 201 ? -7.240 19.683 15.747 1.00 92.38 201 GLU A O 1
ATOM 1598 N N . ARG A 1 202 ? -9.459 19.959 15.573 1.00 94.31 202 ARG A N 1
ATOM 1599 C CA . ARG A 1 202 ? -9.808 18.904 16.536 1.00 94.31 202 ARG A CA 1
ATOM 1600 C C . ARG A 1 202 ? -9.236 17.545 16.121 1.00 94.31 202 ARG A C 1
ATOM 1602 O O . ARG A 1 202 ? -8.637 16.846 16.938 1.00 94.31 202 ARG A O 1
ATOM 1609 N N . VAL A 1 203 ? -9.410 17.147 14.860 1.00 95.19 203 VAL A N 1
ATOM 1610 C CA . VAL A 1 203 ? -8.900 15.865 14.346 1.00 95.19 203 VAL A CA 1
ATOM 1611 C C . VAL A 1 203 ? -7.373 15.872 14.287 1.00 95.19 203 VAL A C 1
ATOM 1613 O O . VAL A 1 203 ? -6.756 14.859 14.618 1.00 95.19 203 VAL A O 1
ATOM 1616 N N . LYS A 1 204 ? -6.750 17.009 13.954 1.00 95.44 204 LYS A N 1
ATOM 1617 C CA . LYS A 1 204 ? -5.292 17.183 13.997 1.00 95.44 204 LYS A CA 1
ATOM 1618 C C . LYS A 1 204 ? -4.737 16.974 15.406 1.00 95.44 204 LYS A C 1
ATOM 1620 O O . LYS A 1 204 ? -3.789 16.214 15.578 1.00 95.44 204 LYS A O 1
ATOM 1625 N N . GLU A 1 205 ? -5.360 17.560 16.425 1.00 96.12 205 GLU A N 1
ATOM 1626 C CA . GLU A 1 205 ? -4.980 17.344 17.827 1.00 96.12 205 GLU A CA 1
ATOM 1627 C C . GLU A 1 205 ? -5.090 15.859 18.217 1.00 96.12 205 GLU A C 1
ATOM 1629 O O . GLU A 1 205 ? -4.190 15.282 18.835 1.00 96.12 205 GLU A O 1
ATOM 1634 N N . LYS A 1 206 ? -6.181 15.192 17.822 1.00 96.88 206 LYS A N 1
ATOM 1635 C CA . LYS A 1 206 ? -6.371 13.753 18.070 1.00 96.88 206 LYS A CA 1
ATOM 1636 C C . LYS A 1 206 ? -5.339 12.899 17.329 1.00 96.88 206 LYS A C 1
ATOM 1638 O O . LYS A 1 206 ? -4.901 11.889 17.882 1.00 96.88 206 LYS A O 1
ATOM 1643 N N . TYR A 1 207 ? -4.911 13.318 16.140 1.00 96.88 207 TYR A N 1
ATOM 1644 C CA . TYR A 1 207 ? -3.847 12.669 15.380 1.00 96.88 207 TYR A CA 1
ATOM 1645 C C . TYR A 1 207 ? -2.477 12.807 16.063 1.00 96.88 207 TYR A C 1
ATOM 1647 O O . TYR A 1 207 ? -1.770 11.812 16.222 1.00 96.88 207 TYR A O 1
ATOM 1655 N N . GLU A 1 208 ? -2.120 13.995 16.558 1.00 97.06 208 GLU A N 1
ATOM 1656 C CA . GLU A 1 208 ? -0.891 14.196 17.345 1.00 97.06 208 GLU A CA 1
ATOM 1657 C C . GLU A 1 208 ? -0.889 13.352 18.630 1.00 97.06 208 GLU A C 1
ATOM 1659 O O . GLU A 1 208 ? 0.105 12.697 18.963 1.00 97.06 208 GLU A O 1
ATOM 1664 N N . ASN A 1 209 ? -2.033 13.277 19.317 1.00 96.56 209 ASN A N 1
ATOM 1665 C CA . ASN A 1 209 ? -2.210 12.404 20.476 1.00 96.56 209 ASN A CA 1
ATOM 1666 C C . ASN A 1 209 ? -2.021 10.921 20.117 1.00 96.56 209 ASN A C 1
ATOM 1668 O O . ASN A 1 209 ? -1.356 10.186 20.849 1.00 96.56 209 ASN A O 1
ATOM 1672 N N . PHE A 1 210 ? -2.560 10.476 18.981 1.00 96.38 210 PHE A N 1
ATOM 1673 C CA . PHE A 1 210 ? -2.334 9.130 18.458 1.00 96.38 210 PHE A CA 1
ATOM 1674 C C . PHE A 1 210 ? -0.843 8.868 18.171 1.00 96.38 210 PHE A C 1
ATOM 1676 O O . PHE A 1 210 ? -0.307 7.862 18.646 1.00 96.38 210 PHE A O 1
ATOM 1683 N N . LYS A 1 211 ? -0.138 9.788 17.495 1.00 96.81 211 LYS A N 1
ATOM 1684 C CA . LYS A 1 211 ? 1.312 9.676 17.236 1.00 96.81 211 LYS A CA 1
ATOM 1685 C C . LYS A 1 211 ? 2.117 9.524 18.523 1.00 96.81 211 LYS A C 1
ATOM 1687 O O . LYS A 1 211 ? 2.993 8.658 18.614 1.00 96.81 211 LYS A O 1
ATOM 1692 N N . SER A 1 212 ? 1.791 10.331 19.530 1.00 96.38 212 SER A N 1
ATOM 1693 C CA . SER A 1 212 ? 2.378 10.250 20.870 1.00 96.38 212 SER A CA 1
ATOM 1694 C C . SER A 1 212 ? 2.151 8.874 21.508 1.00 96.38 212 SER A C 1
ATOM 1696 O O . SER A 1 212 ? 3.106 8.244 21.971 1.00 96.38 212 SER A O 1
ATOM 1698 N N . ARG A 1 213 ? 0.917 8.347 21.466 1.00 94.88 213 ARG A N 1
ATOM 1699 C CA . ARG A 1 213 ? 0.589 7.022 22.024 1.00 94.88 213 ARG A CA 1
ATOM 1700 C C . ARG A 1 213 ? 1.351 5.891 21.335 1.00 94.88 213 ARG A C 1
ATOM 1702 O O . ARG A 1 213 ? 1.956 5.081 22.034 1.00 94.88 213 ARG A O 1
ATOM 1709 N N . VAL A 1 214 ? 1.399 5.868 20.002 1.00 94.31 214 VAL A N 1
ATOM 1710 C CA . VAL A 1 214 ? 2.161 4.859 19.239 1.00 94.31 214 VAL A CA 1
ATOM 1711 C C . VAL A 1 214 ? 3.657 4.943 19.547 1.00 94.31 214 VAL A C 1
ATOM 1713 O O . VAL A 1 214 ? 4.311 3.924 19.772 1.00 94.31 214 VAL A O 1
ATOM 1716 N N . THR A 1 215 ? 4.201 6.158 19.631 1.00 93.50 215 THR A N 1
ATOM 1717 C CA . THR A 1 215 ? 5.612 6.371 19.986 1.00 93.50 215 THR A CA 1
ATOM 1718 C C . THR A 1 215 ? 5.913 5.858 21.395 1.00 93.50 215 THR A C 1
ATOM 1720 O O . THR A 1 215 ? 6.926 5.189 21.603 1.00 93.50 215 THR A O 1
ATOM 1723 N N . ARG A 1 216 ? 5.009 6.095 22.351 1.00 93.06 216 ARG A N 1
ATOM 1724 C CA . ARG A 1 216 ? 5.131 5.598 23.726 1.00 93.06 216 ARG A CA 1
ATOM 1725 C C . ARG A 1 216 ? 5.070 4.072 23.804 1.00 93.06 216 ARG A C 1
ATOM 1727 O O . ARG A 1 216 ? 5.866 3.489 24.532 1.00 93.06 216 ARG A O 1
ATOM 1734 N N . ILE A 1 217 ? 4.177 3.421 23.052 1.00 90.19 217 ILE A N 1
ATOM 1735 C CA . ILE A 1 217 ? 4.105 1.947 22.973 1.00 90.19 217 ILE A CA 1
ATOM 1736 C C . ILE A 1 217 ? 5.455 1.384 22.526 1.00 90.19 217 ILE A C 1
ATOM 1738 O O . ILE A 1 217 ? 5.987 0.462 23.146 1.00 90.19 217 ILE A O 1
ATOM 1742 N N . ARG A 1 218 ? 6.052 1.990 21.494 1.00 86.69 218 ARG A N 1
ATOM 1743 C CA . ARG A 1 218 ? 7.365 1.586 20.984 1.00 86.69 218 ARG A CA 1
ATOM 1744 C C . ARG A 1 218 ? 8.492 1.805 21.999 1.00 86.69 218 ARG A C 1
ATOM 1746 O O . ARG A 1 218 ? 9.374 0.964 22.085 1.00 86.69 218 ARG A O 1
ATOM 1753 N N . GLN A 1 219 ? 8.481 2.910 22.745 1.00 86.56 219 GLN A N 1
ATOM 1754 C CA . GLN A 1 219 ? 9.517 3.225 23.742 1.00 86.56 219 GLN A CA 1
ATOM 1755 C C . GLN A 1 219 ? 9.427 2.355 25.001 1.00 86.56 219 GLN A C 1
ATOM 1757 O O . GLN A 1 219 ? 10.455 1.978 25.558 1.00 86.56 219 GLN A O 1
ATOM 1762 N N . ASN A 1 220 ? 8.211 2.037 25.447 1.00 83.88 220 ASN A N 1
ATOM 1763 C CA . ASN A 1 220 ? 7.984 1.242 26.654 1.00 83.88 220 ASN A CA 1
ATOM 1764 C C . ASN A 1 220 ? 8.192 -0.260 26.431 1.00 83.88 220 ASN A C 1
ATOM 1766 O O . ASN A 1 220 ? 8.328 -1.009 27.398 1.00 83.88 220 ASN A O 1
ATOM 1770 N N . SER A 1 221 ? 8.195 -0.703 25.176 1.00 79.31 221 SER A N 1
ATOM 1771 C CA . SER A 1 221 ? 8.306 -2.112 24.824 1.00 79.31 221 SER A CA 1
ATOM 1772 C C . SER A 1 221 ? 9.729 -2.465 24.416 1.00 79.31 221 SER A C 1
ATOM 1774 O O . SER A 1 221 ? 10.334 -1.815 23.565 1.00 79.31 221 SER A O 1
ATOM 1776 N N . THR A 1 222 ? 10.252 -3.563 24.949 1.00 74.31 222 THR A N 1
ATOM 1777 C CA . THR A 1 222 ? 11.437 -4.202 24.380 1.00 74.31 222 THR A CA 1
ATOM 1778 C C . THR A 1 222 ? 11.042 -4.887 23.072 1.00 74.31 222 THR A C 1
ATOM 1780 O O . THR A 1 222 ? 10.259 -5.835 23.064 1.00 74.31 222 THR A O 1
ATOM 1783 N N . ILE A 1 223 ? 11.567 -4.399 21.942 1.00 71.44 223 ILE A N 1
ATOM 1784 C CA . ILE A 1 223 ? 11.336 -5.012 20.626 1.00 71.44 223 ILE A CA 1
ATOM 1785 C C . ILE A 1 223 ? 12.115 -6.329 20.575 1.00 71.44 223 ILE A C 1
ATOM 1787 O O . ILE A 1 223 ? 13.277 -6.378 20.172 1.00 71.44 223 ILE A O 1
ATOM 1791 N N . ILE A 1 224 ? 11.479 -7.406 21.022 1.00 69.38 224 ILE A N 1
ATOM 1792 C CA . ILE A 1 224 ? 12.003 -8.761 20.893 1.00 69.38 224 ILE A CA 1
ATOM 1793 C C . ILE A 1 224 ? 11.335 -9.369 19.667 1.00 69.38 224 ILE A C 1
ATOM 1795 O O . ILE A 1 224 ? 10.184 -9.798 19.724 1.00 69.38 224 ILE A O 1
ATOM 1799 N N . VAL A 1 225 ? 12.066 -9.406 18.551 1.00 71.38 225 VAL A N 1
ATOM 1800 C CA . VAL A 1 225 ? 11.650 -10.178 17.376 1.00 71.38 225 VAL A CA 1
ATOM 1801 C C . VAL A 1 225 ? 11.840 -11.647 17.722 1.00 71.38 225 VAL A C 1
ATOM 1803 O O . VAL A 1 225 ? 12.916 -12.224 17.537 1.00 71.38 225 VAL A O 1
ATOM 1806 N N . ASN A 1 226 ? 10.802 -12.239 18.300 1.00 71.94 226 ASN A N 1
ATOM 1807 C CA . ASN A 1 226 ? 10.811 -13.648 18.611 1.00 71.94 226 ASN A CA 1
ATOM 1808 C C . ASN A 1 226 ? 10.742 -14.418 17.287 1.00 71.94 226 ASN A C 1
ATOM 1810 O O . ASN A 1 226 ? 9.827 -14.224 16.500 1.00 71.94 226 ASN A O 1
ATOM 1814 N N . ARG A 1 227 ? 11.731 -15.268 17.003 1.00 78.81 227 ARG A N 1
ATOM 1815 C CA . ARG A 1 227 ? 11.707 -16.150 15.819 1.00 78.81 227 ARG A CA 1
ATOM 1816 C C . ARG A 1 227 ? 10.970 -17.462 16.087 1.00 78.81 227 ARG A C 1
ATOM 1818 O O . ARG A 1 227 ? 10.860 -18.288 15.181 1.00 78.81 227 ARG A O 1
ATOM 1825 N N . ASP A 1 228 ? 10.513 -17.643 17.321 1.00 87.69 228 ASP A N 1
ATOM 1826 C CA . ASP A 1 228 ? 9.795 -18.807 17.809 1.00 87.69 228 ASP A CA 1
ATOM 1827 C C . ASP A 1 228 ? 8.494 -18.386 18.507 1.00 87.69 228 ASP A C 1
ATOM 1829 O O . ASP A 1 228 ? 8.443 -18.177 19.721 1.00 87.69 228 ASP A O 1
ATOM 1833 N N . HIS A 1 229 ? 7.431 -18.212 17.727 1.00 85.12 229 HIS A N 1
ATOM 1834 C CA . HIS A 1 229 ? 6.123 -17.816 18.243 1.00 85.12 229 HIS A CA 1
ATOM 1835 C C . HIS A 1 229 ? 5.000 -18.572 17.540 1.00 85.12 229 HIS A C 1
ATOM 1837 O O . HIS A 1 229 ? 5.098 -18.930 16.366 1.00 85.12 229 HIS A O 1
ATOM 1843 N N . ALA A 1 230 ? 3.917 -18.803 18.282 1.00 87.62 230 ALA A N 1
ATOM 1844 C CA . ALA A 1 230 ? 2.693 -19.372 17.738 1.00 87.62 230 ALA A CA 1
ATOM 1845 C C . ALA A 1 230 ? 1.998 -18.383 16.788 1.00 87.62 230 ALA A C 1
ATOM 1847 O O . ALA A 1 230 ? 2.262 -17.178 16.814 1.00 87.62 230 ALA A O 1
ATOM 1848 N N . ALA A 1 231 ? 1.097 -18.907 15.958 1.00 89.31 231 ALA A N 1
ATOM 1849 C CA . ALA A 1 231 ? 0.228 -18.070 15.146 1.00 89.31 231 ALA A CA 1
ATOM 1850 C C . ALA A 1 231 ? -0.764 -17.299 16.031 1.00 89.31 231 ALA A C 1
ATOM 1852 O O . ALA A 1 231 ? -1.293 -17.840 17.003 1.00 89.31 231 ALA A O 1
ATOM 1853 N N . VAL A 1 232 ? -1.040 -16.054 15.658 1.00 88.50 232 VAL A N 1
ATOM 1854 C CA . VAL A 1 232 ? -2.027 -15.175 16.284 1.00 88.50 232 VAL A CA 1
ATOM 1855 C C . VAL A 1 232 ? -2.892 -14.591 15.177 1.00 88.50 232 VAL A C 1
ATOM 1857 O O . VAL A 1 232 ? -2.376 -14.020 14.222 1.00 88.50 232 VAL A O 1
ATOM 1860 N N . VAL A 1 233 ? -4.207 -14.733 15.301 1.00 91.75 233 VAL A N 1
ATOM 1861 C CA . VAL A 1 233 ? -5.180 -14.045 14.450 1.00 91.75 233 VAL A CA 1
ATOM 1862 C C . VAL A 1 233 ? -6.132 -13.320 15.383 1.00 91.75 233 VAL A C 1
ATOM 1864 O O . VAL A 1 233 ? -6.733 -13.951 16.249 1.00 91.75 233 VAL A O 1
ATOM 1867 N N . GLU A 1 234 ? -6.236 -12.005 15.240 1.00 90.44 234 GLU A N 1
ATOM 1868 C CA . GLU A 1 234 ? -7.095 -11.178 16.083 1.00 90.44 234 GLU A CA 1
ATOM 1869 C C . GLU A 1 234 ? -7.925 -10.238 15.212 1.00 90.44 234 GLU A C 1
ATOM 1871 O O . GLU A 1 234 ? -7.384 -9.443 14.445 1.00 90.44 234 GLU A O 1
ATOM 1876 N N . VAL A 1 235 ? -9.248 -10.325 15.338 1.00 91.06 235 VAL A N 1
ATOM 1877 C CA . VAL A 1 235 ? -10.166 -9.353 14.742 1.00 91.06 235 VAL A CA 1
ATOM 1878 C C . VAL A 1 235 ? -10.230 -8.143 15.666 1.00 91.06 235 VAL A C 1
ATOM 1880 O O . VAL A 1 235 ? -10.623 -8.255 16.829 1.00 91.06 235 VAL A O 1
ATOM 1883 N N . ILE A 1 236 ? -9.816 -6.985 15.162 1.00 90.56 236 ILE A N 1
ATOM 1884 C CA . ILE A 1 236 ? -9.717 -5.756 15.944 1.00 90.56 236 ILE A CA 1
ATOM 1885 C C . ILE A 1 236 ? -11.088 -5.094 16.009 1.00 90.56 236 ILE A C 1
ATOM 1887 O O . ILE A 1 236 ? -11.419 -4.221 15.215 1.00 90.56 236 ILE A O 1
ATOM 1891 N N . ASN A 1 237 ? -11.864 -5.493 17.010 1.00 77.44 237 ASN A N 1
ATOM 1892 C CA . ASN A 1 237 ? -13.147 -4.888 17.332 1.00 77.44 237 ASN A CA 1
ATOM 1893 C C . ASN A 1 237 ? -13.067 -4.305 18.738 1.00 77.44 237 ASN A C 1
ATOM 1895 O O . ASN A 1 237 ? -13.406 -4.964 19.719 1.00 77.44 237 ASN A O 1
ATOM 1899 N N . ASP A 1 238 ? -12.579 -3.070 18.859 1.00 65.25 238 ASP A N 1
ATOM 1900 C CA . ASP A 1 238 ? -12.588 -2.416 20.165 1.00 65.25 238 ASP A CA 1
ATOM 1901 C C . ASP A 1 238 ? -13.992 -1.875 20.485 1.00 65.25 238 ASP A C 1
ATOM 1903 O O . ASP A 1 238 ? -14.486 -0.935 19.847 1.00 65.25 238 ASP A O 1
ATOM 1907 N N . VAL A 1 239 ? -14.648 -2.532 21.447 1.00 53.44 239 VAL A N 1
ATOM 1908 C CA . VAL A 1 239 ? -15.949 -2.152 22.025 1.00 53.44 239 VAL A CA 1
ATOM 1909 C C . VAL A 1 239 ? -15.763 -1.170 23.195 1.00 53.44 239 VAL A C 1
ATOM 1911 O O . VAL A 1 239 ? -16.725 -0.547 23.633 1.00 53.44 239 VAL A O 1
ATOM 1914 N N . SER A 1 240 ? -14.532 -0.958 23.677 1.00 48.31 240 SER A N 1
ATOM 1915 C CA . SER A 1 240 ? -14.252 -0.040 24.785 1.00 48.31 240 SER A CA 1
ATOM 1916 C C . SER A 1 240 ? -14.015 1.394 24.300 1.00 48.31 240 SER A C 1
ATOM 1918 O O . SER A 1 240 ? -12.893 1.891 24.239 1.00 48.31 240 SER A O 1
ATOM 1920 N N . ILE A 1 241 ? -15.100 2.087 23.952 1.00 52.56 241 ILE A N 1
ATOM 1921 C CA . ILE A 1 241 ? -15.126 3.551 24.025 1.00 52.56 241 ILE A CA 1
ATOM 1922 C C . ILE A 1 241 ? -15.989 3.905 25.235 1.00 52.56 241 ILE A C 1
ATOM 1924 O O . ILE A 1 241 ? -17.198 4.087 25.122 1.00 52.56 241 ILE A O 1
ATOM 1928 N N . ASP A 1 242 ? -15.351 3.992 26.403 1.00 44.12 242 ASP A N 1
ATOM 1929 C CA . ASP A 1 242 ? -15.881 4.723 27.554 1.00 44.12 242 ASP A CA 1
ATOM 1930 C C . ASP A 1 242 ? -15.863 6.227 27.239 1.00 44.12 242 ASP A C 1
ATOM 1932 O O . ASP A 1 242 ? -15.079 6.953 27.825 1.00 44.12 242 ASP A O 1
ATOM 1936 N N . GLU A 1 243 ? -16.682 6.700 26.297 1.00 42.78 243 GLU A N 1
ATOM 1937 C CA . GLU A 1 243 ? -17.158 8.090 26.234 1.00 42.78 243 GLU A CA 1
ATOM 1938 C C . GLU A 1 243 ? -18.522 8.099 25.537 1.00 42.78 243 GLU A C 1
ATOM 1940 O O . GLU A 1 243 ? -18.655 8.226 24.320 1.00 42.78 243 GLU A O 1
ATOM 1945 N N . ALA A 1 244 ? -19.559 7.963 26.361 1.00 42.19 244 ALA A N 1
ATOM 1946 C CA . ALA A 1 244 ? -20.922 8.345 26.048 1.00 42.19 244 ALA A CA 1
ATOM 1947 C C . ALA A 1 244 ? -20.967 9.828 25.637 1.00 42.19 244 ALA A C 1
ATOM 1949 O O . ALA A 1 244 ? -21.079 10.709 26.483 1.00 42.19 244 ALA A O 1
ATOM 1950 N N . SER A 1 245 ? -20.842 10.121 24.343 1.00 42.25 245 SER A N 1
ATOM 1951 C CA . SER A 1 245 ? -21.301 11.387 23.755 1.00 42.25 245 SER A CA 1
ATOM 1952 C C . SER A 1 245 ? -21.346 11.319 22.228 1.00 42.25 245 SER A C 1
ATOM 1954 O O . SER A 1 245 ? -20.524 11.911 21.544 1.00 42.25 245 SER A O 1
ATOM 1956 N N . GLN A 1 246 ? -22.323 10.569 21.717 1.00 42.44 246 GLN A N 1
ATOM 1957 C CA . GLN A 1 246 ? -23.195 10.887 20.573 1.00 42.44 246 GLN A CA 1
ATOM 1958 C C . GLN A 1 246 ? -23.849 9.578 20.125 1.00 42.44 246 GLN A C 1
ATOM 1960 O O . GLN A 1 246 ? -23.375 8.864 19.245 1.00 42.44 246 GLN A O 1
ATOM 1965 N N . GLU A 1 247 ? -24.942 9.239 20.807 1.00 40.66 247 GLU A N 1
ATOM 1966 C CA . GLU A 1 247 ? -25.964 8.351 20.264 1.00 40.66 247 GLU A CA 1
ATOM 1967 C C . GLU A 1 247 ? -26.535 9.039 19.018 1.00 40.66 247 GLU A C 1
ATOM 1969 O O . GLU A 1 247 ? -27.356 9.937 19.146 1.00 40.66 247 GLU A O 1
ATOM 1974 N N . ASP A 1 248 ? -25.967 8.750 17.845 1.00 40.94 248 ASP A N 1
ATOM 1975 C CA . ASP A 1 248 ? -26.657 8.637 16.551 1.00 40.94 248 ASP A CA 1
ATOM 1976 C C . ASP A 1 248 ? -25.619 8.550 15.417 1.00 40.94 248 ASP A C 1
ATOM 1978 O O . ASP A 1 248 ? -24.897 9.503 15.135 1.00 40.94 248 ASP A O 1
ATOM 1982 N N . LYS A 1 249 ? -25.602 7.394 14.734 1.00 45.81 249 LYS A N 1
ATOM 1983 C CA . LYS A 1 249 ? -24.638 6.909 13.719 1.00 45.81 249 LYS A CA 1
ATOM 1984 C C . LYS A 1 249 ? -23.365 6.282 14.294 1.00 45.81 249 LYS A C 1
ATOM 1986 O O . LYS A 1 249 ? -22.265 6.801 14.137 1.00 45.81 249 LYS A O 1
ATOM 1991 N N . ALA A 1 250 ? -23.507 5.086 14.870 1.00 55.09 250 ALA A N 1
ATOM 1992 C CA . ALA A 1 250 ? -22.402 4.132 14.883 1.00 55.09 250 ALA A CA 1
ATOM 1993 C C . ALA A 1 250 ? -22.021 3.857 13.422 1.00 55.09 250 ALA A C 1
ATOM 1995 O O . ALA A 1 250 ? -22.709 3.119 12.720 1.00 55.09 250 ALA A O 1
ATOM 1996 N N . GLU A 1 251 ? -21.003 4.555 12.933 1.00 65.44 251 GLU A N 1
ATOM 1997 C CA . GLU A 1 251 ? -20.590 4.416 11.551 1.00 65.44 251 GLU A CA 1
ATOM 1998 C C . GLU A 1 251 ? -19.999 3.025 11.346 1.00 65.44 251 GLU A C 1
ATOM 2000 O O . GLU A 1 251 ? -19.121 2.592 12.098 1.00 65.44 251 GLU A O 1
ATOM 2005 N N . GLU A 1 252 ? -20.518 2.306 10.354 1.00 82.81 252 GLU A N 1
ATOM 2006 C CA . GLU A 1 252 ? -20.050 0.964 10.055 1.00 82.81 252 GLU A CA 1
ATOM 2007 C C . GLU A 1 252 ? -18.596 1.042 9.568 1.00 82.81 252 GLU A C 1
ATOM 2009 O O . GLU A 1 252 ? -18.224 1.854 8.704 1.00 82.81 252 GLU A O 1
ATOM 2014 N N . MET A 1 253 ? -17.757 0.232 10.210 1.00 89.00 253 MET A N 1
ATOM 2015 C CA . MET A 1 253 ? -16.318 0.190 9.998 1.00 89.00 253 MET A CA 1
ATOM 2016 C C . MET A 1 253 ? -15.960 -1.080 9.230 1.00 89.00 253 MET A C 1
ATOM 2018 O O . MET A 1 253 ? -16.524 -2.133 9.529 1.00 89.00 253 MET A O 1
ATOM 2022 N N . PRO A 1 254 ? -15.001 -1.009 8.292 1.00 91.81 254 PRO A N 1
ATOM 2023 C CA . PRO A 1 254 ? -14.515 -2.199 7.615 1.00 91.81 254 PRO A CA 1
ATOM 2024 C C . PRO A 1 254 ? -13.845 -3.152 8.601 1.00 91.81 254 PRO A C 1
ATOM 2026 O O . PRO A 1 254 ? -13.241 -2.725 9.590 1.00 91.81 254 PRO A O 1
ATOM 2029 N N . LEU A 1 255 ? -13.920 -4.448 8.306 1.00 91.69 255 LEU A N 1
ATOM 2030 C CA . LEU A 1 255 ? -13.283 -5.475 9.122 1.00 91.69 255 LEU A CA 1
ATOM 2031 C C . LEU A 1 255 ? -11.767 -5.259 9.147 1.00 91.69 255 LEU A C 1
ATOM 2033 O O . LEU A 1 255 ? -11.136 -5.169 8.094 1.00 91.69 255 LEU A O 1
ATOM 2037 N N . LEU A 1 256 ? -11.178 -5.239 10.341 1.00 94.56 256 LEU A N 1
ATOM 2038 C CA . LEU A 1 256 ? -9.736 -5.136 10.522 1.00 94.56 256 LEU A CA 1
ATOM 2039 C C . LEU A 1 256 ? -9.198 -6.386 11.229 1.00 94.56 256 LEU A C 1
ATOM 2041 O O . LEU A 1 256 ? -9.577 -6.671 12.364 1.00 94.56 256 LEU A O 1
ATOM 2045 N N . VAL A 1 257 ? -8.285 -7.115 10.586 1.00 94.44 257 VAL A N 1
ATOM 2046 C CA . VAL A 1 257 ? -7.734 -8.373 11.117 1.00 94.44 257 VAL A CA 1
ATOM 2047 C C . VAL A 1 257 ? -6.214 -8.298 11.225 1.00 94.44 257 VAL A C 1
ATOM 2049 O O . VAL A 1 257 ? -5.511 -8.080 10.237 1.00 94.44 257 VAL A O 1
ATOM 2052 N N . TYR A 1 258 ? -5.694 -8.512 12.428 1.00 95.19 258 TYR A N 1
ATOM 2053 C CA . TYR A 1 258 ? -4.276 -8.742 12.676 1.00 95.19 258 TYR A CA 1
ATOM 2054 C C . TYR A 1 258 ? -3.947 -10.221 12.483 1.00 95.19 258 TYR A C 1
ATOM 2056 O O . TYR A 1 258 ? -4.638 -11.094 13.010 1.00 95.19 258 TYR A O 1
ATOM 2064 N N . VAL A 1 259 ? -2.866 -10.506 11.765 1.00 93.00 259 VAL A N 1
ATOM 2065 C CA . VAL A 1 259 ? -2.365 -11.858 11.531 1.00 93.00 259 VAL A CA 1
ATOM 2066 C C . VAL A 1 259 ? -0.866 -11.889 11.795 1.00 93.00 259 VAL A C 1
ATOM 2068 O O . VAL A 1 259 ? -0.085 -11.213 11.139 1.00 93.00 259 VAL A O 1
ATOM 2071 N N . SER A 1 260 ? -0.439 -12.743 12.709 1.00 90.94 260 SER A N 1
ATOM 2072 C CA . SER A 1 260 ? 0.950 -13.147 12.878 1.00 90.94 260 SER A CA 1
ATOM 2073 C C . SER A 1 260 ? 1.015 -14.650 12.667 1.00 90.94 260 SER A C 1
ATOM 2075 O O . SER A 1 260 ? 0.319 -15.422 13.322 1.00 90.94 260 SER A O 1
ATOM 2077 N N . ARG A 1 261 ? 1.792 -15.093 11.685 1.00 90.06 261 ARG A N 1
ATOM 2078 C CA . ARG A 1 261 ? 1.906 -16.523 11.365 1.00 90.06 261 ARG A CA 1
ATOM 2079 C C . ARG A 1 261 ? 2.848 -17.219 12.337 1.00 90.06 261 ARG A C 1
ATOM 2081 O O . ARG A 1 261 ? 3.788 -16.608 12.820 1.00 90.06 261 ARG A O 1
ATOM 2088 N N . GLU A 1 262 ? 2.659 -18.515 12.550 1.00 89.81 262 GLU A N 1
ATOM 2089 C CA . GLU A 1 262 ? 3.612 -19.292 13.343 1.00 89.81 262 GLU A CA 1
ATOM 2090 C C . GLU A 1 262 ? 5.008 -19.263 12.704 1.00 89.81 262 GLU A C 1
ATOM 2092 O O . GLU A 1 262 ? 5.162 -19.476 11.494 1.00 89.81 262 GLU A O 1
ATOM 2097 N N . LYS A 1 263 ? 6.029 -19.041 13.532 1.00 87.88 263 LYS A N 1
ATOM 2098 C CA . LYS A 1 263 ? 7.435 -19.166 13.150 1.00 87.88 263 LYS A CA 1
ATOM 2099 C C . LYS A 1 263 ? 8.150 -20.087 14.118 1.00 87.88 263 LYS A C 1
ATOM 2101 O O . LYS A 1 263 ? 7.980 -19.971 15.325 1.00 87.88 263 LYS A O 1
ATOM 2106 N N . ARG A 1 264 ? 8.966 -20.986 13.563 1.00 89.38 264 ARG A N 1
ATOM 2107 C CA . ARG A 1 264 ? 9.869 -21.879 14.297 1.00 89.38 264 ARG A CA 1
ATOM 2108 C C . ARG A 1 264 ? 11.261 -21.786 13.675 1.00 89.38 264 ARG A C 1
ATOM 2110 O O . ARG A 1 264 ? 11.354 -21.883 12.450 1.00 89.38 264 ARG A O 1
ATOM 2117 N N . PRO A 1 265 ? 12.347 -21.676 14.460 1.00 88.00 265 PRO A N 1
ATOM 2118 C CA . PRO A 1 265 ? 13.707 -21.608 13.919 1.00 88.00 265 PRO A CA 1
ATOM 2119 C C . PRO A 1 265 ? 14.101 -22.825 13.068 1.00 88.00 265 PRO A C 1
ATOM 2121 O O . PRO A 1 265 ? 14.929 -22.709 12.170 1.00 88.00 265 PRO A O 1
ATOM 2124 N N . SER A 1 266 ? 13.500 -23.986 13.342 1.00 89.69 266 SER A N 1
ATOM 2125 C CA . SER A 1 266 ? 13.739 -25.245 12.630 1.00 89.69 266 SER A CA 1
ATOM 2126 C C . SER A 1 266 ? 13.025 -25.352 11.280 1.00 89.69 266 SER A C 1
ATOM 2128 O O . SER A 1 266 ? 13.335 -26.260 10.509 1.00 89.69 266 SER A O 1
ATOM 2130 N N . LEU A 1 267 ? 12.075 -24.459 10.979 1.00 87.56 267 LEU A N 1
ATOM 2131 C CA . LEU A 1 267 ? 11.269 -24.517 9.763 1.00 87.56 267 LEU A CA 1
ATOM 2132 C C . LEU A 1 267 ? 11.611 -23.346 8.833 1.00 87.56 267 LEU A C 1
ATOM 2134 O O . LEU A 1 267 ? 11.478 -22.181 9.225 1.00 87.56 267 LEU A O 1
ATOM 2138 N N . PRO A 1 268 ? 12.018 -23.618 7.579 1.00 87.94 268 PRO A N 1
ATOM 2139 C CA . PRO A 1 268 ? 12.215 -22.554 6.611 1.00 87.94 268 PRO A CA 1
ATOM 2140 C C . PRO A 1 268 ? 10.874 -21.879 6.313 1.00 87.94 268 PRO A C 1
ATOM 2142 O O . PRO A 1 268 ? 9.842 -22.534 6.170 1.00 87.94 268 PRO A O 1
ATOM 2145 N N . HIS A 1 269 ? 10.896 -20.557 6.174 1.00 85.06 269 HIS A N 1
ATOM 2146 C CA . HIS A 1 269 ? 9.733 -19.782 5.768 1.00 85.06 269 HIS A CA 1
ATOM 2147 C C . HIS A 1 269 ? 10.096 -18.845 4.624 1.00 85.06 269 HIS A C 1
ATOM 2149 O O . HIS A 1 269 ? 11.197 -18.304 4.544 1.00 85.06 269 HIS A O 1
ATOM 2155 N N . HIS A 1 270 ? 9.133 -18.621 3.739 1.00 85.88 270 HIS A N 1
ATOM 2156 C CA . HIS A 1 270 ? 9.215 -17.554 2.752 1.00 85.88 270 HIS A CA 1
ATOM 2157 C C . HIS A 1 270 ? 8.645 -16.291 3.381 1.00 85.88 270 HIS A C 1
ATOM 2159 O O . HIS A 1 270 ? 7.527 -16.354 3.886 1.00 85.88 270 HIS A O 1
ATOM 2165 N N . PHE A 1 271 ? 9.385 -15.181 3.362 1.00 85.94 271 PHE A N 1
ATOM 2166 C CA . PHE A 1 271 ? 8.998 -13.879 3.927 1.00 85.94 271 PHE A CA 1
ATOM 2167 C C . PHE A 1 271 ? 7.639 -13.390 3.391 1.00 85.94 271 PHE A C 1
ATOM 2169 O O . PHE A 1 271 ? 6.583 -13.858 3.816 1.00 85.94 271 PHE A O 1
ATOM 2176 N N . LYS A 1 272 ? 7.650 -12.501 2.398 1.00 86.81 272 LYS A N 1
ATOM 2177 C CA . LYS A 1 272 ? 6.439 -11.885 1.853 1.00 86.81 272 LYS A CA 1
ATOM 2178 C C . LYS A 1 272 ? 5.512 -12.885 1.161 1.00 86.81 272 LYS A C 1
ATOM 2180 O O . LYS A 1 272 ? 4.314 -12.878 1.401 1.00 86.81 272 LYS A O 1
ATOM 2185 N N . ALA A 1 273 ? 6.068 -13.801 0.365 1.00 89.19 273 ALA A N 1
ATOM 2186 C CA . ALA A 1 273 ? 5.269 -14.815 -0.325 1.00 89.19 273 ALA A CA 1
ATOM 2187 C C . ALA A 1 273 ? 4.520 -15.733 0.657 1.00 89.19 273 ALA A C 1
ATOM 2189 O O . ALA A 1 273 ? 3.375 -16.103 0.421 1.00 89.19 273 ALA A O 1
ATOM 2190 N N . GLY A 1 274 ? 5.148 -16.088 1.783 1.00 88.94 274 GLY A N 1
ATOM 2191 C CA . GLY A 1 274 ? 4.483 -16.886 2.807 1.00 88.94 274 GLY A CA 1
ATOM 2192 C C . GLY A 1 274 ? 3.425 -16.092 3.572 1.00 88.94 274 GLY A C 1
ATOM 2193 O O . GLY A 1 274 ? 2.360 -16.640 3.829 1.00 88.94 274 GLY A O 1
ATOM 2194 N N . ALA A 1 275 ? 3.687 -14.819 3.884 1.00 89.38 275 ALA A N 1
ATOM 2195 C CA . ALA A 1 275 ? 2.714 -13.927 4.517 1.00 89.38 275 ALA A CA 1
ATOM 2196 C C . ALA A 1 275 ? 1.446 -13.758 3.661 1.00 89.38 275 ALA A C 1
ATOM 2198 O O . ALA A 1 275 ? 0.349 -14.033 4.138 1.00 89.38 275 ALA A O 1
ATOM 2199 N N . LEU A 1 276 ? 1.594 -13.431 2.372 1.00 91.00 276 LEU A N 1
ATOM 2200 C CA . LEU A 1 276 ? 0.466 -13.275 1.443 1.00 91.00 276 LEU A CA 1
ATOM 2201 C C . LEU A 1 276 ? -0.346 -14.568 1.285 1.00 91.00 276 LEU A C 1
ATOM 2203 O O . LEU A 1 276 ? -1.573 -14.539 1.305 1.00 91.00 276 LEU A O 1
ATOM 2207 N N . ASN A 1 277 ? 0.320 -15.725 1.210 1.00 91.25 277 ASN A N 1
ATOM 2208 C CA . ASN A 1 277 ? -0.365 -17.019 1.148 1.00 91.25 277 ASN A CA 1
ATOM 2209 C C . ASN A 1 277 ? -1.159 -17.340 2.424 1.00 91.25 277 ASN A C 1
ATOM 2211 O O . ASN A 1 277 ? -2.179 -18.028 2.352 1.00 91.25 277 ASN A O 1
ATOM 2215 N N . VAL A 1 278 ? -0.685 -16.899 3.593 1.00 90.31 278 VAL A N 1
ATOM 2216 C CA . VAL A 1 278 ? -1.424 -17.040 4.856 1.00 90.31 278 VAL A CA 1
ATOM 2217 C C . VAL A 1 278 ? -2.612 -16.084 4.868 1.00 90.31 278 VAL A C 1
ATOM 2219 O O . VAL A 1 278 ? -3.720 -16.537 5.140 1.00 90.31 278 VAL A O 1
ATOM 2222 N N . LEU A 1 279 ? -2.416 -14.815 4.498 1.00 91.25 279 LEU A N 1
ATOM 2223 C CA . LEU A 1 279 ? -3.496 -13.829 4.411 1.00 91.25 279 LEU A CA 1
ATOM 2224 C C . LEU A 1 279 ? -4.616 -14.281 3.473 1.00 91.25 279 LEU A C 1
ATOM 2226 O O . LEU A 1 279 ? -5.772 -14.252 3.870 1.00 91.25 279 LEU A O 1
ATOM 2230 N N . ALA A 1 280 ? -4.288 -14.809 2.293 1.00 88.94 280 ALA A N 1
ATOM 2231 C CA . ALA A 1 280 ? -5.288 -15.334 1.363 1.00 88.94 280 ALA A CA 1
ATOM 2232 C C . ALA A 1 280 ? -6.121 -16.485 1.964 1.00 88.94 280 ALA A C 1
ATOM 2234 O O . ALA A 1 280 ? -7.313 -16.609 1.682 1.00 88.94 280 ALA A O 1
ATOM 2235 N N . LYS A 1 281 ? -5.517 -17.333 2.809 1.00 89.69 281 LYS A N 1
ATOM 2236 C CA . LYS A 1 281 ? -6.237 -18.410 3.512 1.00 89.69 281 LYS A CA 1
ATOM 2237 C C . LYS A 1 281 ? -7.114 -17.872 4.637 1.00 89.69 281 LYS A C 1
ATOM 2239 O O . LYS A 1 281 ? -8.245 -18.328 4.766 1.00 89.69 281 LYS A O 1
ATOM 2244 N N . VAL A 1 282 ? -6.596 -16.929 5.424 1.00 87.69 282 VAL A N 1
ATOM 2245 C CA . VAL A 1 282 ? -7.350 -16.281 6.507 1.00 87.69 282 VAL A CA 1
ATOM 2246 C C . VAL A 1 282 ? -8.543 -15.530 5.925 1.00 87.69 282 VAL A C 1
ATOM 2248 O O . VAL A 1 282 ? -9.660 -15.785 6.348 1.00 87.69 282 VAL A O 1
ATOM 2251 N N . ALA A 1 283 ? -8.336 -14.712 4.891 1.00 87.62 283 ALA A N 1
ATOM 2252 C CA . ALA A 1 283 ? -9.401 -13.978 4.218 1.00 87.62 283 ALA A CA 1
ATOM 2253 C C . ALA A 1 283 ? -10.491 -14.915 3.687 1.00 87.62 283 ALA A C 1
ATOM 2255 O O . ALA A 1 283 ? -11.670 -14.717 3.968 1.00 87.62 283 ALA A O 1
ATOM 2256 N N . LYS A 1 284 ? -10.110 -16.007 3.007 1.00 86.88 284 LYS A N 1
ATOM 2257 C CA . LYS A 1 284 ? -11.072 -17.019 2.549 1.00 86.88 284 LYS A CA 1
ATOM 2258 C C . LYS A 1 284 ? -11.921 -17.580 3.697 1.00 86.88 284 LYS A C 1
ATOM 2260 O O . LYS A 1 284 ? -13.126 -17.731 3.526 1.00 86.88 284 LYS A O 1
ATOM 2265 N N . GLN A 1 285 ? -11.303 -17.898 4.833 1.00 85.62 285 GLN A N 1
ATOM 2266 C CA . GLN A 1 285 ? -12.004 -18.420 6.008 1.00 85.62 285 GLN A CA 1
ATOM 2267 C C . GLN A 1 285 ? -12.970 -17.377 6.586 1.00 85.62 285 GLN A C 1
ATOM 2269 O O . GLN A 1 285 ? -14.130 -17.690 6.836 1.00 85.62 285 GLN A O 1
ATOM 2274 N N . THR A 1 286 ? -12.523 -16.126 6.714 1.00 81.69 286 THR A N 1
ATOM 2275 C CA . THR A 1 286 ? -13.351 -15.007 7.181 1.00 81.69 286 THR A CA 1
ATOM 2276 C C . THR A 1 286 ? -14.595 -14.818 6.312 1.00 81.69 286 THR A C 1
ATOM 2278 O O . THR A 1 286 ? -15.699 -14.677 6.829 1.00 81.69 286 THR A O 1
ATOM 2281 N N . TRP A 1 287 ? -14.440 -14.876 4.987 1.00 78.12 287 TRP A N 1
ATOM 2282 C CA . TRP A 1 287 ? -15.565 -14.796 4.053 1.00 78.12 287 TRP A CA 1
ATOM 2283 C C . TRP A 1 287 ? -16.526 -15.982 4.177 1.00 78.12 287 TRP A C 1
ATOM 2285 O O . TRP A 1 287 ? -17.737 -15.802 4.077 1.00 78.12 287 TRP A O 1
ATOM 2295 N N . GLN A 1 288 ? -16.009 -17.194 4.399 1.00 73.81 288 GLN A N 1
ATOM 2296 C CA . GLN A 1 288 ? -16.850 -18.374 4.611 1.00 73.81 288 GLN A CA 1
ATOM 2297 C C . GLN A 1 288 ? -17.690 -18.257 5.885 1.00 73.81 288 GLN A C 1
ATOM 2299 O O . GLN A 1 288 ? -18.864 -18.610 5.860 1.00 73.81 288 GLN A O 1
ATOM 2304 N N . GLU A 1 289 ? -17.111 -17.749 6.970 1.00 71.50 289 GLU A N 1
ATOM 2305 C CA . GLU A 1 289 ? -17.811 -17.544 8.242 1.00 71.50 289 GLU A CA 1
ATOM 2306 C C . GLU A 1 289 ? -18.880 -16.451 8.128 1.00 71.50 289 GLU A C 1
ATOM 2308 O O . GLU A 1 289 ? -20.023 -16.688 8.510 1.00 71.50 289 GLU A O 1
ATOM 2313 N N . LYS A 1 290 ? -18.566 -15.318 7.488 1.00 67.25 290 LYS A N 1
ATOM 2314 C CA . LYS A 1 290 ? -19.540 -14.244 7.232 1.00 67.25 290 LYS A CA 1
ATOM 2315 C C . LYS A 1 290 ? -20.721 -14.719 6.377 1.00 67.25 290 LYS A C 1
ATOM 2317 O O . LYS A 1 290 ? -21.873 -14.459 6.700 1.00 67.25 290 LYS A O 1
ATOM 2322 N N . LYS A 1 291 ? -20.448 -15.506 5.328 1.00 63.47 291 LYS A N 1
ATOM 2323 C CA . LYS A 1 291 ? -21.499 -16.102 4.486 1.00 63.47 291 LYS A CA 1
ATOM 2324 C C . LYS A 1 291 ? -22.384 -17.088 5.257 1.00 63.47 291 LYS A C 1
ATOM 2326 O O . LYS A 1 291 ? -23.541 -17.259 4.895 1.00 63.47 291 LYS A O 1
ATOM 2331 N N . LEU A 1 292 ? -21.855 -17.761 6.281 1.00 51.97 292 LEU A N 1
ATOM 2332 C CA . LEU A 1 292 ? -22.645 -18.639 7.148 1.00 51.97 292 LEU A CA 1
ATOM 2333 C C . LEU A 1 292 ? -23.517 -17.845 8.130 1.00 51.97 292 LEU A C 1
ATOM 2335 O O . LEU A 1 292 ? -24.620 -18.292 8.420 1.00 51.97 292 LEU A O 1
ATOM 2339 N N . GLU A 1 293 ? -23.057 -16.682 8.593 1.00 57.75 293 GLU A N 1
ATOM 2340 C CA . GLU A 1 293 ? -23.822 -15.772 9.459 1.00 57.75 293 GLU A CA 1
ATOM 2341 C C . GLU A 1 293 ? -25.015 -15.124 8.727 1.00 57.75 293 GLU A C 1
ATOM 2343 O O . GLU A 1 293 ? -26.073 -14.922 9.318 1.00 57.75 293 GLU A O 1
ATOM 2348 N N . GLU A 1 294 ? -24.888 -14.865 7.421 1.00 56.47 294 GLU A N 1
ATOM 2349 C CA . GLU A 1 294 ? -25.970 -14.320 6.582 1.00 56.47 294 GLU A CA 1
ATOM 2350 C C . GLU A 1 294 ? -27.071 -15.345 6.228 1.00 56.47 294 GLU A C 1
ATOM 2352 O O . GLU A 1 294 ? -28.152 -14.962 5.770 1.00 56.47 294 GLU A O 1
ATOM 2357 N N . VAL A 1 295 ? -26.837 -16.650 6.432 1.00 41.72 295 VAL A N 1
ATOM 2358 C CA . VAL A 1 295 ? -27.838 -17.703 6.186 1.00 41.72 295 VAL A CA 1
ATOM 2359 C C . VAL A 1 295 ? -28.673 -17.920 7.457 1.00 41.72 295 VAL A C 1
ATOM 2361 O O . VAL A 1 295 ? -28.108 -18.297 8.482 1.00 41.72 295 VAL A O 1
ATOM 2364 N N . PRO A 1 296 ? -30.014 -17.761 7.423 1.00 44.12 296 PRO A N 1
ATOM 2365 C CA . PRO A 1 296 ? -30.861 -17.974 8.597 1.00 44.12 296 PRO A CA 1
ATOM 2366 C C . PRO A 1 296 ? -30.676 -19.384 9.172 1.00 44.12 296 PRO A C 1
ATOM 2368 O O . PRO A 1 296 ? -30.797 -20.363 8.425 1.00 44.12 296 PRO A O 1
ATOM 2371 N N . GLU A 1 297 ? -30.437 -19.483 10.488 1.00 46.22 297 GLU A N 1
ATOM 2372 C CA . GLU A 1 297 ? -30.172 -20.736 11.228 1.00 46.22 297 GLU A CA 1
ATOM 2373 C C . GLU A 1 297 ? -31.204 -21.850 10.952 1.00 46.22 297 GLU A C 1
ATOM 2375 O O . GLU A 1 297 ? -30.875 -23.036 10.995 1.00 46.22 297 GLU A O 1
ATOM 2380 N N . ASP A 1 298 ? -32.427 -21.487 10.563 1.00 45.91 298 ASP A N 1
ATOM 2381 C CA . ASP A 1 298 ? -33.524 -22.411 10.254 1.00 45.91 298 ASP A CA 1
ATOM 2382 C C . ASP A 1 298 ? -33.362 -23.172 8.919 1.00 45.91 298 ASP A C 1
ATOM 2384 O O . ASP A 1 298 ? -34.152 -24.066 8.605 1.00 45.91 298 ASP A O 1
ATOM 2388 N N . SER A 1 299 ? -32.342 -22.843 8.117 1.00 46.47 299 SER A N 1
ATOM 2389 C CA . SER A 1 299 ? -32.116 -23.428 6.783 1.00 46.47 299 SER A CA 1
ATOM 2390 C C . SER A 1 299 ? -31.176 -24.641 6.786 1.00 46.47 299 SER A C 1
ATOM 2392 O O . SER A 1 299 ? -30.977 -25.276 5.745 1.00 46.47 299 SER A O 1
ATOM 2394 N N . PHE A 1 300 ? -30.577 -24.985 7.930 1.00 40.16 300 PHE A N 1
ATOM 2395 C CA . PHE A 1 300 ? -29.561 -26.035 8.002 1.00 40.16 300 PHE A CA 1
ATOM 2396 C C . PHE A 1 300 ? -30.179 -27.429 8.208 1.00 40.16 300 PHE A C 1
ATOM 2398 O O . PHE A 1 300 ? -30.411 -27.892 9.323 1.00 40.16 300 PHE A O 1
ATOM 2405 N N . GLY A 1 301 ? -30.385 -28.149 7.100 1.00 42.06 301 GLY A N 1
ATOM 2406 C CA . GLY A 1 301 ? -30.361 -29.617 7.111 1.00 42.06 301 GLY A CA 1
ATOM 2407 C C . GLY A 1 301 ? -28.953 -30.145 7.454 1.00 42.06 301 GLY A C 1
ATOM 2408 O O . GLY A 1 301 ? -27.988 -29.380 7.400 1.00 42.06 301 GLY A O 1
ATOM 2409 N N . PRO A 1 302 ? -28.792 -31.435 7.814 1.00 36.28 302 PRO A N 1
ATOM 2410 C CA . PRO A 1 302 ? -27.493 -31.984 8.200 1.00 36.28 302 PRO A CA 1
ATOM 2411 C C . PRO A 1 302 ? -26.446 -31.745 7.102 1.00 36.28 302 PRO A C 1
ATOM 2413 O O . PRO A 1 302 ? -26.652 -32.109 5.943 1.00 36.28 302 PRO A O 1
ATOM 2416 N N . LEU A 1 303 ? -25.337 -31.104 7.488 1.00 36.00 303 LEU A N 1
ATOM 2417 C CA . LEU A 1 303 ? -24.218 -30.744 6.615 1.00 36.00 303 LEU A CA 1
ATOM 2418 C C . LEU A 1 303 ? -23.745 -31.952 5.780 1.00 36.00 303 LEU A C 1
ATOM 2420 O O . LEU A 1 303 ? -23.525 -33.027 6.343 1.00 36.00 303 LEU A O 1
ATOM 2424 N N . PRO A 1 304 ? -23.531 -31.797 4.459 1.00 32.62 304 PRO A N 1
ATOM 2425 C CA . PRO A 1 304 ? -23.004 -32.873 3.631 1.00 32.62 304 PRO A CA 1
ATOM 2426 C C . PRO A 1 304 ? -21.560 -33.220 4.033 1.00 32.62 304 PRO A C 1
ATOM 2428 O O . PRO A 1 304 ? -20.695 -32.348 4.134 1.00 32.62 304 PRO A O 1
ATOM 2431 N N . GLU A 1 305 ? -21.287 -34.519 4.213 1.00 32.88 305 GLU A N 1
ATOM 2432 C CA . GLU A 1 305 ? -19.994 -35.101 4.631 1.00 32.88 305 GLU A CA 1
ATOM 2433 C C . GLU A 1 305 ? -18.783 -34.669 3.782 1.00 32.88 305 GLU A C 1
ATOM 2435 O O . GLU A 1 305 ? -17.639 -34.800 4.219 1.00 32.88 305 GLU A O 1
ATOM 2440 N N . CYS A 1 306 ? -18.990 -34.097 2.592 1.00 32.75 306 CYS A N 1
ATOM 2441 C CA . CYS A 1 306 ? -17.906 -33.582 1.759 1.00 32.75 306 CYS A CA 1
ATOM 2442 C C . CYS A 1 306 ? -17.179 -32.367 2.375 1.00 32.75 306 CYS A C 1
ATOM 2444 O O . CYS A 1 306 ? -15.990 -32.182 2.096 1.00 32.75 306 CYS A O 1
ATOM 2446 N N . LEU A 1 307 ? -17.831 -31.603 3.266 1.00 32.75 307 LEU A N 1
ATOM 2447 C CA . LEU A 1 307 ? -17.247 -30.450 3.975 1.00 32.75 307 LEU A CA 1
ATOM 2448 C C . LEU A 1 307 ? -16.341 -30.839 5.156 1.00 32.75 307 LEU A C 1
ATOM 2450 O O . LEU A 1 307 ? -15.544 -30.022 5.609 1.00 32.75 307 LEU A O 1
ATOM 2454 N N . LEU A 1 308 ? -16.389 -32.092 5.618 1.00 33.19 308 LEU A N 1
ATOM 2455 C CA . LEU A 1 308 ? -15.476 -32.594 6.651 1.00 33.19 308 LEU A CA 1
ATOM 2456 C C . LEU A 1 308 ? -14.124 -33.047 6.081 1.00 33.19 308 LEU A C 1
ATOM 2458 O O . LEU A 1 308 ? -13.196 -33.263 6.850 1.00 33.19 308 LEU A O 1
ATOM 2462 N N . SER A 1 309 ? -13.973 -33.169 4.757 1.00 29.33 309 SER A N 1
ATOM 2463 C CA . SER A 1 309 ? -12.769 -33.758 4.148 1.00 29.33 309 SER A CA 1
ATOM 2464 C C . SER A 1 309 ? -11.630 -32.766 3.864 1.00 29.33 309 SER A C 1
ATOM 2466 O O . SER A 1 309 ? -10.470 -33.177 3.840 1.00 29.33 309 SER A O 1
ATOM 2468 N N . SER A 1 310 ? -11.900 -31.461 3.703 1.00 30.08 310 SER A N 1
ATOM 2469 C CA . SER A 1 310 ? -10.837 -30.473 3.422 1.00 30.08 310 SER A CA 1
ATOM 2470 C C . SER A 1 310 ? -10.225 -29.824 4.667 1.00 30.08 310 SER A C 1
ATOM 2472 O O . SER A 1 310 ? -9.200 -29.154 4.550 1.00 30.08 310 SER A O 1
ATOM 2474 N N . SER A 1 311 ? -10.808 -30.048 5.850 1.00 34.47 311 SER A N 1
ATOM 2475 C CA . SER A 1 311 ? -10.291 -29.573 7.146 1.00 34.47 311 SER A CA 1
ATOM 2476 C C . SER A 1 311 ? -9.241 -30.512 7.762 1.00 34.47 311 SER A C 1
ATOM 2478 O O . SER A 1 311 ? -8.603 -30.164 8.751 1.00 34.47 311 SER A O 1
ATOM 2480 N N . TYR A 1 312 ? -8.988 -31.675 7.147 1.00 31.39 312 TYR A N 1
ATOM 2481 C CA . TYR A 1 312 ? -7.932 -32.613 7.543 1.00 31.39 312 TYR A CA 1
ATOM 2482 C C . TYR A 1 312 ? -6.694 -32.493 6.647 1.00 31.39 312 TYR A C 1
ATOM 2484 O O . TYR A 1 312 ? -6.329 -33.402 5.904 1.00 31.39 312 TYR A O 1
ATOM 2492 N N . ARG A 1 313 ? -5.966 -31.383 6.767 1.00 29.84 313 ARG A N 1
ATOM 2493 C CA . ARG A 1 313 ? -4.500 -31.481 6.730 1.00 29.84 313 ARG A CA 1
ATOM 2494 C C . ARG A 1 313 ? -3.970 -31.059 8.092 1.00 29.84 313 ARG A C 1
ATOM 2496 O O . ARG A 1 313 ? -3.747 -29.867 8.296 1.00 29.84 313 ARG A O 1
ATOM 2503 N N . PRO A 1 314 ? -3.769 -32.005 9.023 1.00 28.73 314 PRO A N 1
ATOM 2504 C CA . PRO A 1 314 ? -3.001 -31.707 10.215 1.00 28.73 314 PRO A CA 1
ATOM 2505 C C . PRO A 1 314 ? -1.587 -31.301 9.789 1.00 28.73 314 PRO A C 1
ATOM 2507 O O . PRO A 1 314 ? -0.975 -31.922 8.912 1.00 28.73 314 PRO A O 1
ATOM 2510 N N . LEU A 1 315 ? -1.070 -30.243 10.411 1.00 30.05 315 LEU A N 1
ATOM 2511 C CA . LEU A 1 315 ? 0.366 -30.008 10.492 1.00 30.05 315 LEU A CA 1
ATOM 2512 C C . LEU A 1 315 ? 0.994 -31.317 10.991 1.00 30.05 315 LEU A C 1
ATOM 2514 O O . LEU A 1 315 ? 0.707 -31.762 12.099 1.00 30.05 315 LEU A O 1
ATOM 2518 N N . ARG A 1 316 ? 1.784 -31.983 10.140 1.00 28.05 316 ARG A N 1
ATOM 2519 C CA . ARG A 1 316 ? 2.536 -33.190 10.504 1.00 28.05 316 ARG A CA 1
ATOM 2520 C C . ARG A 1 316 ? 3.541 -32.816 11.598 1.00 28.05 316 ARG A C 1
ATOM 2522 O O . ARG A 1 316 ? 4.639 -32.362 11.296 1.00 28.05 316 ARG A O 1
ATOM 2529 N N . GLY A 1 317 ? 3.159 -33.008 12.854 1.00 30.09 317 GLY A N 1
ATOM 2530 C CA . GLY A 1 317 ? 4.062 -33.088 13.995 1.00 30.09 317 GLY A CA 1
ATOM 2531 C C . GLY A 1 317 ? 4.018 -34.512 14.532 1.00 30.09 317 GLY A C 1
ATOM 2532 O O . GLY A 1 317 ? 2.987 -34.941 15.036 1.00 30.09 317 GLY A O 1
ATOM 2533 N N . GLN A 1 318 ? 5.108 -35.264 14.381 1.00 28.83 318 GLN A N 1
ATOM 2534 C CA . GLN A 1 318 ? 5.275 -36.543 15.071 1.00 28.83 318 GLN A CA 1
ATOM 2535 C C . GLN A 1 318 ? 5.562 -36.252 16.547 1.00 28.83 318 GLN A C 1
ATOM 2537 O O . GLN A 1 318 ? 6.541 -35.575 16.857 1.00 28.83 318 GLN A O 1
ATOM 2542 N N . ILE A 1 319 ? 4.722 -36.752 17.453 1.00 31.47 319 ILE A N 1
ATOM 2543 C CA . ILE A 1 319 ? 5.010 -36.760 18.890 1.00 31.47 319 ILE A CA 1
ATOM 2544 C C . ILE A 1 319 ? 5.629 -38.121 19.198 1.00 31.47 319 ILE A C 1
ATOM 2546 O O . ILE A 1 319 ? 4.969 -39.146 19.067 1.00 31.47 319 ILE A O 1
ATOM 2550 N N . ARG A 1 320 ? 6.909 -38.132 19.579 1.00 30.33 320 ARG A N 1
ATOM 2551 C CA . ARG A 1 320 ? 7.539 -39.292 20.217 1.00 30.33 320 ARG A CA 1
ATOM 2552 C C . ARG A 1 320 ? 7.162 -39.284 21.695 1.00 30.33 320 ARG A C 1
ATOM 2554 O O . ARG A 1 320 ? 7.335 -38.261 22.357 1.00 30.33 320 ARG A O 1
ATOM 2561 N N . GLU A 1 321 ? 6.659 -40.406 22.194 1.00 34.16 321 GLU A N 1
ATOM 2562 C CA . GLU A 1 321 ? 6.451 -40.613 23.626 1.00 34.16 321 GLU A CA 1
ATOM 2563 C C . GLU A 1 321 ? 7.804 -40.600 24.358 1.00 34.16 321 GLU A C 1
ATOM 2565 O O . GLU A 1 321 ? 8.823 -41.050 23.824 1.00 34.16 321 GLU A O 1
ATOM 2570 N N . ALA A 1 322 ? 7.843 -40.016 25.557 1.00 33.09 322 ALA A N 1
ATOM 2571 C CA . ALA A 1 322 ? 9.041 -40.029 26.387 1.00 33.09 322 ALA A CA 1
ATOM 2572 C C . ALA A 1 322 ? 9.263 -41.448 26.932 1.00 33.09 322 ALA A C 1
ATOM 2574 O O . ALA A 1 322 ? 8.337 -42.057 27.460 1.00 33.09 322 ALA A O 1
ATOM 2575 N N . ARG A 1 323 ? 10.493 -41.952 26.792 1.00 36.31 323 ARG A N 1
ATOM 2576 C CA . ARG A 1 323 ? 10.928 -43.275 27.256 1.00 36.31 323 ARG A CA 1
ATOM 2577 C C . ARG A 1 323 ? 10.740 -43.393 28.775 1.00 36.31 323 ARG A C 1
ATOM 2579 O O . ARG A 1 323 ? 11.289 -42.575 29.510 1.00 36.31 323 ARG A O 1
ATOM 2586 N N . ASP A 1 324 ? 9.995 -44.400 29.224 1.00 36.59 324 ASP A N 1
ATOM 2587 C CA . ASP A 1 324 ? 9.938 -44.809 30.631 1.00 36.59 324 ASP A CA 1
ATOM 2588 C C . ASP A 1 324 ? 11.172 -45.684 30.926 1.00 36.59 324 ASP A C 1
ATOM 2590 O O . ASP A 1 324 ? 11.414 -46.679 30.245 1.00 36.59 324 ASP A O 1
ATOM 2594 N N . GLU A 1 325 ? 12.009 -45.293 31.889 1.00 40.81 325 GLU A N 1
ATOM 2595 C CA . GLU A 1 325 ? 13.297 -45.948 32.188 1.00 40.81 325 GLU A CA 1
ATOM 2596 C C . GLU A 1 325 ? 13.158 -47.265 32.979 1.00 40.81 325 GLU A C 1
ATOM 2598 O O . GLU A 1 325 ? 14.141 -47.760 33.529 1.00 40.81 325 GLU A O 1
ATOM 2603 N N . THR A 1 326 ? 11.965 -47.862 33.058 1.00 45.84 326 THR A N 1
ATOM 2604 C CA . THR A 1 326 ? 11.738 -49.055 33.8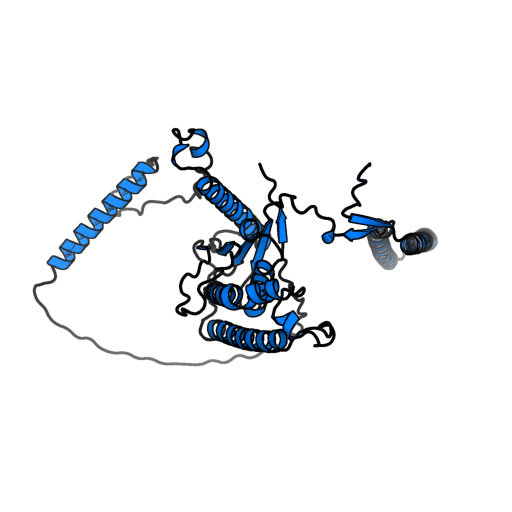94 1.00 45.84 326 THR A CA 1
ATOM 2605 C C . THR A 1 326 ? 11.208 -50.299 33.173 1.00 45.84 326 THR A C 1
ATOM 2607 O O . THR A 1 326 ? 11.153 -51.360 33.796 1.00 45.84 326 THR A O 1
ATOM 2610 N N . THR A 1 327 ? 10.934 -50.244 31.866 1.00 44.44 327 THR A N 1
ATOM 2611 C CA . THR A 1 327 ? 10.535 -51.424 31.069 1.00 44.44 327 THR A CA 1
ATOM 2612 C C . THR A 1 327 ? 11.012 -51.318 29.617 1.00 44.44 327 THR A C 1
ATOM 2614 O O . THR A 1 327 ? 10.686 -50.355 28.930 1.00 44.44 327 THR A O 1
ATOM 2617 N N . ASP A 1 328 ? 11.760 -52.320 29.139 1.00 39.22 328 ASP A N 1
ATOM 2618 C CA . ASP A 1 328 ? 12.280 -52.422 27.762 1.00 39.22 328 ASP A CA 1
ATOM 2619 C C . ASP A 1 328 ? 11.212 -52.906 26.753 1.00 39.22 328 ASP A C 1
ATOM 2621 O O . ASP A 1 328 ? 11.407 -53.906 26.062 1.00 39.22 328 ASP A O 1
ATOM 2625 N N . GLU A 1 329 ? 10.078 -52.210 26.644 1.00 42.66 329 GLU A N 1
ATOM 2626 C CA . GLU A 1 329 ? 9.103 -52.454 25.567 1.00 42.66 329 GLU A CA 1
ATOM 2627 C C . GLU A 1 329 ? 8.973 -51.223 24.653 1.00 42.66 329 GLU A C 1
ATOM 2629 O O . GLU A 1 329 ? 8.812 -50.092 25.114 1.00 42.66 329 GLU A O 1
ATOM 2634 N N . GLU A 1 330 ? 9.095 -51.437 23.336 1.00 39.16 330 GLU A N 1
ATOM 2635 C CA . GLU A 1 330 ? 8.839 -50.413 22.318 1.00 39.16 330 GLU A CA 1
ATOM 2636 C C . GLU A 1 330 ? 7.339 -50.081 22.305 1.00 39.16 330 GLU A C 1
ATOM 2638 O O . GLU A 1 330 ? 6.505 -50.964 22.119 1.00 39.16 330 GLU A O 1
ATOM 2643 N N . GLY A 1 331 ? 6.999 -48.805 22.522 1.00 41.47 331 GLY A N 1
ATOM 2644 C CA . GLY A 1 331 ? 5.613 -48.332 22.527 1.00 41.47 331 GLY A CA 1
ATOM 2645 C C . GLY A 1 331 ? 4.907 -48.594 21.194 1.00 41.47 331 GLY A C 1
ATOM 2646 O O . GLY A 1 331 ? 5.454 -48.321 20.124 1.00 41.47 331 GLY A O 1
ATOM 2647 N N . GLU A 1 332 ? 3.688 -49.127 21.269 1.00 40.50 332 GLU A N 1
ATOM 2648 C CA . GLU A 1 332 ? 2.871 -49.482 20.110 1.00 40.50 332 GLU A CA 1
ATOM 2649 C C . GLU A 1 332 ? 2.319 -48.228 19.406 1.00 40.50 332 GLU A C 1
ATOM 2651 O O . GLU A 1 332 ? 1.822 -47.289 20.032 1.00 40.50 332 GLU A O 1
ATOM 2656 N N . GLU A 1 333 ? 2.409 -48.208 18.076 1.00 37.66 333 GLU A N 1
ATOM 2657 C CA . GLU A 1 333 ? 1.972 -47.096 17.233 1.00 37.66 333 GLU A CA 1
ATOM 2658 C C . GLU A 1 333 ? 0.442 -47.148 17.059 1.00 37.66 333 GLU A C 1
ATOM 2660 O O . GLU A 1 333 ? -0.081 -47.861 16.205 1.00 37.66 333 GLU A O 1
ATOM 2665 N N . ILE A 1 334 ? -0.301 -46.420 17.900 1.00 39.72 334 ILE A N 1
ATOM 2666 C CA . ILE A 1 334 ? -1.772 -46.413 17.855 1.00 39.72 334 ILE A CA 1
ATOM 2667 C C . ILE A 1 334 ? -2.282 -45.175 17.109 1.00 39.72 334 ILE A C 1
ATOM 2669 O O . ILE A 1 334 ? -2.183 -44.040 17.581 1.00 39.72 334 ILE A O 1
ATOM 2673 N N . GLU A 1 335 ? -2.901 -45.400 15.951 1.00 37.59 335 GLU A N 1
ATOM 2674 C CA . GLU A 1 335 ? -3.644 -44.385 15.204 1.00 37.59 335 GLU A CA 1
ATOM 2675 C C . GLU A 1 335 ? -4.993 -44.110 15.894 1.00 37.59 335 GLU A C 1
ATOM 2677 O O . GLU A 1 335 ? -5.873 -44.970 15.945 1.00 37.59 335 GLU A O 1
ATOM 2682 N N . MET A 1 336 ? -5.176 -42.905 16.446 1.00 36.50 336 MET A N 1
ATOM 2683 C CA . MET A 1 336 ? -6.423 -42.517 17.116 1.00 36.50 336 MET A CA 1
ATOM 2684 C C . MET A 1 336 ? -7.175 -41.400 16.390 1.00 36.50 336 MET A C 1
ATOM 2686 O O . MET A 1 336 ? -6.621 -40.369 16.015 1.00 36.50 336 MET A O 1
ATOM 2690 N N . SER A 1 337 ? -8.492 -41.589 16.279 1.00 39.09 337 SER A N 1
ATOM 2691 C CA . SER A 1 337 ? -9.448 -40.597 15.780 1.00 39.09 337 SER A CA 1
ATOM 2692 C C . SER A 1 337 ? -9.482 -39.325 16.660 1.00 39.09 337 SER A C 1
ATOM 2694 O O . SER A 1 337 ? -9.408 -39.440 17.886 1.00 39.09 337 SER A O 1
ATOM 2696 N N . PRO A 1 338 ? -9.685 -38.115 16.091 1.00 40.81 338 PRO A N 1
ATOM 2697 C CA . PRO A 1 338 ? -9.662 -36.833 16.815 1.00 40.81 338 PRO A CA 1
ATOM 2698 C C . PRO A 1 338 ? -10.598 -36.731 18.028 1.00 40.81 338 PRO A C 1
ATOM 2700 O O . PRO A 1 338 ? -10.287 -36.029 18.988 1.00 40.81 338 PRO A O 1
ATOM 2703 N N . ARG A 1 339 ? -11.728 -37.454 18.023 1.00 40.09 339 ARG A N 1
ATOM 2704 C CA . ARG A 1 339 ? -12.653 -37.503 19.172 1.00 40.09 339 ARG A CA 1
ATOM 2705 C C . ARG A 1 339 ? -12.038 -38.186 20.397 1.00 40.09 339 ARG A C 1
ATOM 2707 O O . ARG A 1 339 ? -12.356 -37.807 21.519 1.00 40.09 339 ARG A O 1
ATOM 2714 N N . ASN A 1 340 ? -11.125 -39.131 20.187 1.00 46.66 340 ASN A N 1
ATOM 2715 C CA . ASN A 1 340 ? -10.462 -39.863 21.266 1.00 46.66 340 ASN A CA 1
ATOM 2716 C C . ASN A 1 340 ? -9.291 -39.065 21.862 1.00 46.66 340 ASN A C 1
ATOM 2718 O O . ASN A 1 340 ? -8.967 -39.245 23.029 1.00 46.66 340 ASN A O 1
ATOM 2722 N N . ILE A 1 341 ? -8.710 -38.128 21.102 1.00 48.00 341 ILE A N 1
ATOM 2723 C CA . ILE A 1 341 ? -7.603 -37.269 21.556 1.00 48.00 341 ILE A CA 1
ATOM 2724 C C . ILE A 1 341 ? -8.090 -36.253 22.592 1.00 48.00 341 ILE A C 1
ATOM 2726 O O . ILE A 1 341 ? -7.455 -36.064 23.624 1.00 48.00 341 ILE A O 1
ATOM 2730 N N . ILE A 1 342 ? -9.232 -35.610 22.340 1.00 47.66 342 ILE A N 1
ATOM 2731 C CA . ILE A 1 342 ? -9.797 -34.624 23.273 1.00 47.66 342 ILE A CA 1
ATOM 2732 C C . ILE A 1 342 ? -10.234 -35.318 24.569 1.00 47.66 342 ILE A C 1
ATOM 2734 O O . ILE A 1 342 ? -9.914 -34.836 25.653 1.00 47.66 342 ILE A O 1
ATOM 2738 N N . ALA A 1 343 ? -10.872 -36.488 24.461 1.00 53.09 343 ALA A N 1
ATOM 2739 C CA . ALA A 1 343 ? -11.274 -37.287 25.616 1.00 53.09 343 ALA A CA 1
ATOM 2740 C C . ALA A 1 343 ? -10.069 -37.756 26.459 1.00 53.09 343 ALA A C 1
ATOM 2742 O O . ALA A 1 343 ? -10.101 -37.640 27.684 1.00 53.09 343 ALA A O 1
ATOM 2743 N N . ASP A 1 344 ? -8.983 -38.212 25.823 1.00 56.03 344 ASP A N 1
ATOM 2744 C CA . ASP A 1 344 ? -7.759 -38.627 26.524 1.00 56.03 344 ASP A CA 1
ATOM 2745 C C . ASP A 1 344 ? -7.037 -37.433 27.176 1.00 56.03 344 ASP A C 1
ATOM 2747 O O . ASP A 1 344 ? -6.588 -37.510 28.321 1.00 56.03 344 ASP A O 1
ATOM 2751 N N . LEU A 1 345 ? -6.985 -36.274 26.509 1.00 52.75 345 LEU A N 1
ATOM 2752 C CA . LEU A 1 345 ? -6.407 -35.051 27.079 1.00 52.75 345 LEU A CA 1
ATOM 2753 C C . LEU A 1 345 ? -7.207 -34.534 28.280 1.00 52.75 345 LEU A C 1
ATOM 2755 O O . LEU A 1 345 ? -6.614 -34.096 29.272 1.00 52.75 345 LEU A O 1
ATOM 2759 N N . GLU A 1 346 ? -8.536 -34.609 28.228 1.00 63.72 346 GLU A N 1
ATOM 2760 C CA . GLU A 1 346 ? -9.401 -34.270 29.358 1.00 63.72 346 GLU A CA 1
ATOM 2761 C C . GLU A 1 346 ? -9.237 -35.260 30.517 1.00 63.72 346 GLU A C 1
ATOM 2763 O O . GLU A 1 346 ? -9.157 -34.837 31.676 1.00 63.72 346 GLU A O 1
ATOM 2768 N N . GLU A 1 347 ? -9.095 -36.558 30.237 1.00 68.94 347 GLU A N 1
ATOM 2769 C CA . GLU A 1 347 ? -8.846 -37.569 31.266 1.00 68.94 347 GLU A CA 1
ATOM 2770 C C . GLU A 1 347 ? -7.465 -37.392 31.921 1.00 68.94 347 GLU A C 1
ATOM 2772 O O . GLU A 1 347 ? -7.345 -37.436 33.152 1.00 68.94 347 GLU A O 1
ATOM 2777 N N . ARG A 1 348 ? -6.423 -37.097 31.131 1.00 62.22 348 ARG A N 1
ATOM 2778 C CA . ARG A 1 348 ? -5.072 -36.778 31.628 1.00 62.22 348 ARG A CA 1
ATOM 2779 C C . ARG A 1 348 ? -5.064 -35.503 32.463 1.00 62.22 348 ARG A C 1
ATOM 2781 O O . ARG A 1 348 ? -4.424 -35.471 33.517 1.00 62.22 348 ARG A O 1
ATOM 2788 N N . LYS A 1 349 ? -5.808 -34.470 32.053 1.00 66.69 349 LYS A N 1
ATOM 2789 C CA . LYS A 1 349 ? -5.981 -33.236 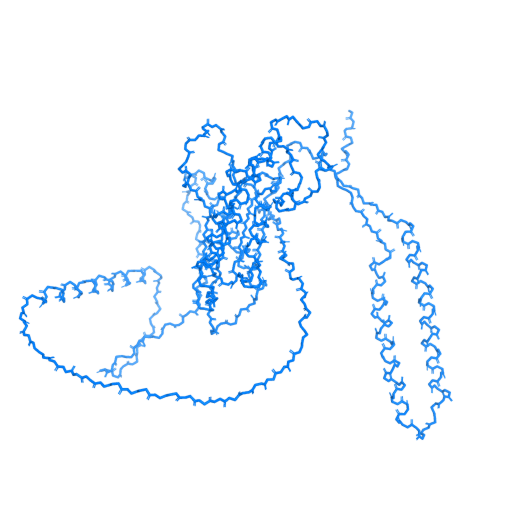32.834 1.00 66.69 349 LYS A CA 1
ATOM 2790 C C . LYS A 1 349 ? -6.667 -33.533 34.169 1.00 66.69 349 LYS A C 1
ATOM 2792 O O . LYS A 1 349 ? -6.157 -33.141 35.215 1.00 66.69 349 LYS A O 1
ATOM 2797 N N . LYS A 1 350 ? -7.722 -34.351 34.157 1.00 72.00 350 LYS A N 1
ATOM 2798 C CA . LYS A 1 350 ? -8.449 -34.779 35.363 1.00 72.00 350 LYS A CA 1
ATOM 2799 C C . LYS A 1 350 ? -7.578 -35.607 36.317 1.00 72.00 350 LYS A C 1
ATOM 2801 O O . LYS A 1 350 ? -7.618 -35.380 37.527 1.00 72.00 350 LYS A O 1
ATOM 2806 N N . LYS A 1 351 ? -6.741 -36.516 35.800 1.00 67.56 351 LYS A N 1
ATOM 2807 C CA . LYS A 1 351 ? -5.757 -37.284 36.594 1.00 67.56 351 LYS A CA 1
ATOM 2808 C C . LYS A 1 351 ? -4.661 -36.386 37.181 1.00 67.56 351 LYS A C 1
ATOM 2810 O O . LYS A 1 351 ? -4.317 -36.540 38.354 1.00 67.56 351 LYS A O 1
ATOM 2815 N N . LYS A 1 352 ? -4.154 -35.416 36.412 1.00 62.41 352 LYS A N 1
ATOM 2816 C CA . LYS A 1 352 ? -3.129 -34.455 36.857 1.00 62.41 352 LYS A CA 1
ATOM 2817 C C . LYS A 1 352 ? -3.657 -33.507 37.937 1.00 62.41 352 LYS A C 1
ATOM 2819 O O . LYS A 1 352 ? -2.969 -33.263 38.930 1.00 62.41 352 LYS A O 1
ATOM 2824 N N . ASP A 1 353 ? -4.893 -33.042 37.794 1.00 69.69 353 ASP A N 1
ATOM 2825 C CA . ASP A 1 353 ? -5.549 -32.180 38.779 1.00 69.69 353 ASP A CA 1
ATOM 2826 C C . ASP A 1 353 ? -5.878 -32.947 40.074 1.00 69.69 353 ASP A C 1
ATOM 2828 O O . ASP A 1 353 ? -5.654 -32.432 41.173 1.00 69.69 353 ASP A O 1
ATOM 2832 N N . ALA A 1 354 ? -6.290 -34.218 39.973 1.00 68.06 354 ALA A N 1
ATOM 2833 C CA . ALA A 1 354 ? -6.492 -35.095 41.130 1.00 68.06 354 ALA A CA 1
ATOM 2834 C C . ALA A 1 354 ? -5.182 -35.416 41.879 1.00 68.06 354 ALA A C 1
ATOM 2836 O O . ALA A 1 354 ? -5.171 -35.463 43.112 1.00 68.06 354 ALA A O 1
ATOM 2837 N N . ALA A 1 355 ? -4.068 -35.597 41.161 1.00 63.28 355 ALA A N 1
ATOM 2838 C CA . ALA A 1 355 ? -2.748 -35.778 41.767 1.00 63.28 355 ALA A CA 1
ATOM 2839 C C . ALA A 1 355 ? -2.290 -34.508 42.504 1.00 63.28 355 ALA A C 1
ATOM 2841 O O . ALA A 1 355 ? -1.875 -34.584 43.660 1.00 63.28 355 ALA A O 1
ATOM 2842 N N . ARG A 1 356 ? -2.469 -33.328 41.894 1.00 60.62 356 ARG A N 1
ATOM 2843 C CA . ARG A 1 356 ? -2.121 -32.028 42.495 1.00 60.62 356 ARG A CA 1
ATOM 2844 C C . ARG A 1 356 ? -2.959 -31.708 43.738 1.00 60.62 356 ARG A C 1
ATOM 2846 O O . ARG A 1 356 ? -2.439 -31.126 44.691 1.00 60.62 356 ARG A O 1
ATOM 2853 N N . ALA A 1 357 ? -4.228 -32.118 43.762 1.00 65.62 357 ALA A N 1
ATOM 2854 C CA . ALA A 1 357 ? -5.093 -31.993 44.935 1.00 65.62 357 ALA A CA 1
ATOM 2855 C C . ALA A 1 357 ? -4.633 -32.892 46.100 1.00 65.62 357 A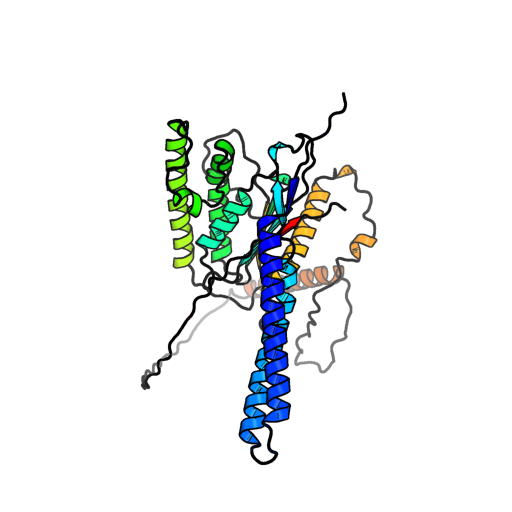LA A C 1
ATOM 2857 O O . ALA A 1 357 ? -4.642 -32.450 47.250 1.00 65.62 357 ALA A O 1
ATOM 2858 N N . LYS A 1 358 ? -4.150 -34.111 45.815 1.00 62.81 358 LYS A N 1
ATOM 2859 C CA . LYS A 1 358 ? -3.571 -35.009 46.832 1.00 62.81 358 LYS A CA 1
ATOM 2860 C C . LYS A 1 358 ? -2.256 -34.473 47.407 1.00 62.81 358 LYS A C 1
ATOM 2862 O O . LYS A 1 358 ? -2.066 -34.538 48.618 1.00 62.81 358 LYS A O 1
ATOM 2867 N N . THR A 1 359 ? -1.389 -33.872 46.589 1.00 60.56 359 THR A N 1
ATOM 2868 C CA . THR A 1 359 ? -0.136 -33.255 47.072 1.00 60.56 359 THR A CA 1
ATOM 2869 C C . THR A 1 359 ? -0.401 -32.022 47.942 1.00 60.56 359 THR A C 1
ATOM 2871 O O . THR A 1 359 ? 0.299 -31.794 48.925 1.00 60.56 359 THR A O 1
ATOM 2874 N N . LYS A 1 360 ? -1.452 -31.248 47.638 1.00 54.00 360 LYS A N 1
ATOM 2875 C CA . LYS A 1 360 ? -1.825 -30.056 48.417 1.00 54.00 360 LYS A CA 1
ATOM 2876 C C . LYS A 1 360 ? -2.508 -30.394 49.751 1.00 54.00 360 LYS A C 1
ATOM 2878 O O . LYS A 1 360 ? -2.370 -29.630 50.699 1.00 54.00 360 LYS A O 1
ATOM 2883 N N . ALA A 1 361 ? -3.174 -31.546 49.852 1.00 48.59 361 ALA A N 1
ATOM 2884 C CA . ALA A 1 361 ? -3.728 -32.058 51.110 1.00 48.59 361 ALA A CA 1
ATOM 2885 C C . ALA A 1 361 ? -2.670 -32.705 52.032 1.00 48.59 361 ALA A C 1
ATOM 2887 O O . ALA A 1 361 ? -2.892 -32.804 53.235 1.00 48.59 361 ALA A O 1
ATOM 2888 N N . GLY A 1 362 ? -1.512 -33.111 51.492 1.00 48.84 362 GLY A N 1
ATOM 2889 C CA . GLY A 1 362 ? -0.412 -33.717 52.256 1.00 48.84 362 GLY A CA 1
ATOM 2890 C C . GLY A 1 362 ? 0.561 -32.731 52.919 1.00 48.84 362 GLY A C 1
ATOM 2891 O O . GLY A 1 362 ? 1.359 -33.146 53.750 1.00 48.84 362 GLY A O 1
ATOM 2892 N N . SER A 1 363 ? 0.499 -31.432 52.601 1.00 44.25 363 SER A N 1
ATOM 2893 C CA . SER A 1 363 ? 1.447 -30.414 53.096 1.00 44.25 363 SER A CA 1
ATOM 2894 C C . SER A 1 363 ? 0.928 -29.626 54.312 1.00 44.25 363 SER A C 1
ATOM 2896 O O . SER A 1 363 ? 1.123 -28.415 54.414 1.00 44.25 363 SER A O 1
ATOM 2898 N N . SER A 1 364 ? 0.264 -30.311 55.245 1.00 41.69 364 SER A N 1
ATOM 2899 C CA . SER A 1 364 ? -0.111 -29.777 56.562 1.00 41.69 364 SER A CA 1
ATOM 2900 C C . SER A 1 364 ? 0.356 -30.728 57.671 1.00 41.69 364 SER A C 1
ATOM 2902 O O . SER A 1 364 ? -0.457 -31.234 58.441 1.00 41.69 364 SER A O 1
ATOM 2904 N N . ALA A 1 365 ? 1.663 -30.993 57.750 1.00 36.53 365 ALA A N 1
ATOM 2905 C CA . ALA A 1 365 ? 2.305 -31.542 58.948 1.00 36.53 365 ALA A CA 1
ATOM 2906 C C . ALA A 1 365 ? 3.839 -31.345 58.917 1.00 36.53 365 ALA A C 1
ATOM 2908 O O . ALA A 1 365 ? 4.512 -31.969 58.107 1.00 36.53 365 ALA A O 1
ATOM 2909 N N . GLY A 1 366 ? 4.364 -30.524 59.843 1.00 30.16 366 GLY A N 1
ATOM 2910 C CA . GLY A 1 366 ? 5.731 -30.608 60.407 1.00 30.16 366 GLY A CA 1
ATOM 2911 C C . GLY A 1 366 ? 6.898 -29.914 59.671 1.00 30.16 366 GLY A C 1
ATOM 2912 O O . GLY A 1 366 ? 7.244 -30.300 58.564 1.00 30.16 366 GLY A O 1
ATOM 2913 N N . GLY A 1 367 ? 7.553 -28.931 60.319 1.00 26.67 367 GLY A N 1
ATOM 2914 C CA . GLY A 1 367 ? 8.906 -28.418 59.965 1.00 26.67 367 GLY A CA 1
ATOM 2915 C C . GLY A 1 367 ? 10.035 -29.161 60.716 1.00 26.67 367 GLY A C 1
ATOM 2916 O O . GLY A 1 367 ? 9.752 -30.252 61.211 1.00 26.67 367 GLY A O 1
ATOM 2917 N N . PRO A 1 368 ? 11.243 -28.584 60.971 1.00 51.00 368 PRO A N 1
ATOM 2918 C CA . PRO A 1 368 ? 11.975 -27.471 60.325 1.00 51.00 368 PRO A CA 1
ATOM 2919 C C . PRO A 1 368 ? 13.491 -27.791 60.045 1.00 51.00 368 PRO A C 1
ATOM 2921 O O . PRO A 1 368 ? 13.908 -28.940 60.161 1.00 51.00 368 PRO A O 1
ATOM 2924 N N . THR A 1 369 ? 14.312 -26.740 59.793 1.00 28.55 369 THR A N 1
ATOM 2925 C CA . THR A 1 369 ? 15.816 -26.626 59.798 1.00 28.55 369 THR A CA 1
ATOM 2926 C C . THR A 1 369 ? 16.578 -27.233 58.591 1.00 28.55 369 THR A C 1
ATOM 2928 O O . THR A 1 369 ? 16.228 -28.313 58.150 1.00 28.55 369 THR A O 1
ATOM 2931 N N . ASN A 1 370 ? 17.583 -26.618 57.935 1.00 28.98 370 ASN A N 1
ATOM 2932 C CA . ASN A 1 370 ? 18.737 -25.818 58.392 1.00 28.98 370 ASN A CA 1
ATOM 2933 C C . ASN A 1 370 ? 19.383 -24.951 57.268 1.00 28.98 370 ASN A C 1
ATOM 2935 O O . ASN A 1 370 ? 19.070 -25.104 56.092 1.00 28.98 370 ASN A O 1
ATOM 2939 N N . GLN A 1 371 ? 20.287 -24.063 57.701 1.00 28.03 371 GLN A N 1
ATOM 2940 C CA . GLN A 1 371 ? 21.145 -23.096 56.986 1.00 28.03 371 GLN A CA 1
ATOM 2941 C C . GLN A 1 371 ? 22.217 -23.732 56.074 1.00 28.03 371 GLN A C 1
ATOM 2943 O O . GLN A 1 371 ? 22.693 -24.809 56.412 1.00 28.03 371 GLN A O 1
ATOM 2948 N N . GLU A 1 372 ? 22.683 -23.012 55.038 1.00 28.86 372 GLU A N 1
ATOM 2949 C CA . GLU A 1 372 ? 24.124 -22.796 54.771 1.00 28.86 372 GLU A CA 1
ATOM 2950 C C . GLU A 1 372 ? 24.385 -21.683 53.731 1.00 28.86 372 GLU A C 1
ATOM 2952 O O . GLU A 1 372 ? 23.473 -21.193 53.068 1.00 28.86 372 GLU A O 1
ATOM 2957 N N . GLU A 1 373 ? 25.637 -21.240 53.684 1.00 27.56 373 GLU A N 1
ATOM 2958 C CA . GLU A 1 373 ? 26.141 -19.876 53.504 1.00 27.56 373 GLU A CA 1
ATOM 2959 C C . GLU A 1 373 ? 27.187 -19.815 52.358 1.00 27.56 373 GLU A C 1
ATOM 2961 O O . GLU A 1 373 ? 27.833 -20.817 52.078 1.00 27.56 373 GLU A O 1
ATOM 2966 N N . VAL A 1 374 ? 27.404 -18.611 51.797 1.00 29.17 374 VAL A N 1
ATOM 2967 C CA . VAL A 1 374 ? 28.659 -18.060 51.202 1.00 29.17 374 VAL A CA 1
ATOM 2968 C C . VAL A 1 374 ? 29.276 -18.698 49.933 1.00 29.17 374 VAL A C 1
ATOM 2970 O O . VAL A 1 374 ? 29.743 -19.829 49.949 1.00 29.17 374 VAL A O 1
ATOM 2973 N N . ALA A 1 375 ? 29.442 -17.896 48.864 1.00 28.12 375 ALA A N 1
ATOM 2974 C CA . ALA A 1 375 ? 30.743 -17.313 48.460 1.00 28.12 375 ALA A CA 1
ATOM 2975 C C . ALA A 1 375 ? 30.679 -16.573 47.105 1.00 28.12 375 ALA A C 1
ATOM 2977 O O . ALA A 1 375 ? 30.308 -17.139 46.080 1.00 28.12 375 ALA A O 1
ATOM 2978 N N . ASP A 1 376 ? 31.092 -15.307 47.154 1.00 27.22 376 ASP A N 1
ATOM 2979 C CA . ASP A 1 376 ? 31.457 -14.399 46.061 1.00 27.22 376 ASP A CA 1
ATOM 2980 C C . ASP A 1 376 ? 32.779 -14.820 45.391 1.00 27.22 376 ASP A C 1
ATOM 2982 O O . ASP A 1 376 ? 33.692 -15.252 46.092 1.00 27.22 376 ASP A O 1
ATOM 2986 N N . GLU A 1 377 ? 32.947 -14.541 44.092 1.00 28.22 377 GLU A N 1
ATOM 2987 C CA . GLU A 1 377 ? 34.243 -14.088 43.559 1.00 28.22 377 GLU A CA 1
ATOM 2988 C C . GLU A 1 377 ? 34.081 -13.327 42.226 1.00 28.22 377 GLU A C 1
ATOM 2990 O O . GLU A 1 377 ? 33.576 -13.838 41.227 1.00 28.22 377 GLU A O 1
ATOM 2995 N N . ASN A 1 378 ? 34.525 -12.066 42.238 1.00 27.14 378 ASN A N 1
ATOM 2996 C CA . ASN A 1 378 ? 34.666 -11.171 41.090 1.00 27.14 378 ASN A CA 1
ATOM 2997 C C . ASN A 1 378 ? 36.033 -11.369 40.416 1.00 27.14 378 ASN A C 1
ATOM 2999 O O . ASN A 1 378 ? 37.035 -11.428 41.124 1.00 27.14 378 ASN A O 1
ATOM 3003 N N . LEU A 1 379 ? 36.107 -11.270 39.081 1.00 26.12 379 LEU A N 1
ATOM 3004 C CA . LEU A 1 379 ? 37.235 -10.622 38.390 1.00 26.12 379 LEU A CA 1
ATOM 3005 C C . LEU A 1 379 ? 36.874 -10.240 36.936 1.00 26.12 379 LEU A C 1
ATOM 3007 O O . LEU A 1 379 ? 36.325 -11.038 36.183 1.00 26.12 379 LEU A O 1
ATOM 3011 N N . ALA A 1 380 ? 37.237 -9.023 36.538 1.00 27.42 380 ALA A N 1
ATOM 3012 C CA . ALA A 1 380 ? 37.242 -8.478 35.171 1.00 27.42 380 ALA A CA 1
ATOM 3013 C C . ALA A 1 380 ? 38.618 -7.798 34.939 1.00 27.42 380 ALA A C 1
ATOM 3015 O O . ALA A 1 380 ? 39.374 -7.698 35.910 1.00 27.42 380 ALA A O 1
ATOM 3016 N N . PRO A 1 381 ? 38.940 -7.168 33.786 1.00 41.12 381 PRO A N 1
ATOM 3017 C CA . PRO A 1 381 ? 38.548 -7.379 32.381 1.00 41.12 381 PRO A CA 1
ATOM 3018 C C . PRO A 1 381 ? 39.787 -7.489 31.440 1.00 41.12 381 PRO A C 1
ATOM 3020 O O . PRO A 1 381 ? 40.929 -7.335 31.869 1.00 41.12 381 PRO A O 1
ATOM 3023 N N . GLY A 1 382 ? 39.570 -7.700 30.134 1.00 24.69 382 GLY A N 1
ATOM 3024 C CA . GLY A 1 382 ? 40.611 -7.631 29.097 1.00 24.69 382 GLY A CA 1
ATOM 3025 C C . GLY A 1 382 ? 40.077 -7.060 27.778 1.00 24.69 382 GLY A C 1
ATOM 3026 O O . GLY A 1 382 ? 39.019 -7.468 27.311 1.00 24.69 382 GLY A O 1
ATOM 3027 N N . ASP A 1 383 ? 40.817 -6.092 27.244 1.00 23.80 383 ASP A N 1
ATOM 3028 C CA . ASP A 1 383 ? 40.552 -5.180 26.122 1.00 23.80 383 ASP A CA 1
ATOM 3029 C C . ASP A 1 383 ? 41.008 -5.744 24.753 1.00 23.80 383 ASP A C 1
ATOM 3031 O O . ASP A 1 383 ? 41.958 -6.528 24.724 1.00 23.80 383 ASP A O 1
ATOM 3035 N N . ALA A 1 384 ? 40.368 -5.327 23.644 1.00 26.02 384 ALA A N 1
ATOM 3036 C CA . ALA A 1 384 ? 40.902 -5.352 22.262 1.00 26.02 384 ALA A CA 1
ATOM 3037 C C . ALA A 1 384 ? 39.940 -4.710 21.219 1.00 26.02 384 ALA A C 1
ATOM 3039 O O . ALA A 1 384 ? 39.052 -5.360 20.672 1.00 26.02 384 ALA A O 1
ATOM 3040 N N . THR A 1 385 ? 40.148 -3.416 20.961 1.00 25.50 385 THR A N 1
ATOM 3041 C CA . THR A 1 385 ? 40.286 -2.708 19.657 1.00 25.50 385 THR A CA 1
ATOM 3042 C C . THR A 1 385 ? 39.572 -3.172 18.358 1.00 25.50 385 THR A C 1
ATOM 3044 O O . THR A 1 385 ? 39.901 -4.206 17.786 1.00 25.50 385 THR A O 1
ATOM 3047 N N . GLU A 1 386 ? 38.746 -2.249 17.829 1.00 24.22 386 GLU A N 1
ATOM 3048 C CA . GLU A 1 386 ? 38.742 -1.618 16.477 1.00 24.22 386 GLU A CA 1
ATOM 3049 C C . GLU A 1 386 ? 38.607 -2.436 15.161 1.00 24.22 386 GLU A C 1
ATOM 3051 O O . GLU A 1 386 ? 39.490 -3.193 14.772 1.00 24.22 386 GLU A O 1
ATOM 3056 N N . SER A 1 387 ? 37.571 -2.129 14.357 1.00 24.42 387 SER A N 1
ATOM 3057 C CA . SER A 1 387 ? 37.725 -1.770 12.926 1.00 24.42 387 SER A CA 1
ATOM 3058 C C . SER A 1 387 ? 36.440 -1.191 12.303 1.00 24.42 387 SER A C 1
ATOM 3060 O O . SER A 1 387 ? 35.317 -1.576 12.620 1.00 24.42 387 SER A O 1
ATOM 3062 N N . VAL A 1 388 ? 36.661 -0.216 11.422 1.00 23.81 388 VAL A N 1
ATOM 3063 C CA . VAL A 1 388 ? 35.718 0.617 10.662 1.00 23.81 388 VAL A CA 1
ATOM 3064 C C . VAL A 1 388 ? 35.406 -0.030 9.306 1.00 23.81 388 VAL A C 1
ATOM 3066 O O . VAL A 1 388 ? 36.329 -0.511 8.654 1.00 23.81 388 VAL A O 1
ATOM 3069 N N . ALA A 1 389 ? 34.154 0.041 8.833 1.00 24.22 389 ALA A N 1
ATOM 3070 C CA . ALA A 1 389 ? 33.829 0.027 7.400 1.00 24.22 389 ALA A CA 1
ATOM 3071 C C . ALA A 1 389 ? 32.458 0.670 7.110 1.00 24.22 389 ALA A C 1
ATOM 3073 O O . ALA A 1 389 ? 31.483 0.484 7.834 1.00 24.22 389 ALA A O 1
ATOM 3074 N N . GLU A 1 390 ? 32.450 1.457 6.040 1.00 23.12 390 GLU A N 1
ATOM 3075 C CA . GLU A 1 390 ? 31.458 2.425 5.580 1.00 23.12 390 GLU A CA 1
ATOM 3076 C C . GLU A 1 390 ? 30.243 1.810 4.854 1.00 23.12 390 GLU A C 1
ATOM 3078 O O . GLU A 1 390 ? 30.297 0.697 4.338 1.00 23.12 390 GLU A O 1
ATOM 3083 N N . GLY A 1 391 ? 29.191 2.628 4.687 1.00 22.58 391 GLY A N 1
ATOM 3084 C CA . GLY A 1 391 ? 28.443 2.664 3.422 1.00 22.58 391 GLY A CA 1
ATOM 3085 C C . GLY A 1 391 ? 27.070 1.987 3.371 1.00 22.58 391 GLY A C 1
ATOM 3086 O O . GLY A 1 391 ? 26.828 1.170 2.489 1.00 22.58 391 GLY A O 1
ATOM 3087 N N . SER A 1 392 ? 26.137 2.357 4.254 1.00 22.55 392 SER A N 1
ATOM 3088 C CA . SER A 1 392 ? 24.717 1.998 4.108 1.00 22.55 392 SER A CA 1
ATOM 3089 C C . SER A 1 392 ? 24.041 2.886 3.055 1.00 22.55 392 SER A C 1
ATOM 3091 O O . SER A 1 392 ? 23.830 4.079 3.274 1.00 22.55 392 SER A O 1
ATOM 3093 N N . THR A 1 393 ? 23.700 2.305 1.905 1.00 24.47 393 THR A N 1
ATOM 3094 C CA . THR A 1 393 ? 22.701 2.862 0.986 1.00 24.47 393 THR A CA 1
ATOM 3095 C C . THR A 1 393 ? 21.334 2.366 1.449 1.00 24.47 393 THR A C 1
ATOM 3097 O O . THR A 1 393 ? 20.986 1.200 1.292 1.00 24.47 393 THR A O 1
ATOM 3100 N N . ALA A 1 394 ? 20.578 3.249 2.099 1.00 24.12 394 ALA A N 1
ATOM 3101 C CA . ALA A 1 394 ? 19.215 2.978 2.528 1.00 24.12 394 ALA A CA 1
ATOM 3102 C C . ALA A 1 394 ? 18.274 3.053 1.314 1.00 24.12 394 ALA A C 1
ATOM 3104 O O . ALA A 1 394 ? 17.819 4.131 0.934 1.00 24.12 394 ALA A O 1
ATOM 3105 N N . GLU A 1 395 ? 17.990 1.910 0.690 1.00 25.73 395 GLU A N 1
ATOM 3106 C CA . GLU A 1 395 ? 16.796 1.766 -0.143 1.00 25.73 395 GLU A CA 1
ATOM 3107 C C . GLU A 1 395 ? 15.572 1.715 0.776 1.00 25.73 395 GLU A C 1
ATOM 3109 O O . GLU A 1 395 ? 15.428 0.830 1.623 1.00 25.73 395 GLU A O 1
ATOM 3114 N N . ALA A 1 396 ? 14.697 2.707 0.624 1.00 26.34 396 ALA A N 1
ATOM 3115 C CA . ALA A 1 396 ? 13.398 2.757 1.267 1.00 26.34 396 ALA A CA 1
ATOM 3116 C C . ALA A 1 396 ? 12.556 1.555 0.806 1.00 26.34 396 ALA A C 1
ATOM 3118 O O . ALA A 1 396 ? 12.047 1.528 -0.316 1.00 26.34 396 ALA A O 1
ATOM 3119 N N . ASN A 1 397 ? 12.406 0.556 1.676 1.00 28.52 397 ASN A N 1
ATOM 3120 C CA . ASN A 1 397 ? 11.429 -0.509 1.492 1.00 28.52 397 ASN A CA 1
ATOM 3121 C C . ASN A 1 397 ? 10.031 0.091 1.655 1.00 28.52 397 ASN A C 1
ATOM 3123 O O . ASN A 1 397 ? 9.529 0.250 2.763 1.00 28.52 397 ASN A O 1
ATOM 3127 N N . ALA A 1 398 ? 9.406 0.444 0.534 1.00 29.69 398 ALA A N 1
ATOM 3128 C CA . ALA A 1 398 ? 7.992 0.767 0.499 1.00 29.69 398 ALA A CA 1
ATOM 3129 C C . ALA A 1 398 ? 7.194 -0.474 0.929 1.00 29.69 398 ALA A C 1
ATOM 3131 O O . ALA A 1 398 ? 7.249 -1.518 0.269 1.00 29.69 398 ALA A O 1
ATOM 3132 N N . ALA A 1 399 ? 6.440 -0.358 2.024 1.00 33.91 399 ALA A N 1
ATOM 3133 C CA . ALA A 1 399 ? 5.385 -1.302 2.357 1.00 33.91 399 ALA A CA 1
ATOM 3134 C C . ALA A 1 399 ? 4.461 -1.424 1.136 1.00 33.91 399 ALA A C 1
ATOM 3136 O O . ALA A 1 399 ? 3.829 -0.456 0.711 1.00 33.91 399 ALA A O 1
ATOM 3137 N N . ALA A 1 400 ? 4.444 -2.597 0.503 1.00 37.25 400 ALA A N 1
ATOM 3138 C CA . ALA A 1 400 ? 3.594 -2.805 -0.657 1.00 37.25 400 ALA A CA 1
ATOM 3139 C C . ALA A 1 400 ? 2.183 -3.122 -0.171 1.00 37.25 400 ALA A C 1
ATOM 3141 O O . ALA A 1 400 ? 1.982 -4.104 0.542 1.00 37.25 400 ALA A O 1
ATOM 3142 N N . ILE A 1 401 ? 1.233 -2.297 -0.588 1.00 41.22 401 ILE A N 1
ATOM 3143 C CA . ILE A 1 401 ? -0.192 -2.554 -0.430 1.00 41.22 401 ILE A CA 1
ATOM 3144 C C . ILE A 1 401 ? -0.618 -3.405 -1.624 1.00 41.22 401 ILE A C 1
ATOM 3146 O O . ILE A 1 401 ? -0.436 -2.993 -2.773 1.00 41.22 401 ILE A O 1
ATOM 3150 N N . GLU A 1 402 ? -1.164 -4.587 -1.362 1.00 41.94 402 GLU A N 1
ATOM 3151 C CA . GLU A 1 402 ? -1.741 -5.451 -2.391 1.00 41.94 402 GLU A CA 1
ATOM 3152 C C . GLU A 1 402 ? -3.244 -5.565 -2.127 1.00 41.94 402 GLU A C 1
ATOM 3154 O O . GLU A 1 402 ? -3.666 -6.038 -1.075 1.00 41.94 402 GLU A O 1
ATOM 3159 N N . ALA A 1 403 ? -4.057 -5.064 -3.058 1.00 38.09 403 ALA A N 1
ATOM 3160 C CA . ALA A 1 403 ? -5.510 -5.184 -3.002 1.00 38.09 403 ALA A CA 1
ATOM 3161 C C . ALA A 1 403 ? -5.938 -6.334 -3.913 1.00 38.09 403 ALA A C 1
ATOM 3163 O O . ALA A 1 403 ? -5.607 -6.337 -5.103 1.00 38.09 403 ALA A O 1
ATOM 3164 N N . THR A 1 404 ? -6.668 -7.300 -3.361 1.00 40.91 404 THR A N 1
ATOM 3165 C CA . THR A 1 404 ? -7.176 -8.452 -4.111 1.00 40.91 404 THR A CA 1
ATOM 3166 C C . THR A 1 404 ? -8.697 -8.376 -4.156 1.00 40.91 404 THR A C 1
ATOM 3168 O O . THR A 1 404 ? -9.348 -8.216 -3.128 1.00 40.91 404 THR A O 1
ATOM 3171 N N . VAL A 1 405 ? -9.270 -8.480 -5.356 1.00 41.03 405 VAL A N 1
ATOM 3172 C CA . VAL A 1 405 ? -10.721 -8.622 -5.538 1.00 41.03 405 VAL A CA 1
ATOM 3173 C C . VAL A 1 405 ? -11.041 -10.108 -5.460 1.00 41.03 405 VAL A C 1
ATOM 3175 O O . VAL A 1 405 ? -10.504 -10.888 -6.253 1.00 41.03 405 VAL A O 1
ATOM 3178 N N . THR A 1 406 ? -11.879 -10.514 -4.511 1.00 39.97 406 THR A N 1
ATOM 3179 C CA . THR A 1 406 ? -12.354 -11.896 -4.436 1.00 39.97 406 THR A CA 1
ATOM 3180 C C . THR A 1 406 ? -13.449 -12.092 -5.491 1.00 39.97 406 THR A C 1
ATOM 3182 O O . THR A 1 406 ? -14.434 -11.356 -5.502 1.00 39.97 406 THR A O 1
ATOM 3185 N N . PRO A 1 407 ? -13.295 -13.031 -6.443 1.00 28.81 407 PRO A N 1
ATOM 3186 C CA . PRO A 1 407 ? -14.393 -13.372 -7.334 1.00 28.81 407 PRO A CA 1
ATOM 3187 C C . PRO A 1 407 ? -15.469 -14.096 -6.518 1.00 28.81 407 PRO A C 1
ATOM 3189 O O . PRO A 1 407 ? -15.170 -15.091 -5.854 1.00 28.81 407 PRO A O 1
ATOM 3192 N N . GLU A 1 408 ? -16.703 -13.595 -6.558 1.00 35.56 408 GLU A N 1
ATOM 3193 C CA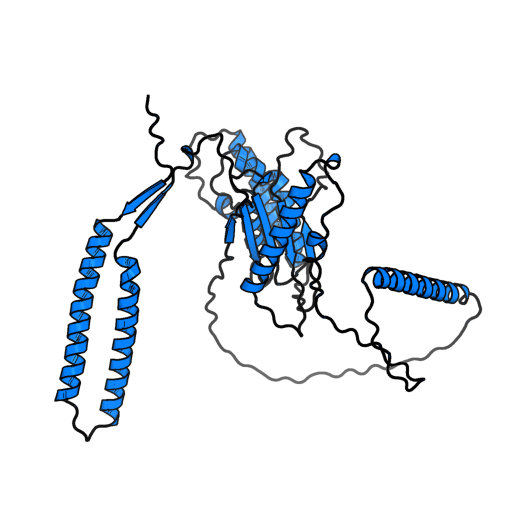 . GLU A 1 408 ? -17.858 -14.316 -6.023 1.00 35.56 408 GLU A CA 1
ATOM 3194 C C . GLU A 1 408 ? -17.975 -15.686 -6.710 1.00 35.56 408 GLU A C 1
ATOM 3196 O O . GLU A 1 408 ? -17.802 -15.805 -7.927 1.00 35.56 408 GLU A O 1
ATOM 3201 N N . ALA A 1 409 ? -18.188 -16.721 -5.893 1.00 29.06 409 ALA A N 1
ATOM 3202 C CA . ALA A 1 409 ? -18.278 -18.123 -6.293 1.00 29.06 409 ALA A CA 1
ATOM 3203 C C . ALA A 1 409 ? -19.720 -18.564 -6.538 1.00 29.06 409 ALA A C 1
ATOM 3205 O O . ALA A 1 409 ? -20.582 -18.198 -5.700 1.00 29.06 409 ALA A O 1
#

Mean predicted aligned error: 17.2 Å

pLDDT: mean 71.85, std 24.74, range [22.55, 97.12]